Protein 8BZM (pdb70)

Nearest PDB structures (foldseek):
  8bzm-assembly1_I-2  TM=1.009E+00  e=4.321E-17  Homo sapiens
  2c6y-assembly1_A  TM=9.889E-01  e=3.562E-15  Homo sapiens
  2c6y-assembly1_B  TM=9.772E-01  e=4.246E-14  Homo sapiens
  7cby-assembly1_C  TM=9.418E-01  e=4.406E-10  Homo sapiens
  8vfz-assembly1_P  TM=9.355E-01  e=9.609E-09  Homo sapiens

Secondary structure (DSSP, 8-state):
---SS-HHHHHHHHHHHSTTS-EEHHHHHHHHHHH-TTS-TTS-HHHHHHHHHHHH-TTEEEE---SSS--S--EEEE-GGGHHHHHHHTT---/----HHHHHHHHHHSGGGTTTTEEESSGGGTEEEESSHHHHHHHHHHTTS--S--HHHHHHHHHHHHHHTS--B-TTSTTEEE-SS--/---SS-HHHHHHHHHHHSTTS-EEHHHHHHHHHHH-TTS-TTS-HHHHHHHHHHHH-TTEEEE---SSS--SS-EEEE-GGGHHHHHHHTT----/----HHHHHHHHHHSGGGTTTTEEESSGGGTEEEESSHHHHHHHHHHTTS--S--HHHHHHHHHHHHHHTS--B-TTSTTEEE-SS--/---SS-HHHHHHHHHHHSTTS-EEHHHHHHHHHHH-TTS-TTS-HHHHHHHHHHHH-TTEEEE---SSS--SS-EEEE-GGGHHHHHHHTT--/---SS-HHHHHHHHHHHSTTS-EEHHHHHHHHHHH-TTS-TTS-HHHHHHHHHHHH-TTEEEE---SSS--SS-EEEE-GGGHHHHHHHTT---

GO terms:
  GO:1990837 sequence-specific double-stranded DNA binding (F, IDA)
  GO:0000978 RNA polymerase II cis-regulatory region sequence-specific DNA binding (F, IDA)
  GO:0001228 DNA-binding transcription activator activity, RNA polymerase II-specific (F, IDA)
  GO:0045944 positive regulation of transcription by RNA polymerase II (P, IDA)
  GO:0005654 nucleoplasm (C, TAS)
  GO:0005515 protein binding (F, IPI)
  GO:0005654 nucleoplasm (C, IDA)
  GO:0005634 nucleus (C, IDA)
  GO:0003700 DNA-binding transcription factor activity (F, IDA)
  GO:0045893 positive regulation of DNA-templated transcription (P, IDA)
  GO:0005634 nucleus (C, IC)

Radius of gyration: 33.94 Å; Cα contacts (8 Å, |Δi|>4): 685; chains: 6; bounding box: 73×95×76 Å

Structure (mmCIF, N/CA/C/O backbone):
data_8BZM
#
_entry.id   8BZM
#
_cell.length_a   66.181
_cell.length_b   105.868
_cell.length_c   68.194
_cell.angle_alpha   90.00
_cell.angle_beta   112.94
_cell.angle_gamma   90.00
#
_symmetry.space_group_name_H-M   'P 1 21 1'
#
loop_
_entity.id
_entity.type
_entity.pdbx_description
1 polymer DNA
2 polymer 'Forkhead box protein K1'
3 polymer DNA
4 polymer 'ETS-related transcription factor Elf-1'
5 non-polymer GLYCEROL
6 water water
#
loop_
_atom_site.group_PDB
_atom_site.id
_atom_site.type_symbol
_atom_site.label_atom_id
_atom_site.label_alt_id
_atom_site.label_comp_id
_atom_site.label_asym_id
_atom_site.label_entity_id
_atom_site.label_seq_id
_atom_site.pdbx_PDB_ins_code
_atom_site.Cartn_x
_atom_site.Cartn_y
_atom_site.Cartn_z
_atom_site.occupancy
_atom_site.B_iso_or_equiv
_atom_site.auth_seq_id
_atom_site.auth_comp_id
_atom_site.auth_asym_id
_atom_site.auth_atom_id
_atom_site.pdbx_PDB_model_num
ATOM 340 N N . SER B 2 1 ? -24.311 34.081 -3.162 1.00 129.77 304 SER A N 1
ATOM 341 C CA . SER B 2 1 ? -23.366 35.225 -3.374 1.00 133.48 304 SER A CA 1
ATOM 342 C C . SER B 2 1 ? -22.251 35.196 -2.315 1.00 131.19 304 SER A C 1
ATOM 343 O O . SER B 2 1 ? -22.504 34.749 -1.176 1.00 139.06 304 SER A O 1
ATOM 346 N N . LYS B 2 2 ? -21.051 35.641 -2.693 1.00 130.44 305 LYS A N 1
ATOM 347 C CA . LYS B 2 2 ? -19.843 35.633 -1.825 1.00 138.48 305 LYS A CA 1
ATOM 348 C C . LYS B 2 2 ? -20.053 36.588 -0.651 1.00 131.13 305 LYS A C 1
ATOM 349 O O . LYS B 2 2 ? -20.225 37.791 -0.830 1.00 115.79 305 LYS A O 1
ATOM 355 N N . PRO B 2 3 ? -20.056 36.080 0.601 1.00 140.15 306 PRO A N 1
ATOM 356 C CA . PRO B 2 3 ? -20.107 36.945 1.781 1.00 146.76 306 PRO A CA 1
ATOM 357 C C . PRO B 2 3 ? -19.063 38.058 1.743 1.00 143.44 306 PRO A C 1
ATOM 358 O O . PRO B 2 3 ? -17.885 37.801 1.513 1.00 144.88 306 PRO A O 1
ATOM 362 N N . PRO B 2 4 ? -19.465 39.331 1.937 1.00 142.68 307 PRO A N 1
ATOM 363 C CA . PRO B 2 4 ? -18.507 40.434 2.000 1.00 132.97 307 PRO A CA 1
ATOM 364 C C . PRO B 2 4 ? -17.833 40.495 3.379 1.00 120.68 307 PRO A C 1
ATOM 365 O O . PRO B 2 4 ? -18.125 41.393 4.145 1.00 120.43 307 PRO A O 1
ATOM 369 N N . PHE B 2 5 ? -16.965 39.524 3.664 1.00 110.55 308 PHE A N 1
ATOM 370 C CA . PHE B 2 5 ? -16.075 39.507 4.855 1.00 110.53 308 PHE A CA 1
ATOM 371 C C . PHE B 2 5 ? -14.708 38.937 4.463 1.00 101.84 308 PHE A C 1
ATOM 372 O O . PHE B 2 5 ? -14.621 38.163 3.493 1.00 84.09 308 PHE A O 1
ATOM 380 N N . SER B 2 6 ? -13.666 39.319 5.202 1.00 103.32 309 SER A N 1
ATOM 381 C CA . SER B 2 6 ? -12.294 38.787 5.024 1.00 113.01 309 SER A CA 1
ATOM 382 C C . SER B 2 6 ? -12.206 37.419 5.714 1.00 104.95 309 SER A C 1
ATOM 383 O O . SER B 2 6 ? -12.817 37.253 6.786 1.00 95.02 309 SER A O 1
ATOM 386 N N . TYR B 2 7 ? -11.510 36.460 5.105 1.00 98.43 310 TYR A N 1
ATOM 387 C CA . TYR B 2 7 ? -11.302 35.102 5.664 1.00 104.63 310 TYR A CA 1
ATOM 388 C C . TYR B 2 7 ? -10.981 35.209 7.146 1.00 104.11 310 TYR A C 1
ATOM 389 O O . TYR B 2 7 ? -11.543 34.436 7.955 1.00 118.27 310 TYR A O 1
ATOM 398 N N . ALA B 2 8 ? -10.115 36.168 7.471 1.00 87.50 311 ALA A N 1
ATOM 399 C CA . ALA B 2 8 ? -9.703 36.424 8.865 1.00 92.82 311 ALA A CA 1
ATOM 400 C C . ALA B 2 8 ? -10.935 36.753 9.693 1.00 98.66 311 ALA A C 1
ATOM 401 O O . ALA B 2 8 ? -11.092 36.217 10.812 1.00 116.13 311 ALA A O 1
ATOM 403 N N . GLN B 2 9 ? -11.774 37.619 9.138 1.00 99.35 312 GLN A N 1
ATOM 404 C CA . GLN B 2 9 ? -13.003 38.070 9.821 1.00 110.42 312 GLN A CA 1
ATOM 405 C C . GLN B 2 9 ? -13.893 36.871 10.110 1.00 104.61 312 GLN A C 1
ATOM 406 O O . GLN B 2 9 ? -14.418 36.750 11.230 1.00 99.18 312 GLN A O 1
ATOM 412 N N . LEU B 2 10 ? -14.035 36.020 9.108 1.00 98.77 313 LEU A N 1
ATOM 413 C CA . LEU B 2 10 ? -14.864 34.805 9.200 1.00 92.95 313 LEU A CA 1
ATOM 414 C C . LEU B 2 10 ? -14.357 33.923 10.337 1.00 88.31 313 LEU A C 1
ATOM 415 O O . LEU B 2 10 ? -15.163 33.433 11.157 1.00 93.58 313 LEU A O 1
ATOM 420 N N . ILE B 2 11 ? -13.044 33.761 10.355 1.00 86.15 314 ILE A N 1
ATOM 421 C CA . ILE B 2 11 ? -12.354 32.932 11.367 1.00 94.58 314 ILE A CA 1
ATOM 422 C C . ILE B 2 11 ? -12.676 33.467 12.756 1.00 96.20 314 ILE A C 1
ATOM 423 O O . ILE B 2 11 ? -13.016 32.682 13.676 1.00 97.50 314 ILE A O 1
ATOM 428 N N . VAL B 2 12 ? -12.552 34.779 12.873 1.00 98.12 315 VAL A N 1
ATOM 429 C CA . VAL B 2 12 ? -12.790 35.506 14.143 1.00 106.37 315 VAL A CA 1
ATOM 430 C C . VAL B 2 12 ? -14.205 35.232 14.619 1.00 101.31 315 VAL A C 1
ATOM 431 O O . VAL B 2 12 ? -14.409 34.920 15.817 1.00 93.07 315 VAL A O 1
ATOM 435 N N . GLN B 2 13 ? -15.135 35.358 13.679 1.00 89.66 316 GLN A N 1
ATOM 436 C CA . GLN B 2 13 ? -16.581 35.158 13.919 1.00 92.86 316 GLN A CA 1
ATOM 437 C C . GLN B 2 13 ? -16.783 33.773 14.501 1.00 104.96 316 GLN A C 1
ATOM 438 O O . GLN B 2 13 ? -17.522 33.609 15.513 1.00 116.91 316 GLN A O 1
ATOM 444 N N . ALA B 2 14 ? -16.180 32.803 13.814 1.00 112.59 317 ALA A N 1
ATOM 445 C CA . ALA B 2 14 ? -16.293 31.373 14.157 1.00 105.19 317 ALA A CA 1
ATOM 446 C C . ALA B 2 14 ? -15.835 31.175 15.594 1.00 105.09 317 ALA A C 1
ATOM 447 O O . ALA B 2 14 ? -16.529 30.488 16.405 1.00 119.27 317 ALA A O 1
ATOM 449 N N . ILE B 2 15 ? -14.681 31.763 15.874 1.00 100.60 318 ILE A N 1
ATOM 450 C CA . ILE B 2 15 ? -14.033 31.631 17.200 1.00 104.19 318 ILE A CA 1
ATOM 451 C C . ILE B 2 15 ? -14.970 32.186 18.269 1.00 116.76 318 ILE A C 1
ATOM 452 O O . ILE B 2 15 ? -15.159 31.554 19.323 1.00 126.08 318 ILE A O 1
ATOM 457 N N . SER B 2 16 ? -15.536 33.340 17.975 1.00 122.08 319 SER A N 1
ATOM 458 C CA . SER B 2 16 ? -16.445 34.029 18.909 1.00 137.06 319 SER A CA 1
ATOM 459 C C . SER B 2 16 ? -17.655 33.151 19.197 1.00 145.08 319 SER A C 1
ATOM 460 O O . SER B 2 16 ? -18.045 33.000 20.372 1.00 172.65 319 SER A O 1
ATOM 463 N N . SER B 2 17 ? -18.184 32.564 18.135 1.00 138.68 320 SER A N 1
ATOM 464 C CA . SER B 2 17 ? -19.352 31.664 18.227 1.00 138.66 320 SER A CA 1
ATOM 465 C C . SER B 2 17 ? -19.036 30.497 19.172 1.00 132.62 320 SER A C 1
ATOM 466 O O . SER B 2 17 ? -19.917 30.190 20.005 1.00 110.94 320 SER A O 1
ATOM 469 N N . ALA B 2 18 ? -17.841 29.907 19.120 1.00 149.89 321 ALA A N 1
ATOM 470 C CA . ALA B 2 18 ? -17.436 28.779 19.995 1.00 157.99 321 ALA A CA 1
ATOM 471 C C . ALA B 2 18 ? -17.699 29.120 21.467 1.00 157.34 321 ALA A C 1
ATOM 472 O O . ALA B 2 18 ? -17.548 30.292 21.846 1.00 135.84 321 ALA A O 1
ATOM 474 N N . GLN B 2 19 ? -18.074 28.110 22.253 1.00 170.58 322 GLN A N 1
ATOM 475 C CA . GLN B 2 19 ? -18.501 28.237 23.668 1.00 185.08 322 GLN A CA 1
ATOM 476 C C . GLN B 2 19 ? -17.307 28.620 24.550 1.00 176.76 322 GLN A C 1
ATOM 477 O O . GLN B 2 19 ? -17.526 29.341 25.544 1.00 187.95 322 GLN A O 1
ATOM 483 N N . ASP B 2 20 ? -16.102 28.130 24.230 1.00 159.27 323 ASP A N 1
ATOM 484 C CA . ASP B 2 20 ? -14.882 28.336 25.062 1.00 157.70 323 ASP A CA 1
ATOM 485 C C . ASP B 2 20 ? -13.937 29.336 24.370 1.00 153.82 323 ASP A C 1
ATOM 486 O O . ASP B 2 20 ? -12.764 29.445 24.806 1.00 143.02 323 ASP A O 1
ATOM 491 N N . ARG B 2 21 ? -14.382 29.917 23.248 1.00 150.60 324 ARG A N 1
ATOM 492 C CA . ARG B 2 21 ? -13.593 30.852 22.398 1.00 149.45 324 ARG A CA 1
ATOM 493 C C . A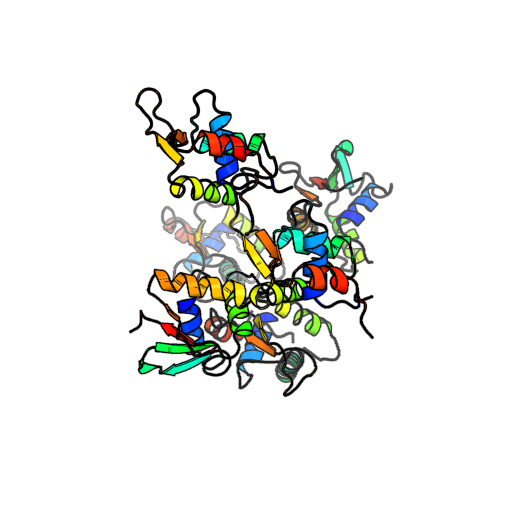RG B 2 21 ? -12.442 30.091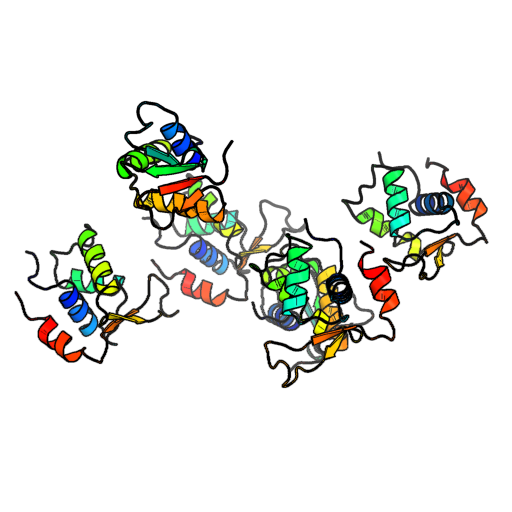 21.724 1.00 135.32 324 ARG A C 1
ATOM 494 O O . ARG B 2 21 ? -11.401 30.717 21.483 1.00 123.71 324 ARG A O 1
ATOM 502 N N . GLN B 2 22 ? -12.668 28.814 21.378 1.00 121.50 325 GLN A N 1
ATOM 503 C CA . GLN B 2 22 ? -11.703 27.932 20.655 1.00 110.56 325 GLN A CA 1
ATOM 504 C C . GLN B 2 22 ? -12.405 27.175 19.523 1.00 104.64 325 GLN A C 1
ATOM 505 O O . GLN B 2 22 ? -13.626 27.010 19.584 1.00 106.62 325 GLN A O 1
ATOM 511 N N . LEU B 2 23 ? -11.653 26.722 18.524 1.00 101.99 326 LEU A N 1
ATOM 512 C CA . LEU B 2 23 ? -12.186 25.853 17.445 1.00 111.07 326 LEU A CA 1
ATOM 513 C C . LEU B 2 23 ? -11.043 25.129 16.732 1.00 119.25 326 LEU A C 1
ATOM 514 O O . LEU B 2 23 ? -9.952 25.717 16.573 1.00 113.49 326 LEU A O 1
ATOM 519 N N . THR B 2 24 ? -11.309 23.893 16.316 1.00 125.79 327 THR A N 1
ATOM 520 C CA . THR B 2 24 ? -10.445 23.115 15.400 1.00 116.48 327 THR A CA 1
ATOM 521 C C . THR B 2 24 ? -10.698 23.632 13.986 1.00 113.36 327 THR A C 1
ATOM 522 O O . THR B 2 24 ? -11.830 24.114 13.734 1.00 102.51 327 THR A O 1
ATOM 526 N N . LEU B 2 25 ? -9.697 23.515 13.112 1.00 101.52 328 LEU A N 1
ATOM 527 C CA . LEU B 2 25 ? -9.808 23.913 11.684 1.00 101.41 328 LEU A CA 1
ATOM 528 C C . LEU B 2 25 ? -11.131 23.403 11.127 1.00 95.91 328 LEU A C 1
ATOM 529 O O . LEU B 2 25 ? -11.869 24.155 10.462 1.00 96.71 328 LEU A O 1
ATOM 534 N N . SER B 2 26 ? -11.394 22.136 11.403 1.00 102.86 329 SER A N 1
ATOM 535 C CA . SER B 2 26 ? -12.624 21.445 10.965 1.00 102.36 329 SER A CA 1
ATOM 536 C C . SER B 2 26 ? -13.840 22.204 11.491 1.00 102.78 329 SER A C 1
ATOM 537 O O . SER B 2 26 ? -14.798 22.457 10.727 1.00 107.29 329 SER A O 1
ATOM 540 N N . GLY B 2 27 ? -13.772 22.540 12.776 1.00 95.57 330 GLY A N 1
ATOM 541 C CA . GLY B 2 27 ? -14.853 23.261 13.458 1.00 111.08 330 GLY A CA 1
ATOM 542 C C . GLY B 2 27 ? -15.124 24.583 12.778 1.00 116.29 330 GLY A C 1
ATOM 543 O O . GLY B 2 27 ? -16.295 24.925 12.525 1.00 115.74 330 GLY A O 1
ATOM 544 N N . ILE B 2 28 ? -14.042 25.280 12.478 1.00 107.15 331 ILE A N 1
ATOM 545 C CA . ILE B 2 28 ? -14.067 26.601 11.814 1.00 99.56 331 ILE A CA 1
ATOM 546 C C . ILE B 2 28 ? -14.795 26.467 10.496 1.00 96.12 331 ILE A C 1
ATOM 547 O O . ILE B 2 28 ? -15.714 27.323 10.192 1.00 120.99 331 ILE A O 1
ATOM 552 N N . TYR B 2 29 ? -14.376 25.447 9.746 1.00 89.87 332 TYR A N 1
ATOM 553 C CA . TYR B 2 29 ? -14.906 25.125 8.392 1.00 98.48 332 TYR A CA 1
ATOM 554 C C . TYR B 2 29 ? -16.414 25.022 8.529 1.00 94.98 332 TYR A C 1
ATOM 555 O O . TYR B 2 29 ? -17.197 25.582 7.704 1.00 94.72 332 TYR A O 1
ATOM 564 N N . ALA B 2 30 ? -16.795 24.174 9.484 1.00 98.63 333 ALA A N 1
ATOM 565 C CA . ALA B 2 30 ? -18.208 23.800 9.739 1.00 111.53 333 ALA A CA 1
ATOM 566 C C . ALA B 2 30 ? -19.017 25.056 9.976 1.00 120.35 333 ALA A C 1
ATOM 567 O O . ALA B 2 30 ? -20.119 25.185 9.381 1.00 132.14 333 ALA A O 1
ATOM 569 N N . HIS B 2 31 ? -18.463 25.897 10.849 1.00 119.80 334 HIS A N 1
ATOM 570 C CA . HIS B 2 31 ? -19.097 27.169 11.277 1.00 111.93 334 HIS A CA 1
ATOM 571 C C . HIS B 2 31 ? -19.391 28.026 10.061 1.00 97.57 334 HIS A C 1
ATOM 572 O O . HIS B 2 31 ? -20.611 28.261 9.829 1.00 95.78 334 HIS A O 1
ATOM 579 N N . ILE B 2 32 ? -18.376 28.106 9.203 1.00 88.58 335 ILE A N 1
ATOM 580 C CA . ILE B 2 32 ? -18.433 28.926 7.969 1.00 88.14 335 ILE A CA 1
ATOM 581 C C . ILE B 2 32 ? -19.545 28.390 7.056 1.00 96.70 335 ILE A C 1
ATOM 582 O O . ILE B 2 32 ? -20.369 29.167 6.564 1.00 98.50 335 ILE A O 1
ATOM 587 N N . THR B 2 33 ? -19.545 27.069 6.883 1.00 114.61 336 THR A N 1
ATOM 588 C CA . THR B 2 33 ? -20.455 26.418 5.943 1.00 123.03 336 THR A CA 1
ATOM 589 C C . THR B 2 33 ? -21.893 26.618 6.407 1.00 126.25 336 THR A C 1
ATOM 590 O O . THR B 2 33 ? -22.778 27.017 5.568 1.00 116.61 336 THR A O 1
ATOM 594 N N . LYS B 2 34 ? -22.101 26.450 7.696 1.00 130.38 337 LYS A N 1
ATOM 595 C CA . LYS B 2 34 ? -23.465 26.570 8.260 1.00 142.04 337 LYS A CA 1
ATOM 596 C C . LYS B 2 34 ? -23.901 28.014 8.104 1.00 148.93 337 LYS A C 1
ATOM 597 O O . LYS B 2 34 ? -25.085 28.234 7.741 1.00 160.35 337 LYS A O 1
ATOM 603 N N . HIS B 2 35 ? -22.992 28.956 8.347 1.00 137.45 338 HIS A N 1
ATOM 604 C CA . HIS B 2 35 ? -23.401 30.371 8.294 1.00 124.25 338 HIS A CA 1
ATOM 605 C C . HIS B 2 35 ? -23.710 30.742 6.832 1.00 120.14 338 HIS A C 1
ATOM 606 O O . HIS B 2 35 ? -24.739 31.408 6.591 1.00 120.29 338 HIS A O 1
ATOM 613 N N . TYR B 2 36 ? -22.809 30.405 5.909 1.00 115.24 339 TYR A N 1
ATOM 614 C CA . TYR B 2 36 ? -22.806 30.914 4.516 1.00 113.58 339 TYR A CA 1
ATOM 615 C C . TYR B 2 36 ? -22.749 29.731 3.556 1.00 118.74 339 TYR A C 1
ATOM 616 O O . TYR B 2 36 ? -21.745 29.029 3.485 1.00 103.27 339 TYR A O 1
ATOM 625 N N . PRO B 2 37 ? -23.825 29.483 2.778 1.00 146.30 340 PRO A N 1
ATOM 626 C CA . PRO B 2 37 ? -23.909 28.289 1.936 1.00 155.80 340 PRO A CA 1
ATOM 627 C C . PRO B 2 37 ? -23.000 28.363 0.700 1.00 147.03 340 PRO A C 1
ATOM 628 O O . PRO B 2 37 ? -22.737 27.331 0.108 1.00 150.40 340 PRO A O 1
ATOM 632 N N . TYR B 2 38 ? -22.562 29.575 0.341 1.00 138.56 341 TYR A N 1
ATOM 633 C CA . TYR B 2 38 ? -21.669 29.858 -0.813 1.00 140.38 341 TYR A CA 1
ATOM 634 C C . TYR B 2 38 ? -20.383 29.037 -0.695 1.00 138.48 341 TYR A C 1
ATOM 635 O O . TYR B 2 38 ? -19.859 28.611 -1.742 1.00 143.42 341 TYR A O 1
ATOM 644 N N . TYR B 2 39 ? -19.897 28.845 0.536 1.00 139.54 342 TYR A N 1
ATOM 645 C CA . TYR B 2 39 ? -18.662 28.086 0.865 1.00 150.02 342 TYR A CA 1
ATOM 646 C C . TYR B 2 39 ? -18.996 26.601 1.077 1.00 146.53 342 TYR A C 1
ATOM 647 O O . TYR B 2 39 ? -19.009 26.135 2.229 1.00 119.81 342 TYR A O 1
ATOM 656 N N . ARG B 2 40 ? -19.243 25.876 -0.018 1.00 156.76 343 ARG A N 1
ATOM 657 C CA . ARG B 2 40 ? -19.496 24.409 -0.026 1.00 157.31 343 ARG A CA 1
ATOM 658 C C . ARG B 2 40 ? -18.171 23.669 0.182 1.00 151.97 343 ARG A C 1
ATOM 659 O O . ARG B 2 40 ? -17.247 23.905 -0.621 1.00 163.53 343 ARG A O 1
ATOM 667 N N . THR B 2 41 ? -18.096 22.786 1.191 1.00 141.68 344 THR A N 1
ATOM 668 C CA . THR B 2 41 ? -16.899 21.953 1.516 1.00 129.58 344 THR A CA 1
ATOM 669 C C . THR B 2 41 ? -16.413 21.236 0.249 1.00 129.43 344 THR A C 1
ATOM 670 O O . THR B 2 41 ? -15.208 20.895 0.206 1.00 139.24 344 THR A O 1
ATOM 674 N N . ALA B 2 42 ? -17.323 21.015 -0.717 1.00 126.53 345 ALA A N 1
ATOM 675 C CA . ALA B 2 42 ? -17.078 20.441 -2.064 1.00 132.80 345 ALA A CA 1
ATOM 676 C C . ALA B 2 42 ? -15.758 20.968 -2.649 1.00 137.66 345 ALA A C 1
ATOM 677 O O . ALA B 2 42 ? -14.854 20.143 -2.893 1.00 130.11 345 ALA A O 1
ATOM 679 N N . ASP B 2 43 ? -15.658 22.285 -2.863 1.00 138.90 346 ASP A N 1
ATOM 680 C CA . ASP B 2 43 ? -14.435 22.979 -3.361 1.00 134.59 346 ASP A CA 1
ATOM 681 C C . ASP B 2 43 ? -13.571 23.371 -2.152 1.00 133.26 346 ASP A C 1
ATOM 682 O O . ASP B 2 43 ? -14.145 23.838 -1.138 1.00 127.95 346 ASP A O 1
ATOM 687 N N . LYS B 2 44 ? -12.248 23.181 -2.255 1.00 130.24 347 LYS A N 1
ATOM 688 C CA . LYS B 2 44 ? -11.292 23.221 -1.115 1.00 135.89 347 LYS A CA 1
ATOM 689 C C . LYS B 2 44 ? -10.459 24.495 -1.094 1.00 135.52 347 LYS A C 1
ATOM 690 O O . LYS B 2 44 ? -9.694 24.653 -0.161 1.00 154.03 347 LYS A O 1
ATOM 696 N N . GLY B 2 45 ? -10.555 25.301 -2.146 1.00 119.43 348 GLY A N 1
ATOM 697 C CA . GLY B 2 45 ? -9.766 26.531 -2.274 1.00 104.30 348 GLY A CA 1
ATOM 698 C C . GLY B 2 45 ? -9.936 27.437 -1.073 1.00 92.49 348 GLY A C 1
ATOM 699 O O . GLY B 2 45 ? -8.931 27.941 -0.536 1.00 83.41 348 GLY A O 1
ATOM 700 N N . TRP B 2 46 ? -11.181 27.678 -0.688 1.00 86.44 349 TRP A N 1
ATOM 701 C CA . TRP B 2 46 ? -11.455 28.582 0.451 1.00 88.09 349 TRP A CA 1
ATOM 702 C C . TRP B 2 46 ? -10.877 27.992 1.726 1.00 89.88 349 TRP A C 1
ATOM 703 O O . TRP B 2 46 ? -10.242 28.737 2.492 1.00 87.94 349 TRP A O 1
ATOM 714 N N . GLN B 2 47 ? -10.973 26.690 1.887 1.00 100.85 350 GLN A N 1
ATOM 715 C CA . GLN B 2 47 ? -10.408 25.994 3.054 1.00 108.52 350 GLN A CA 1
ATOM 716 C C . GLN B 2 47 ? -8.921 26.304 3.128 1.00 104.58 350 GLN A C 1
ATOM 717 O O . GLN B 2 47 ? -8.377 26.598 4.242 1.00 107.55 350 GLN A O 1
ATOM 723 N N . ASN B 2 48 ? -8.259 26.152 1.990 1.00 99.47 351 ASN A N 1
ATOM 724 C CA . ASN B 2 48 ? -6.806 26.426 1.877 1.00 105.57 351 ASN A CA 1
ATOM 725 C C . ASN B 2 48 ? -6.542 27.855 2.303 1.00 103.05 351 ASN A C 1
ATOM 726 O O . ASN B 2 48 ? -5.558 28.080 3.049 1.00 95.92 351 ASN A O 1
ATOM 731 N N . SER B 2 49 ? -7.394 28.769 1.820 1.00 96.84 352 SER A N 1
ATOM 732 C CA . SER B 2 49 ? -7.243 30.203 2.130 1.00 91.88 352 SER A CA 1
ATOM 733 C C . SER B 2 49 ? -7.278 30.414 3.641 1.00 87.24 352 SER A C 1
ATOM 734 O O . SER B 2 49 ? -6.449 31.141 4.207 1.00 82.86 352 SER A O 1
ATOM 737 N N . ILE B 2 50 ? -8.248 29.775 4.258 1.00 79.16 353 ILE A N 1
ATOM 738 C CA . ILE B 2 50 ? -8.503 29.835 5.710 1.00 85.89 353 ILE A CA 1
ATOM 739 C C . ILE B 2 50 ? -7.250 29.377 6.448 1.00 87.77 353 ILE A C 1
ATOM 740 O O . ILE B 2 50 ? -6.807 30.054 7.406 1.00 96.17 353 ILE A O 1
ATOM 745 N N . ARG B 2 51 ? -6.726 28.243 5.993 1.00 90.04 354 ARG A N 1
ATOM 746 C CA . ARG B 2 51 ? -5.528 27.623 6.587 1.00 91.92 354 ARG A CA 1
ATOM 747 C C . ARG B 2 51 ? -4.370 28.613 6.541 1.00 92.90 354 ARG A C 1
ATOM 748 O O . ARG B 2 51 ? -3.657 28.800 7.564 1.00 84.74 354 ARG A O 1
ATOM 756 N N . HIS B 2 52 ? -4.211 29.212 5.366 1.00 106.67 355 HIS A N 1
ATOM 757 C CA . HIS B 2 52 ? -3.139 30.196 5.081 1.00 115.11 355 HIS A CA 1
ATOM 758 C C . HIS B 2 52 ? -3.239 31.344 6.079 1.00 109.97 355 HIS A C 1
ATOM 759 O O . HIS B 2 52 ? -2.222 31.751 6.680 1.00 98.77 355 HIS A O 1
ATOM 766 N N . ASN B 2 53 ? -4.463 31.8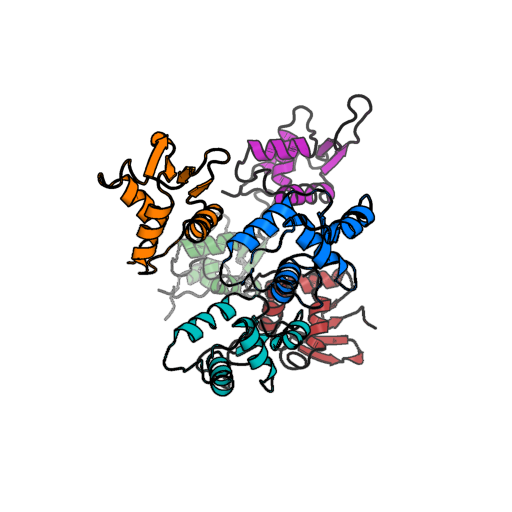29 6.220 1.00 103.09 356 ASN A N 1
ATOM 767 C CA . ASN B 2 53 ? -4.785 32.973 7.097 1.00 104.35 356 ASN A CA 1
ATOM 768 C C . ASN B 2 53 ? -4.370 32.636 8.519 1.00 99.57 356 ASN A C 1
ATOM 769 O O . ASN B 2 53 ? -3.712 33.480 9.197 1.00 101.41 356 ASN A O 1
ATOM 774 N N . LEU B 2 54 ? -4.761 31.440 8.934 1.00 98.79 357 LEU A N 1
ATOM 775 C CA . LEU B 2 54 ? -4.494 30.933 10.298 1.00 102.43 357 LEU A CA 1
ATOM 776 C C . LEU B 2 54 ? -2.994 30.948 10.536 1.00 100.88 357 LEU A C 1
ATOM 777 O O . LEU B 2 54 ? -2.522 31.405 11.608 1.00 97.81 357 LEU A O 1
ATOM 782 N N . SER B 2 55 ? -2.277 30.422 9.552 1.00 111.47 358 SER A N 1
ATOM 783 C CA . SER B 2 55 ? -0.809 30.283 9.616 1.00 124.87 358 SER A CA 1
ATOM 784 C C . SER B 2 55 ? -0.173 31.658 9.779 1.00 120.91 358 SER A C 1
ATOM 785 O O . SER B 2 55 ? 0.710 31.833 10.658 1.00 123.12 358 SER A O 1
ATOM 788 N N . LEU B 2 56 ? -0.681 32.597 8.998 1.00 113.45 359 LEU A N 1
ATOM 789 C CA . LEU B 2 56 ? -0.118 33.964 8.948 1.00 117.61 359 LEU A CA 1
ATOM 790 C C . LEU B 2 56 ? -0.389 34.817 10.203 1.00 125.01 359 LEU A C 1
ATOM 791 O O . LEU B 2 56 ? 0.595 35.213 10.908 1.00 133.04 359 LEU A O 1
ATOM 796 N N . ASN B 2 57 ? -1.660 35.179 10.415 1.00 119.64 360 ASN A N 1
ATOM 797 C CA . ASN B 2 57 ? -2.089 36.237 11.367 1.00 113.34 360 ASN A CA 1
ATOM 798 C C . ASN B 2 57 ? -1.590 35.870 12.767 1.00 114.74 360 ASN A C 1
ATOM 799 O O . ASN B 2 57 ? -2.019 34.825 13.291 1.00 127.78 360 ASN A O 1
ATOM 804 N N . ARG B 2 58 ? -0.731 36.716 13.347 1.00 120.91 361 ARG A N 1
ATOM 805 C CA . ARG B 2 58 ? -0.081 36.501 14.669 1.00 125.98 361 ARG A CA 1
ATOM 806 C C . ARG B 2 58 ? -1.143 36.478 15.780 1.00 123.91 361 ARG A C 1
ATOM 807 O O . ARG B 2 58 ? -0.855 35.896 16.849 1.00 120.02 361 ARG A O 1
ATOM 815 N N . TYR B 2 59 ? -2.307 37.105 15.558 1.00 119.33 362 TYR A N 1
ATOM 816 C CA . TYR B 2 59 ? -3.388 37.227 16.572 1.00 118.79 362 TYR A CA 1
ATOM 817 C C . TYR B 2 59 ? -4.242 35.950 16.625 1.00 121.13 362 TYR A C 1
ATOM 818 O O . TYR B 2 59 ? -5.033 35.828 17.570 1.00 135.17 362 TYR A O 1
ATOM 827 N N . PHE B 2 60 ? -4.087 35.034 15.663 1.00 114.94 363 PHE A N 1
ATOM 828 C CA . PHE B 2 60 ? -4.545 33.621 15.763 1.00 100.14 363 PHE A CA 1
ATOM 829 C C . PHE B 2 60 ? -3.444 32.805 16.445 1.00 101.65 363 PHE A C 1
ATOM 830 O O . PHE B 2 60 ? -2.403 32.594 15.815 1.00 102.92 363 PHE A O 1
ATOM 838 N N . ILE B 2 61 ? -3.733 32.255 17.629 1.00 117.49 364 ILE A N 1
ATOM 839 C CA . ILE B 2 61 ? -2.799 31.428 18.459 1.00 125.70 364 ILE A CA 1
ATOM 840 C C . ILE B 2 61 ? -3.295 29.971 18.493 1.00 122.15 364 ILE A C 1
ATOM 841 O O . ILE B 2 61 ? -4.519 29.754 18.590 1.00 115.25 364 ILE A O 1
ATOM 846 N N . LYS B 2 62 ? -2.365 29.012 18.409 1.00 132.72 365 LYS A N 1
ATOM 847 C CA . LYS B 2 62 ? -2.612 27.546 18.274 1.00 144.80 365 LYS A CA 1
ATOM 848 C C . LYS B 2 62 ? -2.568 26.866 19.652 1.00 150.15 365 LYS A C 1
ATOM 849 O O . LYS B 2 62 ? -1.599 27.097 20.382 1.00 158.06 365 LYS A O 1
ATOM 855 N N . VAL B 2 63 ? -3.551 26.021 19.977 1.00 158.73 366 VAL A N 1
ATOM 856 C CA . VAL B 2 63 ? -3.630 25.251 21.265 1.00 177.49 366 VAL A CA 1
ATOM 857 C C . VAL B 2 63 ? -3.494 23.760 20.965 1.00 190.04 366 VAL A C 1
ATOM 858 O O . VAL B 2 63 ? -4.019 23.304 19.962 1.00 207.13 366 VAL A O 1
ATOM 862 N N . PRO B 2 64 ? -2.848 22.930 21.820 1.00 191.02 367 PRO A N 1
ATOM 863 C CA . PRO B 2 64 ? -2.889 21.472 21.658 1.00 187.74 367 PRO A CA 1
ATOM 864 C C . PRO B 2 64 ? -4.259 20.881 22.027 1.00 177.57 367 PRO A C 1
ATOM 865 O O . PRO B 2 64 ? -4.860 21.356 22.952 1.00 169.51 367 PRO A O 1
ATOM 869 N N . ARG B 2 65 ? -4.724 19.880 21.274 1.00 178.23 368 ARG A N 1
ATOM 870 C CA . ARG B 2 65 ? -6.066 19.249 21.453 1.00 186.00 368 ARG A CA 1
ATOM 871 C C . ARG B 2 65 ? -5.965 18.172 22.538 1.00 202.67 368 ARG A C 1
ATOM 872 O O . ARG B 2 65 ? -4.865 17.997 23.085 1.00 195.97 368 ARG A O 1
ATOM 880 N N . SER B 2 66 ? -7.072 17.469 22.820 1.00 233.68 369 SER A N 1
ATOM 881 C CA . SER B 2 66 ? -7.271 16.577 23.992 1.00 260.34 369 SER A CA 1
ATOM 882 C C . SER B 2 66 ? -7.588 15.141 23.547 1.00 274.01 369 SER A C 1
ATOM 883 O O . SER B 2 66 ? -7.571 14.872 22.333 1.00 271.39 369 SER A O 1
ATOM 886 N N . GLN B 2 67 ? -7.829 14.256 24.523 1.00 279.50 370 GLN A N 1
ATOM 887 C CA . GLN B 2 67 ? -8.256 12.842 24.347 1.00 265.26 370 GLN A CA 1
ATOM 888 C C . GLN B 2 67 ? -9.768 12.737 24.593 1.00 274.67 370 GLN A C 1
ATOM 889 O O . GLN B 2 67 ? -10.240 11.585 24.851 1.00 290.42 370 GLN A O 1
ATOM 895 N N . GLU B 2 68 ? -10.498 13.862 24.599 1.00 266.22 371 GLU A N 1
ATOM 896 C CA . GLU B 2 68 ? -11.986 13.861 24.734 1.00 243.60 371 GLU A CA 1
ATOM 897 C C . GLU B 2 68 ? -12.625 13.436 23.401 1.00 236.86 371 GLU A C 1
ATOM 898 O O . GLU B 2 68 ? -13.711 12.819 23.437 1.00 215.53 371 GLU A O 1
ATOM 904 N N . GLU B 2 69 ? -11.983 13.764 22.276 1.00 231.60 372 GLU A N 1
ATOM 905 C CA . GLU B 2 69 ? -12.423 13.361 20.908 1.00 212.60 372 GLU A CA 1
ATOM 906 C C . GLU B 2 69 ? -11.248 13.458 19.933 1.00 209.14 372 GLU A C 1
ATOM 907 O O . GLU B 2 69 ? -11.194 14.374 19.106 1.00 220.06 372 GLU A O 1
ATOM 913 N N . PRO B 2 70 ? -10.235 12.557 20.019 1.00 197.72 373 PRO A N 1
ATOM 914 C CA . PRO B 2 70 ? -9.066 12.615 19.145 1.00 186.78 373 PRO A CA 1
ATOM 915 C C . PRO B 2 70 ? -9.436 12.229 17.707 1.00 189.52 373 PRO A C 1
ATOM 916 O O . PRO B 2 70 ? -9.642 11.054 17.432 1.00 194.91 373 PRO A O 1
ATOM 920 N N . GLY B 2 71 ? -9.534 13.251 16.847 1.00 197.59 374 GLY A N 1
ATOM 921 C CA . GLY B 2 71 ? -9.864 13.170 15.418 1.00 203.80 374 GLY A CA 1
ATOM 922 C C . GLY B 2 71 ? -8.806 13.893 14.597 1.00 213.54 374 GLY A C 1
ATOM 923 O O . GLY B 2 71 ? -7.769 13.262 14.345 1.00 227.96 374 GLY A O 1
ATOM 924 N N . LYS B 2 72 ? -9.006 15.187 14.331 1.00 205.86 375 LYS A N 1
ATOM 925 C CA . LYS B 2 72 ? -8.191 15.984 13.381 1.00 191.56 375 LYS A CA 1
ATOM 926 C C . LYS B 2 72 ? -7.783 17.321 14.022 1.00 173.44 375 LYS A C 1
ATOM 927 O O . LYS B 2 72 ? -8.671 18.168 14.260 1.00 163.93 375 LYS A O 1
ATOM 933 N N . GLY B 2 73 ? -6.480 17.498 14.255 1.00 157.50 376 GLY A N 1
ATOM 934 C CA . GLY B 2 73 ? -5.823 18.820 14.326 1.00 159.38 376 GLY A CA 1
ATOM 935 C C . GLY B 2 73 ? -5.695 19.336 15.743 1.00 146.45 376 GLY A C 1
ATOM 936 O O . GLY B 2 73 ? -5.948 18.542 16.674 1.00 142.50 376 GLY A O 1
ATOM 937 N N . SER B 2 74 ? -5.320 20.616 15.883 1.00 130.06 377 SER A N 1
ATOM 938 C CA . SER B 2 74 ? -5.226 21.357 17.167 1.00 117.65 377 SER A CA 1
ATOM 939 C C . SER B 2 74 ? -6.353 22.400 17.242 1.00 120.90 377 SER A C 1
ATOM 940 O O . SER B 2 74 ? -7.088 22.551 16.242 1.00 119.98 377 SER A O 1
ATOM 943 N N . PHE B 2 75 ? -6.504 23.037 18.407 1.00 120.88 378 PHE A N 1
ATOM 944 C CA . PHE B 2 75 ? -7.488 24.117 18.682 1.00 129.73 378 PHE A CA 1
ATOM 945 C C . PHE B 2 75 ? -6.868 25.481 18.337 1.00 132.87 378 PHE A C 1
ATOM 946 O O . PHE B 2 75 ? -5.650 25.675 18.567 1.00 124.45 378 PHE A O 1
ATOM 954 N N . TRP B 2 76 ? -7.696 26.394 17.820 1.00 136.56 379 TRP A N 1
ATOM 955 C CA . TRP B 2 76 ? -7.349 27.797 17.468 1.00 135.85 379 TRP A CA 1
ATOM 956 C C . TRP B 2 76 ? -8.162 28.759 18.339 1.00 135.68 379 TRP A C 1
ATOM 957 O O . TRP B 2 76 ? -9.386 28.549 18.440 1.00 136.83 379 TRP A O 1
ATOM 968 N N . ARG B 2 77 ? -7.511 29.765 18.931 1.00 142.22 380 ARG A N 1
ATOM 969 C CA . ARG B 2 77 ? -8.171 30.869 19.679 1.00 154.61 380 ARG A CA 1
ATOM 970 C C . ARG B 2 77 ? -7.602 32.207 19.210 1.00 152.32 380 ARG A C 1
ATOM 971 O O . ARG B 2 77 ? -6.655 32.177 18.413 1.00 179.01 380 ARG A O 1
ATOM 979 N N . ILE B 2 78 ? -8.181 33.322 19.670 1.00 135.15 381 ILE A N 1
ATOM 980 C CA . ILE B 2 78 ? -7.739 34.704 19.318 1.00 126.59 381 ILE A CA 1
ATOM 981 C C . ILE B 2 78 ? -6.894 35.259 20.470 1.00 132.89 381 ILE A C 1
ATOM 982 O O . ILE B 2 78 ? -7.271 35.040 21.641 1.00 129.97 381 ILE A O 1
ATOM 987 N N . ASP B 2 79 ? -5.789 35.936 20.134 1.00 150.68 382 ASP A N 1
ATOM 988 C CA . ASP B 2 79 ? -4.847 36.562 21.100 1.00 156.49 382 ASP A CA 1
ATOM 989 C C . ASP B 2 79 ? -5.607 37.622 21.891 1.00 166.74 382 ASP A C 1
ATOM 990 O O . ASP B 2 79 ? -6.041 38.626 21.325 1.00 180.42 382 ASP A O 1
ATOM 995 N N . PRO B 2 80 ? -5.789 37.429 23.219 1.00 164.17 383 PRO A N 1
ATOM 996 C CA . PRO B 2 80 ? -6.505 38.399 24.047 1.00 167.58 383 PRO A CA 1
ATOM 997 C C . PRO B 2 80 ? -6.072 39.853 23.791 1.00 171.65 383 PRO A C 1
ATOM 998 O O . PRO B 2 80 ? -6.930 40.715 23.781 1.00 174.74 383 PRO A O 1
ATOM 1002 N N . ALA B 2 81 ? -4.770 40.074 23.568 1.00 171.09 384 ALA A N 1
ATOM 1003 C CA . ALA B 2 81 ? -4.136 41.386 23.280 1.00 166.17 384 ALA A CA 1
ATOM 1004 C C . ALA B 2 81 ? -5.070 42.276 22.449 1.00 158.51 384 ALA A C 1
ATOM 1005 O O . ALA B 2 81 ? -5.334 43.413 22.878 1.00 142.08 384 ALA A O 1
ATOM 1007 N N . SER B 2 82 ? -5.545 41.770 21.306 1.00 164.95 385 SER A N 1
ATOM 1008 C CA . SER B 2 82 ? -6.318 42.527 20.287 1.00 171.29 385 SER A CA 1
ATOM 1009 C C . SER B 2 82 ? -7.584 41.759 19.895 1.00 171.08 385 SER A C 1
ATOM 1010 O O . SER B 2 82 ? -7.984 41.853 18.715 1.00 182.24 385 SER A O 1
ATOM 1013 N N . GLU B 2 83 ? -8.204 41.044 20.838 1.00 157.29 386 GLU A N 1
ATOM 1014 C CA . GLU B 2 83 ? -9.293 40.085 20.526 1.00 153.59 386 GLU A CA 1
ATOM 1015 C C . GLU B 2 83 ? -10.579 40.886 20.342 1.00 142.35 386 GLU A C 1
ATOM 1016 O O . GLU B 2 83 ? -11.362 40.597 19.427 1.00 130.12 386 GLU A O 1
ATOM 1022 N N . ALA B 2 84 ? -10.801 41.775 21.306 1.00 134.17 387 ALA A N 1
ATOM 1023 C CA . ALA B 2 84 ? -12.081 42.482 21.491 1.00 134.58 387 ALA A CA 1
ATOM 1024 C C . ALA B 2 84 ? -12.414 43.251 20.214 1.00 140.27 387 ALA A C 1
ATOM 1025 O O . ALA B 2 84 ? -13.551 43.176 19.691 1.00 134.67 387 ALA A O 1
ATOM 1027 N N . LYS B 2 85 ? -11.406 43.989 19.768 1.00 138.93 388 LYS A N 1
ATOM 1028 C CA . LYS B 2 85 ? -11.509 44.864 18.578 1.00 133.85 388 LYS A CA 1
ATOM 1029 C C . LYS B 2 85 ? -11.893 44.011 17.373 1.00 129.66 388 LYS A C 1
ATOM 1030 O O . LYS B 2 85 ? -12.808 44.392 16.602 1.00 106.42 388 LYS A O 1
ATOM 1036 N N . LEU B 2 86 ? -11.194 42.888 17.251 1.00 131.91 389 LEU A N 1
ATOM 1037 C CA . LEU B 2 86 ? -11.395 41.946 16.129 1.00 129.92 389 LEU A CA 1
ATOM 1038 C C . LEU B 2 86 ? -12.839 41.474 16.125 1.00 126.23 389 LEU A C 1
ATOM 1039 O O . LEU B 2 86 ? -13.484 41.441 15.058 1.00 109.61 389 LEU A O 1
ATOM 1044 N N . VAL B 2 87 ? -13.295 41.098 17.310 1.00 130.61 390 VAL A N 1
ATOM 1045 C CA . VAL B 2 87 ? -14.664 40.573 17.527 1.00 135.94 390 VAL A CA 1
ATOM 1046 C C . VAL B 2 87 ? -15.675 41.616 17.067 1.00 127.89 390 VAL A C 1
ATOM 1047 O O . VAL B 2 87 ? -16.634 41.294 16.321 1.00 117.46 390 VAL A O 1
ATOM 1051 N N . GLU B 2 88 ? -15.421 42.846 17.484 1.00 126.38 391 GLU A N 1
ATOM 1052 C CA . GLU B 2 88 ? -16.302 43.993 17.201 1.00 127.42 391 GLU A CA 1
ATOM 1053 C C . GLU B 2 88 ? -16.404 44.106 15.685 1.00 123.05 391 GLU A C 1
ATOM 1054 O O . GLU B 2 88 ? -17.537 43.996 15.151 1.00 100.38 391 GLU A O 1
ATOM 1060 N N . GLN B 2 89 ? -15.232 44.103 15.023 1.00 120.42 392 GLN A N 1
ATOM 1061 C CA . GLN B 2 89 ? -15.167 44.484 13.612 1.00 123.72 392 GLN A CA 1
ATOM 1062 C C . GLN B 2 89 ? -15.558 43.257 12.788 1.00 119.87 392 GLN A C 1
ATOM 1063 O O . GLN B 2 89 ? -15.900 43.445 11.641 1.00 100.83 392 GLN A O 1
ATOM 1069 N N . ALA B 2 90 ? -15.528 42.065 13.406 1.00 117.71 393 ALA A N 1
ATOM 1070 C CA . ALA B 2 90 ? -15.703 40.739 12.767 1.00 111.55 393 ALA A CA 1
ATOM 1071 C C . ALA B 2 90 ? -16.922 40.707 11.833 1.00 113.45 393 ALA A C 1
ATOM 1072 O O . ALA B 2 90 ? -16.905 39.913 10.872 1.00 99.24 393 ALA A O 1
ATOM 1074 N N . PHE B 2 91 ? -17.952 41.515 12.097 1.00 126.09 394 PHE A N 1
ATOM 1075 C CA . PHE B 2 91 ? -19.229 41.502 11.334 1.00 131.60 394 PHE A CA 1
ATOM 1076 C C . PHE B 2 91 ? -19.391 42.777 10.495 1.00 133.15 394 PHE A C 1
ATOM 1077 O O . PHE B 2 91 ? -20.485 42.964 9.927 1.00 133.51 394 PHE A O 1
ATOM 1085 N N . ARG B 2 92 ? -18.327 43.577 10.356 1.00 130.78 395 ARG A N 1
ATOM 1086 C CA . ARG B 2 92 ? -18.342 44.846 9.582 1.00 143.76 395 ARG A CA 1
ATOM 1087 C C . ARG B 2 92 ? -18.172 44.541 8.091 1.00 126.62 395 ARG A C 1
ATOM 1088 O O . ARG B 2 92 ? -17.028 44.340 7.663 1.00 127.89 395 ARG A O 1
ATOM 1096 N N . LYS B 2 93 ? -19.274 44.579 7.339 1.00 115.51 396 LYS A N 1
ATOM 1097 C CA . LYS B 2 93 ? -19.351 44.200 5.902 1.00 124.31 396 LYS A CA 1
ATOM 1098 C C . LYS B 2 93 ? -18.467 45.138 5.066 1.00 125.59 396 LYS A C 1
ATOM 1099 O O . LYS B 2 93 ? -17.984 46.133 5.620 1.00 134.12 396 LYS A O 1
ATOM 1105 N N . ARG B 2 94 ? -18.247 44.805 3.787 1.00 143.03 397 ARG A N 1
ATOM 1106 C CA . ARG B 2 94 ? -17.365 45.535 2.827 1.00 149.91 397 ARG A CA 1
ATOM 1107 C C . ARG B 2 94 ? -18.209 46.367 1.846 1.00 137.97 397 ARG A C 1
ATOM 1108 O O . ARG B 2 94 ? -17.667 46.984 0.919 1.00 111.71 397 ARG A O 1
ATOM 1116 N N . SER C 2 1 ? 24.931 -37.241 8.232 1.00 122.36 304 SER E N 1
ATOM 1117 C CA . SER C 2 1 ? 25.624 -35.939 8.454 1.00 116.50 304 SER E CA 1
ATOM 1118 C C . SER C 2 1 ? 26.063 -35.808 9.920 1.00 116.28 304 SER E C 1
ATOM 1119 O O . SER C 2 1 ? 27.186 -35.342 10.153 1.00 119.76 304 SER E O 1
ATOM 1122 N N . LYS C 2 2 ? 25.220 -36.223 10.867 1.00 126.39 305 LYS E N 1
ATOM 1123 C CA . LYS C 2 2 ? 25.506 -36.180 12.329 1.00 139.92 305 LYS E CA 1
ATOM 1124 C C . LYS C 2 2 ? 26.666 -37.120 12.654 1.00 127.11 305 LYS E C 1
ATOM 1125 O O . LYS C 2 2 ? 26.562 -38.327 12.463 1.00 116.80 305 LYS E O 1
ATOM 1131 N N . PRO C 2 3 ? 27.811 -36.597 13.144 1.00 124.40 306 PRO E N 1
ATOM 1132 C CA . PRO C 2 3 ? 28.921 -37.449 13.570 1.00 122.32 306 PRO E CA 1
ATOM 1133 C C . PRO C 2 3 ? 28.488 -38.545 14.537 1.00 112.37 306 PRO E C 1
ATOM 1134 O O . PRO C 2 3 ? 27.831 -38.267 15.534 1.00 105.74 306 PRO E O 1
ATOM 1138 N N . PRO C 2 4 ? 28.820 -39.824 14.262 1.00 113.97 307 PRO E N 1
ATOM 1139 C CA . PRO C 2 4 ? 28.518 -40.908 15.192 1.00 115.43 307 PRO E CA 1
ATOM 1140 C C . PRO C 2 4 ? 29.544 -40.948 16.336 1.00 114.40 307 PRO E C 1
ATOM 1141 O O . PRO C 2 4 ? 30.371 -41.850 16.369 1.00 123.06 307 PRO E O 1
ATOM 1145 N N . PHE C 2 5 ? 29.478 -39.962 17.234 1.00 105.85 308 PHE E N 1
ATOM 1146 C CA . PHE C 2 5 ? 30.247 -39.925 18.505 1.00 110.34 308 PHE E CA 1
ATOM 1147 C C . PHE C 2 5 ? 29.369 -39.339 19.618 1.00 105.35 308 PHE E C 1
ATOM 1148 O O . PHE C 2 5 ? 28.431 -38.571 19.314 1.00 91.96 308 PHE E O 1
ATOM 1156 N N . SER C 2 6 ? 29.670 -39.681 20.871 1.00 99.70 309 SER E N 1
ATOM 1157 C CA . SER C 2 6 ? 28.997 -39.107 22.061 1.00 107.77 309 SER E CA 1
ATOM 1158 C C . SER C 2 6 ? 29.603 -37.727 22.356 1.00 111.33 309 SER E C 1
ATOM 1159 O O . SER C 2 6 ? 30.822 -37.559 22.183 1.00 107.90 309 SER E O 1
ATOM 1162 N N . TYR C 2 7 ? 28.777 -36.755 22.742 1.00 109.70 310 TYR E N 1
ATOM 1163 C CA . TYR C 2 7 ? 29.211 -35.384 23.108 1.00 109.87 310 TYR E CA 1
ATOM 1164 C C . TYR C 2 7 ? 30.464 -35.462 23.967 1.00 111.11 310 TYR E C 1
ATOM 1165 O O . TYR C 2 7 ? 31.422 -34.694 23.731 1.00 131.40 310 TYR E O 1
ATOM 1174 N N . ALA C 2 8 ? 30.448 -36.395 24.913 1.00 97.36 311 ALA E N 1
ATOM 1175 C CA . ALA C 2 8 ? 31.587 -36.622 25.823 1.00 106.01 311 ALA E CA 1
ATOM 1176 C C . ALA C 2 8 ? 32.818 -36.975 25.002 1.00 110.26 311 ALA E C 1
ATOM 1177 O O . ALA C 2 8 ? 33.912 -36.431 25.258 1.00 112.99 311 ALA E O 1
ATOM 1179 N N . GLN C 2 9 ? 32.618 -37.866 24.040 1.00 114.90 312 GLN E N 1
ATOM 1180 C CA . GLN C 2 9 ? 33.714 -38.335 23.167 1.00 122.18 312 GLN E CA 1
ATOM 1181 C C . GLN C 2 9 ? 34.306 -37.154 22.415 1.00 111.05 312 GLN E C 1
ATOM 1182 O O . GLN C 2 9 ? 35.540 -37.032 22.341 1.00 104.93 312 GLN E O 1
ATOM 1188 N N . LEU C 2 10 ? 33.425 -36.319 21.888 1.00 100.52 313 LEU E N 1
ATOM 1189 C CA . LEU C 2 10 ? 33.814 -35.120 21.124 1.00 94.67 313 LEU E CA 1
ATOM 1190 C C . LEU C 2 10 ? 34.679 -34.216 21.995 1.00 89.39 313 LEU E C 1
ATOM 1191 O O . LEU C 2 10 ? 35.738 -33.733 21.541 1.00 94.38 313 LEU E O 1
ATOM 1196 N N . ILE C 2 11 ? 34.208 -34.024 23.216 1.00 87.05 314 ILE E N 1
ATOM 1197 C CA . ILE C 2 11 ? 34.887 -33.169 24.214 1.00 92.49 314 ILE E CA 1
ATOM 1198 C C . ILE C 2 11 ? 36.298 -33.695 24.444 1.00 96.41 314 ILE E C 1
ATOM 1199 O O . ILE C 2 11 ? 37.276 -32.909 24.452 1.00 106.16 314 ILE E O 1
ATOM 1204 N N . VAL C 2 12 ? 36.366 -35.002 24.635 1.00 106.03 315 VAL E N 1
ATOM 1205 C CA . VAL C 2 12 ? 37.635 -35.718 24.904 1.00 113.06 315 VAL E CA 1
ATOM 1206 C C . VAL C 2 12 ? 38.603 -35.470 23.758 1.00 109.53 315 VAL E C 1
ATOM 1207 O O . VAL C 2 12 ? 39.789 -35.148 24.005 1.00 96.62 315 VAL E O 1
ATOM 1211 N N . GLN C 2 13 ? 38.077 -35.627 22.550 1.00 96.73 316 GLN E N 1
ATOM 1212 C CA . GLN C 2 13 ? 38.834 -35.454 21.292 1.00 97.33 316 GLN E CA 1
ATOM 1213 C C . GLN C 2 13 ? 39.444 -34.064 21.285 1.00 103.88 316 GLN E C 1
ATOM 1214 O O . GLN C 2 13 ? 40.656 -33.901 20.971 1.00 107.58 316 GLN E O 1
ATOM 1220 N N . ALA C 2 14 ? 38.580 -33.091 21.568 1.00 101.61 317 ALA E N 1
ATOM 1221 C CA . ALA C 2 14 ? 38.934 -31.661 21.556 1.00 95.61 317 ALA E CA 1
ATOM 1222 C C . ALA C 2 14 ? 40.096 -31.436 22.512 1.00 94.37 317 ALA E C 1
ATOM 1223 O O . ALA C 2 14 ? 41.103 -30.751 22.151 1.00 109.80 317 ALA E O 1
ATOM 1225 N N . ILE C 2 15 ? 39.931 -31.997 23.701 1.00 87.15 318 ILE E N 1
ATOM 1226 C CA . ILE C 2 15 ? 40.920 -31.835 24.792 1.00 95.95 318 ILE E CA 1
ATOM 1227 C C . ILE C 2 15 ? 42.261 -32.394 24.330 1.00 112.45 318 ILE E C 1
ATOM 1228 O O . ILE C 2 15 ? 43.308 -31.753 24.531 1.00 125.49 318 ILE E O 1
ATOM 1233 N N . SER C 2 16 ? 42.204 -33.563 23.722 1.00 125.58 319 SER E N 1
ATOM 1234 C CA . SER C 2 16 ? 43.412 -34.259 23.240 1.00 138.59 319 SER E CA 1
ATOM 1235 C C . SER C 2 16 ? 44.124 -33.402 22.203 1.00 133.26 319 SER E C 1
ATOM 1236 O O . SER C 2 16 ? 45.358 -33.245 22.273 1.00 152.98 319 SER E O 1
ATOM 1239 N N . SER C 2 17 ? 43.332 -32.838 21.305 1.00 121.61 320 SER E N 1
ATOM 1240 C CA . SER C 2 17 ? 43.847 -31.963 20.233 1.00 128.43 320 SER E CA 1
ATOM 1241 C C . SER C 2 17 ? 44.602 -30.779 20.850 1.00 115.62 320 SER E C 1
ATOM 1242 O O . SER C 2 17 ? 45.704 -30.479 20.335 1.00 101.70 320 SER E O 1
ATOM 1245 N N . ALA C 2 18 ? 44.106 -30.167 21.926 1.00 122.80 321 ALA E N 1
ATOM 1246 C CA . ALA C 2 18 ? 44.758 -29.018 22.599 1.00 132.86 321 ALA E CA 1
ATOM 1247 C C . ALA C 2 18 ? 46.222 -29.347 22.908 1.00 122.18 321 ALA E C 1
ATOM 1248 O O . ALA C 2 18 ? 46.522 -30.511 23.221 1.00 94.08 321 ALA E O 1
ATOM 1250 N N . GLN C 2 19 ? 47.084 -28.333 22.838 1.00 131.24 322 GLN E N 1
ATOM 1251 C CA . GLN C 2 19 ? 48.561 -28.472 22.945 1.00 145.19 322 GLN E CA 1
ATOM 1252 C C . GLN C 2 19 ? 48.936 -28.795 24.399 1.00 140.49 322 GLN E C 1
ATOM 1253 O O . GLN C 2 19 ? 49.946 -29.483 24.602 1.00 150.97 322 GLN E O 1
ATOM 1259 N N . ASP C 2 20 ? 48.173 -28.291 25.376 1.00 130.30 323 ASP E N 1
ATOM 1260 C CA . ASP C 2 20 ? 48.484 -28.430 26.823 1.00 132.40 323 ASP E CA 1
ATOM 1261 C C . ASP C 2 20 ? 47.488 -29.404 27.467 1.00 133.65 323 ASP E C 1
ATOM 1262 O O . ASP C 2 20 ? 47.516 -29.521 28.710 1.00 144.80 323 ASP E O 1
ATOM 1267 N N . ARG C 2 21 ? 46.639 -30.069 26.665 1.00 131.26 324 ARG E N 1
ATOM 1268 C CA . ARG C 2 21 ? 45.578 -31.007 27.129 1.00 139.33 324 ARG E CA 1
ATOM 1269 C C . ARG C 2 21 ? 44.510 -30.225 27.918 1.00 134.24 324 ARG E C 1
ATOM 1270 O O . ARG C 2 21 ? 43.928 -30.821 28.846 1.00 129.97 324 ARG E O 1
ATOM 1278 N N . GLN C 2 22 ? 44.251 -28.966 27.541 1.00 123.63 325 GLN E N 1
ATOM 1279 C CA . GLN C 2 22 ? 43.220 -28.075 28.152 1.00 109.88 325 GLN E CA 1
ATOM 1280 C C . GLN C 2 22 ? 42.411 -27.361 27.060 1.00 112.32 325 GLN E C 1
ATOM 1281 O O . GLN C 2 22 ? 42.913 -27.226 25.946 1.00 118.03 325 GLN E O 1
ATOM 1287 N N . LEU C 2 23 ? 41.214 -26.887 27.390 1.00 111.97 326 LEU E N 1
ATOM 1288 C CA . LEU C 2 23 ? 40.397 -26.043 26.478 1.00 108.34 326 LEU E CA 1
ATOM 1289 C C . LEU C 2 23 ? 39.310 -25.305 27.261 1.00 107.25 326 LEU E C 1
ATOM 1290 O O . LEU C 2 23 ? 38.765 -25.870 28.222 1.00 94.46 326 LEU E O 1
ATOM 1295 N N . THR C 2 24 ? 39.018 -24.078 26.838 1.00 115.58 327 THR E N 1
ATOM 1296 C CA . THR C 2 24 ? 37.845 -23.293 27.280 1.00 113.46 327 THR E CA 1
ATOM 1297 C C . THR C 2 24 ? 36.631 -23.821 26.521 1.00 108.64 327 THR E C 1
ATOM 1298 O O . THR C 2 24 ? 36.822 -24.323 25.388 1.00 99.28 327 THR E O 1
ATOM 1302 N N . LEU C 2 25 ? 35.444 -23.685 27.113 1.00 102.94 328 LEU E N 1
ATOM 1303 C CA . LEU C 2 25 ? 34.158 -24.086 26.481 1.00 98.56 328 LEU E CA 1
ATOM 1304 C C . LEU C 2 25 ? 34.147 -23.612 25.035 1.00 95.10 328 LEU E C 1
ATOM 1305 O O . LEU C 2 25 ? 33.808 -24.386 24.117 1.00 87.19 328 LEU E O 1
ATOM 1310 N N . SER C 2 26 ? 34.505 -22.347 24.869 1.00 111.65 329 SER E N 1
ATOM 1311 C CA . SER C 2 26 ? 34.567 -21.681 23.552 1.00 115.91 329 SER E CA 1
ATOM 1312 C C . SER C 2 26 ? 35.507 -22.463 22.639 1.00 111.95 329 SER E C 1
ATOM 1313 O O . SER C 2 26 ? 35.158 -22.741 21.468 1.00 113.46 329 SER E O 1
ATOM 1316 N N . GLY C 2 27 ? 36.672 -22.790 23.194 1.00 100.98 330 GLY E N 1
ATOM 1317 C CA . GLY C 2 27 ? 37.711 -23.527 22.465 1.00 110.51 330 GLY E CA 1
ATOM 1318 C C . GLY C 2 27 ? 37.179 -24.856 21.980 1.00 108.70 330 GLY E C 1
ATOM 1319 O O . GLY C 2 27 ? 37.386 -25.219 20.804 1.00 105.95 330 GLY E O 1
ATOM 1320 N N . ILE C 2 28 ? 36.495 -25.536 22.885 1.00 98.60 331 ILE E N 1
ATOM 1321 C CA . ILE C 2 28 ? 35.889 -26.862 22.639 1.00 88.77 331 ILE E CA 1
ATOM 1322 C C . ILE C 2 28 ? 34.943 -26.751 21.465 1.00 85.41 331 ILE E C 1
ATOM 1323 O O . ILE C 2 28 ? 35.008 -27.627 20.518 1.00 111.10 331 ILE E O 1
ATOM 1328 N N . TYR C 2 29 ? 34.091 -25.728 21.550 1.00 81.04 332 TYR E N 1
ATOM 1329 C CA . TYR C 2 29 ? 33.033 -25.428 20.546 1.00 91.40 332 TYR E CA 1
ATOM 1330 C C . TYR C 2 29 ? 33.726 -25.355 19.199 1.00 89.25 332 TYR E C 1
ATOM 1331 O O . TYR C 2 29 ? 33.253 -25.942 18.174 1.00 87.34 332 TYR E O 1
ATOM 1340 N N . ALA C 2 30 ? 34.753 -24.504 19.186 1.00 91.01 333 ALA E N 1
ATOM 1341 C CA . ALA C 2 30 ? 35.517 -24.154 17.963 1.00 101.13 333 ALA E CA 1
ATOM 1342 C C . ALA C 2 30 ? 36.041 -25.423 17.328 1.00 109.36 333 ALA E C 1
ATOM 1343 O O . ALA C 2 30 ? 35.900 -25.579 16.085 1.00 111.07 333 ALA E O 1
ATOM 1345 N N . HIS C 2 31 ? 36.644 -26.245 18.186 1.00 111.83 334 HIS E N 1
ATOM 1346 C CA . HIS C 2 31 ? 37.284 -27.525 17.788 1.00 102.92 334 HIS E CA 1
ATOM 1347 C C . HIS C 2 31 ? 36.271 -28.398 17.080 1.00 91.27 334 HIS E C 1
ATOM 1348 O O . HIS C 2 31 ? 36.518 -28.658 15.865 1.00 99.87 334 HIS E O 1
ATOM 1355 N N . ILE C 2 32 ? 35.095 -28.468 17.701 1.00 85.80 335 ILE E N 1
ATOM 1356 C CA . ILE C 2 32 ? 33.975 -29.306 17.207 1.00 88.13 335 ILE E CA 1
ATOM 1357 C C . ILE C 2 32 ? 33.548 -28.805 15.820 1.00 90.91 335 ILE E C 1
ATOM 1358 O O . ILE C 2 32 ? 33.405 -29.603 14.886 1.00 104.12 335 ILE E O 1
ATOM 1363 N N . THR C 2 33 ? 33.382 -27.485 15.727 1.00 96.46 336 THR E N 1
ATOM 1364 C CA . THR C 2 33 ? 32.854 -26.861 14.517 1.00 111.54 336 THR E CA 1
ATOM 1365 C C . THR C 2 33 ? 33.818 -27.084 13.360 1.00 112.36 336 THR E C 1
ATOM 1366 O O . THR C 2 33 ? 33.372 -27.510 12.236 1.00 103.24 336 THR E O 1
ATOM 1370 N N . LYS C 2 34 ? 35.089 -26.903 13.646 1.00 123.53 337 LYS E N 1
ATOM 1371 C CA . LYS C 2 34 ? 36.126 -27.041 12.596 1.00 141.20 337 LYS E CA 1
ATOM 1372 C C . LYS C 2 34 ? 36.149 -28.493 12.164 1.00 138.11 337 LYS E C 1
ATOM 1373 O O . LYS C 2 34 ? 36.253 -28.740 10.931 1.00 152.16 337 LYS E O 1
ATOM 1379 N N . HIS C 2 35 ? 36.040 -29.415 13.118 1.00 128.04 338 HIS E N 1
ATOM 1380 C CA . HIS C 2 35 ? 36.158 -30.838 12.748 1.00 122.80 338 HIS E CA 1
ATOM 1381 C C . HIS C 2 35 ? 34.920 -31.235 11.923 1.00 118.10 338 HIS E C 1
ATOM 1382 O O . HIS C 2 35 ? 35.088 -31.925 10.893 1.00 128.25 338 HIS E O 1
ATOM 1389 N N . TYR C 2 36 ? 33.726 -30.896 12.403 1.00 104.95 339 TYR E N 1
ATOM 1390 C CA . TYR C 2 36 ? 32.440 -31.428 11.891 1.00 108.35 339 TYR E CA 1
ATOM 1391 C C . TYR C 2 36 ? 31.521 -30.257 11.556 1.00 122.86 339 TYR E C 1
ATOM 1392 O O . TYR C 2 36 ? 31.073 -29.542 12.449 1.00 127.56 339 TYR E O 1
ATOM 1401 N N . PRO C 2 37 ? 31.206 -30.033 10.262 1.00 136.93 340 PRO E N 1
ATOM 1402 C CA . PRO C 2 37 ? 30.446 -28.852 9.847 1.00 144.89 340 PRO E CA 1
ATOM 1403 C C . PRO C 2 37 ? 28.960 -28.932 10.228 1.00 139.96 340 PRO E C 1
ATOM 1404 O O . PRO C 2 37 ? 28.302 -27.905 10.233 1.00 142.16 340 PRO E O 1
ATOM 1408 N N . TYR C 2 38 ? 28.475 -30.143 10.519 1.00 142.00 341 TYR E N 1
ATOM 1409 C CA . TYR C 2 38 ? 27.078 -30.437 10.934 1.00 142.78 341 TYR E CA 1
ATOM 1410 C C . TYR C 2 38 ? 26.698 -29.593 12.153 1.00 138.89 341 TYR E C 1
ATOM 1411 O O . TYR C 2 38 ? 25.528 -29.175 12.239 1.00 137.74 341 TYR E O 1
ATOM 1420 N N . TYR C 2 39 ? 27.654 -29.374 13.063 1.00 141.07 342 TYR E N 1
ATOM 1421 C CA . TYR C 2 39 ? 27.486 -28.587 14.314 1.00 143.68 342 TYR E CA 1
ATOM 1422 C C . TYR C 2 39 ? 27.809 -27.110 14.050 1.00 145.07 342 TYR E C 1
ATOM 1423 O O . TYR C 2 39 ? 28.882 -26.629 14.460 1.00 130.79 342 TYR E O 1
ATOM 1432 N N . ARG C 2 40 ? 26.881 -26.406 13.398 1.00 157.09 343 ARG E N 1
ATOM 1433 C CA . ARG C 2 40 ? 26.981 -24.948 13.094 1.00 160.27 343 ARG E CA 1
ATOM 1434 C C . ARG C 2 40 ? 26.675 -24.166 14.379 1.00 148.37 343 ARG E C 1
ATOM 1435 O O . ARG C 2 40 ? 25.589 -24.389 14.938 1.00 141.90 343 ARG E O 1
ATOM 1443 N N . THR C 2 41 ? 27.574 -23.269 14.813 1.00 134.75 344 THR E N 1
ATOM 1444 C CA . THR C 2 41 ? 27.414 -22.419 16.032 1.00 124.23 344 THR E CA 1
ATOM 1445 C C . THR C 2 41 ? 26.057 -21.700 15.984 1.00 122.87 344 THR E C 1
ATOM 1446 O O . THR C 2 41 ? 25.552 -21.336 17.070 1.00 114.44 344 THR E O 1
ATOM 1450 N N . ALA C 2 42 ? 25.514 -21.506 14.770 1.00 128.06 345 ALA E N 1
ATOM 1451 C CA . ALA C 2 42 ? 24.171 -20.943 14.471 1.00 137.04 345 ALA E CA 1
ATOM 1452 C C . ALA C 2 42 ? 23.126 -21.460 15.472 1.00 140.05 345 ALA E C 1
ATOM 1453 O O . ALA C 2 42 ? 22.547 -20.628 16.199 1.00 151.18 345 ALA E O 1
ATOM 1455 N N . ASP C 2 43 ? 22.897 -22.778 15.503 1.00 134.66 346 ASP E N 1
ATOM 1456 C CA . ASP C 2 43 ? 21.974 -23.466 16.450 1.00 132.49 346 ASP E CA 1
ATOM 1457 C C . ASP C 2 43 ? 22.757 -23.828 17.723 1.00 131.47 346 ASP E C 1
ATOM 1458 O O . ASP C 2 43 ? 23.917 -24.274 17.600 1.00 134.66 346 ASP E O 1
ATOM 1463 N N . LYS C 2 44 ? 22.146 -23.629 18.899 1.00 118.89 347 LYS E N 1
ATOM 1464 C CA . LYS C 2 44 ? 22.821 -23.599 20.225 1.00 121.77 347 LYS E CA 1
ATOM 1465 C C . LYS C 2 44 ? 22.568 -24.866 21.038 1.00 113.40 347 LYS E C 1
ATOM 1466 O O . LYS C 2 44 ? 23.143 -24.974 22.124 1.00 112.55 347 LYS E O 1
ATOM 1472 N N . GLY C 2 45 ? 21.665 -25.720 20.560 1.00 99.07 348 GLY E N 1
ATOM 1473 C CA . GLY C 2 45 ? 21.227 -26.896 21.319 1.00 90.01 348 GLY E CA 1
ATOM 1474 C C . GLY C 2 45 ? 22.411 -27.777 21.657 1.00 80.01 348 GLY E C 1
ATOM 1475 O O . GLY C 2 45 ? 22.535 -28.243 22.810 1.00 69.61 348 GLY E O 1
ATOM 1476 N N . TRP C 2 46 ? 23.236 -28.048 20.651 1.00 80.82 349 TRP E N 1
ATOM 1477 C CA . TRP C 2 46 ? 24.402 -28.930 20.847 1.00 90.70 349 TRP E CA 1
ATOM 1478 C C . TRP C 2 46 ? 25.361 -28.307 21.847 1.00 87.53 349 TRP E C 1
ATOM 1479 O O . TRP C 2 46 ? 25.840 -29.022 22.746 1.00 86.72 349 TRP E O 1
ATOM 1490 N N . GLN C 2 47 ? 25.538 -27.005 21.783 1.00 90.56 350 GLN E N 1
ATOM 1491 C CA . GLN C 2 47 ? 26.402 -26.276 22.723 1.00 92.71 350 GLN E CA 1
ATOM 1492 C C . GLN C 2 47 ? 25.920 -26.548 24.138 1.00 92.76 350 GLN E C 1
ATOM 1493 O O . GLN C 2 47 ? 26.760 -26.829 25.064 1.00 92.47 350 GLN E O 1
ATOM 1499 N N . ASN C 2 48 ? 24.617 -26.403 24.324 1.00 90.74 351 ASN E N 1
ATOM 1500 C CA . ASN C 2 48 ? 23.974 -26.642 25.637 1.00 94.86 351 ASN E CA 1
ATOM 1501 C C . ASN C 2 48 ? 24.285 -28.059 26.078 1.00 96.90 351 ASN E C 1
ATOM 1502 O O . ASN C 2 48 ? 24.602 -28.252 27.277 1.00 105.92 351 ASN E O 1
ATOM 1507 N N . SER C 2 49 ? 24.148 -29.000 25.134 1.00 90.65 352 SER E N 1
ATOM 1508 C CA . SER C 2 49 ? 24.380 -30.428 25.425 1.00 84.81 352 SER E CA 1
ATOM 1509 C C . SER C 2 49 ? 25.794 -30.621 25.966 1.00 80.48 352 SER E C 1
ATOM 1510 O O . SER C 2 49 ? 26.004 -31.327 26.963 1.00 80.15 352 SER E O 1
ATOM 1513 N N . ILE C 2 50 ? 26.729 -29.996 25.281 1.00 80.21 353 ILE E N 1
ATOM 1514 C CA . ILE C 2 50 ? 28.170 -30.054 25.591 1.00 90.28 353 ILE E CA 1
ATOM 1515 C C . ILE C 2 50 ? 28.384 -29.557 27.020 1.00 95.39 353 ILE E C 1
ATOM 1516 O O . ILE C 2 50 ? 29.104 -30.215 27.810 1.00 91.77 353 ILE E O 1
ATOM 1521 N N A ARG C 2 51 ? 27.785 -28.403 27.319 0.70 96.77 354 ARG E N 1
ATOM 1522 N N B ARG C 2 51 ? 27.795 -28.400 27.324 0.30 95.21 354 ARG E N 1
ATOM 1523 C CA A ARG C 2 51 ? 27.896 -27.746 28.648 0.70 95.03 354 ARG E CA 1
ATOM 1524 C CA B ARG C 2 51 ? 27.910 -27.752 28.656 0.30 94.57 354 ARG E CA 1
ATOM 1525 C C A ARG C 2 51 ? 27.384 -28.720 29.711 0.70 96.53 354 ARG E C 1
ATOM 1526 C C B ARG C 2 51 ? 27.382 -28.719 29.715 0.30 96.73 354 ARG E C 1
ATOM 1527 O O A ARG C 2 51 ? 28.059 -28.888 30.761 0.70 90.42 354 ARG E O 1
ATOM 1528 O O B ARG C 2 51 ? 28.054 -28.886 30.760 0.30 94.00 354 ARG E O 1
ATOM 1543 N N . HIS C 2 52 ? 26.234 -29.339 29.427 1.00 98.07 355 HIS E N 1
ATOM 1544 C CA . HIS C 2 52 ? 25.562 -30.307 30.338 1.00 108.11 355 HIS E CA 1
ATOM 1545 C C . HIS C 2 52 ? 26.538 -31.440 30.647 1.00 107.90 355 HIS E C 1
ATOM 1546 O O . HIS C 2 52 ? 26.713 -31.820 31.826 1.00 100.26 355 HIS E O 1
ATOM 1553 N N . ASN C 2 53 ? 27.127 -31.953 29.574 1.00 95.15 356 ASN E N 1
ATOM 1554 C CA . ASN C 2 53 ? 28.061 -33.093 29.632 1.00 92.14 356 ASN E CA 1
ATOM 1555 C C . ASN C 2 53 ? 29.221 -32.735 30.544 1.00 95.20 356 ASN E C 1
ATOM 1556 O O . ASN C 2 53 ? 29.603 -33.564 31.425 1.00 100.58 356 ASN E O 1
ATOM 1561 N N . LEU C 2 54 ? 29.752 -31.541 30.312 1.00 101.48 357 LEU E N 1
ATOM 1562 C CA . LEU C 2 54 ? 30.919 -31.024 31.060 1.00 108.60 357 LEU E CA 1
ATOM 1563 C C . LEU C 2 54 ? 30.579 -31.012 32.541 1.00 112.03 357 LEU E C 1
ATOM 1564 O O . LEU C 2 54 ? 31.394 -31.452 33.389 1.00 99.35 357 LEU E O 1
ATOM 1569 N N . SER C 2 55 ? 29.398 -30.479 32.829 1.00 124.31 358 SER E N 1
ATOM 1570 C CA . SER C 2 55 ? 28.905 -30.312 34.209 1.00 130.02 358 SER E CA 1
ATOM 1571 C C . SER C 2 55 ? 28.814 -31.673 34.887 1.00 125.77 358 SER E C 1
ATOM 1572 O O . SER C 2 55 ? 29.300 -31.828 36.038 1.00 120.98 358 SER E O 1
ATOM 1575 N N . LEU C 2 56 ? 28.280 -32.624 34.141 1.00 125.83 359 LEU E N 1
ATOM 1576 C CA . LEU C 2 56 ? 28.019 -33.982 34.671 1.00 128.74 359 LEU E CA 1
ATOM 1577 C C . LEU C 2 56 ? 29.279 -34.833 34.909 1.00 135.26 359 LEU E C 1
ATOM 1578 O O . LEU C 2 56 ? 29.556 -35.210 36.091 1.00 143.43 359 LEU E O 1
ATOM 1583 N N . ASN C 2 57 ? 29.955 -35.216 33.819 1.00 123.23 360 ASN E N 1
ATOM 1584 C CA . ASN C 2 57 ? 31.004 -36.268 33.802 1.00 117.80 360 ASN E CA 1
ATOM 1585 C C . ASN C 2 57 ? 32.111 -35.879 34.787 1.00 126.51 360 ASN E C 1
ATOM 1586 O O . ASN C 2 57 ? 32.761 -34.833 34.568 1.00 148.25 360 ASN E O 1
ATOM 1591 N N . ARG C 2 58 ? 32.325 -36.706 35.814 1.00 133.99 361 ARG E N 1
ATOM 1592 C CA . ARG C 2 58 ? 33.293 -36.460 36.921 1.00 144.61 361 ARG E CA 1
ATOM 1593 C C . ARG C 2 58 ? 34.731 -36.467 36.366 1.00 146.66 361 ARG E C 1
ATOM 1594 O O . ARG C 2 58 ? 35.613 -35.850 37.007 1.00 146.18 361 ARG E O 1
ATOM 1602 N N . TYR C 2 59 ? 34.965 -37.103 35.207 1.00 138.53 362 TYR E N 1
ATOM 1603 C CA . TYR C 2 59 ? 36.307 -37.238 34.587 1.00 126.15 362 TYR E CA 1
ATOM 1604 C C . TYR C 2 59 ? 36.680 -35.980 33.788 1.00 123.80 362 TYR E C 1
ATOM 1605 O O . TYR C 2 59 ? 37.855 -35.865 33.392 1.00 123.12 362 TYR E O 1
ATOM 1614 N N . PHE C 2 60 ? 35.735 -35.064 33.558 1.00 113.35 363 PHE E N 1
ATOM 1615 C CA . PHE C 2 60 ? 36.011 -33.665 33.136 1.00 98.21 363 PHE E CA 1
ATOM 1616 C C . PHE C 2 60 ? 36.238 -32.812 34.385 1.00 96.64 363 PHE E C 1
ATOM 1617 O O . PHE C 2 60 ? 35.273 -32.602 35.132 1.00 98.94 363 PHE E O 1
ATOM 1625 N N . ILE C 2 61 ? 37.449 -32.269 34.541 1.00 118.50 364 ILE E N 1
ATOM 1626 C CA . ILE C 2 61 ? 37.871 -31.410 35.693 1.00 142.83 364 ILE E CA 1
ATOM 1627 C C . ILE C 2 61 ? 38.079 -29.963 35.206 1.00 144.14 364 ILE E C 1
ATOM 1628 O O . ILE C 2 61 ? 38.619 -29.777 34.094 1.00 124.74 364 ILE E O 1
ATOM 1633 N N . LYS C 2 62 ? 37.648 -28.986 36.015 1.00 150.10 365 LYS E N 1
ATOM 1634 C CA . LYS C 2 62 ? 37.619 -27.530 35.700 1.00 152.41 365 LYS E CA 1
ATOM 1635 C C . LYS C 2 62 ? 38.882 -26.845 36.243 1.00 158.14 365 LYS E C 1
ATOM 1636 O O . LYS C 2 62 ? 39.188 -27.042 37.428 1.00 164.20 365 LYS E O 1
ATOM 1642 N N . VAL C 2 63 ? 39.576 -26.049 35.418 1.00 163.47 366 VAL E N 1
ATOM 1643 C CA . VAL C 2 63 ? 40.808 -25.288 35.795 1.00 170.26 366 VAL E CA 1
ATOM 1644 C C . VAL C 2 63 ? 40.473 -23.796 35.810 1.00 181.72 366 VAL E C 1
ATOM 1645 O O . VAL C 2 63 ? 39.737 -23.316 34.948 1.00 184.98 366 VAL E O 1
ATOM 1649 N N . PRO C 2 64 ? 40.987 -23.024 36.799 1.00 188.38 367 PRO E N 1
ATOM 1650 C CA . PRO C 2 64 ? 40.766 -21.580 36.855 1.00 195.96 367 PRO E CA 1
ATOM 1651 C C . PRO C 2 64 ? 41.551 -20.827 35.770 1.00 194.17 367 PRO E C 1
ATOM 1652 O O . PRO C 2 64 ? 42.657 -21.224 35.468 1.00 181.53 367 PRO E O 1
ATOM 1656 N N . ARG C 2 65 ? 40.946 -19.769 35.227 1.00 200.23 368 ARG E N 1
ATOM 1657 C CA . ARG C 2 65 ? 41.493 -18.933 34.128 1.00 214.40 368 ARG E CA 1
ATOM 1658 C C . ARG C 2 65 ? 42.661 -18.086 34.649 1.00 233.37 368 ARG E C 1
ATOM 1659 O O . ARG C 2 65 ? 42.793 -17.942 35.890 1.00 231.01 368 ARG E O 1
ATOM 1667 N N . SER C 2 66 ? 43.460 -17.548 33.724 1.00 254.40 369 SER E N 1
ATOM 1668 C CA . SER C 2 66 ? 44.794 -16.939 33.977 1.00 254.37 369 SER E CA 1
ATOM 1669 C C . SER C 2 66 ? 44.820 -15.474 33.517 1.00 253.99 369 SER E C 1
ATOM 1670 O O . SER C 2 66 ? 43.761 -14.958 33.097 1.00 245.72 369 SER E O 1
ATOM 1673 N N . GLN C 2 67 ? 45.997 -14.837 33.614 1.00 243.34 370 GLN E N 1
ATOM 1674 C CA . GLN C 2 67 ? 46.289 -13.472 33.100 1.00 229.73 370 GLN E CA 1
ATOM 1675 C C . GLN C 2 67 ? 46.974 -13.570 31.727 1.00 232.55 370 GLN E C 1
ATOM 1676 O O . GLN C 2 67 ? 47.429 -12.507 31.242 1.00 232.95 370 GLN E O 1
ATOM 1682 N N . GLU C 2 68 ? 47.060 -14.771 31.137 1.00 228.88 371 GLU E N 1
ATOM 1683 C CA . GLU C 2 68 ? 47.597 -14.994 29.764 1.00 219.89 371 GLU E CA 1
ATOM 1684 C C . GLU C 2 68 ? 46.562 -14.528 28.727 1.00 221.67 371 GLU E C 1
ATOM 1685 O O . GLU C 2 68 ? 46.987 -14.059 27.648 1.00 206.56 371 GLU E O 1
ATOM 1691 N N . GLU C 2 69 ? 45.269 -14.695 29.025 1.00 230.39 372 GLU E N 1
ATOM 1692 C CA . GLU C 2 69 ? 44.133 -14.245 28.173 1.00 235.36 372 GLU E CA 1
ATOM 1693 C C . GLU C 2 69 ? 42.846 -14.234 29.004 1.00 243.09 372 GLU E C 1
ATOM 1694 O O . GLU C 2 69 ? 41.980 -15.088 28.816 1.00 260.93 372 GLU E O 1
ATOM 1700 N N . PRO C 2 70 ? 42.681 -13.301 29.974 1.00 238.06 373 PRO E N 1
ATOM 1701 C CA . PRO C 2 70 ? 41.493 -13.280 30.829 1.00 232.74 373 PRO E CA 1
ATOM 1702 C C . PRO C 2 70 ? 40.265 -12.807 30.039 1.00 227.82 373 PRO E C 1
ATOM 1703 O O . PRO C 2 70 ? 40.138 -11.629 29.793 1.00 225.86 373 PRO E O 1
ATOM 1707 N N . GLY C 2 71 ? 39.403 -13.754 29.662 1.00 228.95 374 GLY E N 1
ATOM 1708 C CA . GLY C 2 71 ? 38.223 -13.542 28.806 1.00 229.69 374 GLY E CA 1
ATOM 1709 C C . GLY C 2 71 ? 37.074 -14.413 29.268 1.00 233.62 374 GLY E C 1
ATOM 1710 O O . GLY C 2 71 ? 36.769 -14.383 30.481 1.00 226.06 374 GLY E O 1
ATOM 1711 N N . LYS C 2 72 ? 36.486 -15.193 28.351 1.00 226.73 375 LYS E N 1
ATOM 1712 C CA . LYS C 2 72 ? 35.244 -15.980 28.583 1.00 207.75 375 LYS E CA 1
ATOM 1713 C C . LYS C 2 72 ? 35.600 -17.375 29.128 1.00 198.30 375 LYS E C 1
ATOM 1714 O O . LYS C 2 72 ? 36.163 -18.191 28.357 1.00 180.88 375 LYS E O 1
ATOM 1720 N N . GLY C 2 73 ? 35.283 -17.620 30.403 1.00 188.75 376 GLY E N 1
ATOM 1721 C CA . GLY C 2 73 ? 35.169 -18.968 30.988 1.00 183.42 376 GLY E CA 1
ATOM 1722 C C . GLY C 2 73 ? 36.444 -19.421 31.674 1.00 167.58 376 GLY E C 1
ATOM 1723 O O . GLY C 2 73 ? 37.405 -18.614 31.752 1.00 145.24 376 GLY E O 1
ATOM 1724 N N . SER C 2 74 ? 36.445 -20.673 32.145 1.00 152.66 377 SER E N 1
ATOM 1725 C CA . SER C 2 74 ? 37.610 -21.392 32.723 1.00 136.43 377 SER E CA 1
ATOM 1726 C C . SER C 2 74 ? 38.057 -22.487 31.746 1.00 135.94 377 SER E C 1
ATOM 1727 O O . SER C 2 74 ? 37.370 -22.686 30.707 1.00 122.84 377 SER E O 1
ATOM 1730 N N . PHE C 2 75 ? 39.180 -23.136 32.062 1.00 135.78 378 PHE E N 1
ATOM 1731 C CA . PHE C 2 75 ? 39.811 -24.218 31.264 1.00 141.25 378 PHE E CA 1
ATOM 1732 C C . PHE C 2 75 ? 39.267 -25.571 31.733 1.00 141.84 378 PHE E C 1
ATOM 1733 O O . PHE C 2 75 ? 39.036 -25.741 32.946 1.00 129.45 378 PHE E O 1
ATOM 1741 N N . TRP C 2 76 ? 39.099 -26.504 30.791 1.00 144.53 379 TRP E N 1
ATOM 1742 C CA . TRP C 2 76 ? 38.644 -27.904 31.008 1.00 135.68 379 TRP E CA 1
ATOM 1743 C C . TRP C 2 76 ? 39.760 -28.871 30.601 1.00 135.66 379 TRP E C 1
ATOM 1744 O O . TRP C 2 76 ? 40.316 -28.681 29.508 1.00 146.68 379 TRP E O 1
ATOM 1755 N N . ARG C 2 77 ? 40.072 -29.853 31.453 1.00 138.64 380 ARG E N 1
ATOM 1756 C CA . ARG C 2 77 ? 41.032 -30.956 31.162 1.00 140.94 380 ARG E CA 1
ATOM 1757 C C . ARG C 2 77 ? 40.392 -32.285 31.563 1.00 133.05 380 ARG E C 1
ATOM 1758 O O . ARG C 2 77 ? 39.273 -32.244 32.118 1.00 161.79 380 ARG E O 1
ATOM 1766 N N . ILE C 2 78 ? 41.034 -33.411 31.234 1.00 125.12 381 ILE 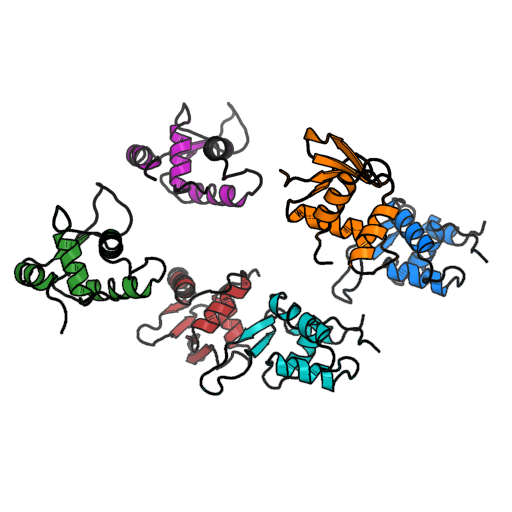E N 1
ATOM 1767 C CA . ILE C 2 78 ? 40.517 -34.781 31.531 1.00 133.84 381 ILE E CA 1
ATOM 1768 C C . ILE C 2 78 ? 41.249 -35.327 32.765 1.00 151.04 381 ILE E C 1
ATOM 1769 O O . ILE C 2 78 ? 42.480 -35.141 32.853 1.00 156.64 381 ILE E O 1
ATOM 1774 N N . ASP C 2 79 ? 40.506 -35.959 33.681 1.00 162.04 382 ASP E N 1
ATOM 1775 C CA . ASP C 2 79 ? 41.027 -36.542 34.950 1.00 165.26 382 ASP E CA 1
ATOM 1776 C C . ASP C 2 79 ? 42.011 -37.647 34.593 1.00 163.30 382 ASP E C 1
ATOM 1777 O O . ASP C 2 79 ? 41.621 -38.659 34.008 1.00 165.18 382 ASP E O 1
ATOM 1782 N N . PRO C 2 80 ? 43.314 -37.481 34.923 1.00 150.68 383 PRO E N 1
ATOM 1783 C CA . PRO C 2 80 ? 44.324 -38.498 34.631 1.00 151.54 383 PRO E CA 1
ATOM 1784 C C . PRO C 2 80 ? 43.866 -39.923 34.976 1.00 158.74 383 PRO E C 1
ATOM 1785 O O . PRO C 2 80 ? 44.171 -40.814 34.210 1.00 173.40 383 PRO E O 1
ATOM 1789 N N . ALA C 2 81 ? 43.141 -40.086 36.092 1.00 161.69 384 ALA E N 1
ATOM 1790 C CA . ALA C 2 81 ? 42.566 -41.360 36.599 1.00 166.60 384 ALA E CA 1
ATOM 1791 C C . ALA C 2 81 ? 42.164 -42.280 35.441 1.00 176.28 384 ALA E C 1
ATOM 1792 O O . ALA C 2 81 ? 42.639 -43.435 35.421 1.00 171.88 384 ALA E O 1
ATOM 1794 N N . SER C 2 82 ? 41.320 -41.785 34.527 1.00 183.25 385 SER E N 1
ATOM 1795 C CA . SER C 2 82 ? 40.704 -42.572 33.424 1.00 176.54 385 SER E CA 1
ATOM 1796 C C . SER C 2 82 ? 40.852 -41.834 32.090 1.00 159.55 385 SER E C 1
ATOM 1797 O O . SER C 2 82 ? 39.939 -41.953 31.255 1.00 148.38 385 SER E O 1
ATOM 1800 N N . GLU C 2 83 ? 41.965 -41.132 31.880 1.00 145.81 386 GLU E N 1
ATOM 1801 C CA . GLU C 2 83 ? 42.128 -40.200 30.737 1.00 148.31 386 GLU E CA 1
ATOM 1802 C C . GLU C 2 83 ? 42.461 -41.034 29.502 1.00 141.15 386 GLU E C 1
ATOM 1803 O O . GLU C 2 83 ? 41.937 -40.761 28.413 1.00 134.22 386 GLU E O 1
ATOM 1809 N N . ALA C 2 84 ? 43.425 -41.930 29.700 1.00 132.12 387 ALA E N 1
ATOM 1810 C CA . ALA C 2 84 ? 44.099 -42.664 28.618 1.00 130.40 387 ALA E CA 1
ATOM 1811 C C . ALA C 2 84 ? 43.052 -43.436 27.814 1.00 138.67 387 ALA E C 1
ATOM 1812 O O . ALA C 2 84 ? 43.023 -43.387 26.561 1.00 113.23 387 ALA E O 1
ATOM 1814 N N . LYS C 2 85 ? 42.238 -44.154 28.576 1.00 152.57 388 LYS E N 1
ATOM 1815 C CA . LYS C 2 85 ? 41.179 -45.030 28.023 1.00 156.44 388 LYS E CA 1
ATOM 1816 C C . LYS C 2 85 ? 40.229 -44.185 27.183 1.00 151.42 388 LYS E C 1
ATOM 1817 O O . LYS C 2 85 ? 39.881 -44.587 26.048 1.00 123.02 388 LYS E O 1
ATOM 1823 N N . LEU C 2 86 ? 39.852 -43.047 27.752 1.00 152.81 389 LEU E N 1
ATOM 1824 C CA . LEU C 2 86 ? 38.911 -42.108 27.105 1.00 144.31 389 LEU E CA 1
ATOM 1825 C C . LEU C 2 86 ? 39.482 -41.669 25.767 1.00 134.46 389 LEU E C 1
ATOM 1826 O O . LEU C 2 86 ? 38.757 -41.652 24.752 1.00 111.19 389 LEU E O 1
ATOM 1831 N N . VAL C 2 87 ? 40.754 -41.304 25.810 1.00 139.10 390 VAL E N 1
ATOM 1832 C CA . VAL C 2 87 ? 41.499 -40.810 24.628 1.00 145.18 390 VAL E CA 1
ATOM 1833 C C . VAL C 2 87 ? 41.466 -41.878 23.539 1.00 138.16 390 VAL E C 1
ATOM 1834 O O . VAL C 2 87 ? 41.163 -41.577 22.356 1.00 132.31 390 VAL E O 1
ATOM 1838 N N . GLU C 2 88 ? 41.739 -43.101 23.964 1.00 132.56 391 GLU E N 1
ATOM 1839 C CA . GLU C 2 88 ? 41.816 -44.269 23.068 1.00 139.66 391 GLU E CA 1
ATOM 1840 C C . GLU C 2 88 ? 40.461 -44.382 22.375 1.00 142.98 391 GLU E C 1
ATOM 1841 O O . GLU C 2 88 ? 40.399 -44.288 21.117 1.00 129.57 391 GLU E O 1
ATOM 1847 N N . GLN C 2 89 ? 39.397 -44.356 23.191 1.00 144.14 392 GLN E N 1
ATOM 1848 C CA . GLN C 2 89 ? 38.071 -44.739 22.705 1.00 146.35 392 GLN E CA 1
ATOM 1849 C C . GLN C 2 89 ? 37.459 -43.516 22.033 1.00 138.90 392 GLN E C 1
ATOM 1850 O O . GLN C 2 89 ? 36.506 -43.708 21.320 1.00 130.51 392 GLN E O 1
ATOM 1856 N N . ALA C 2 90 ? 38.040 -42.326 22.243 1.00 124.25 393 ALA E N 1
ATOM 1857 C CA . ALA C 2 90 ? 37.526 -41.005 21.807 1.00 117.24 393 ALA E CA 1
ATOM 1858 C C . ALA C 2 90 ? 37.077 -41.019 20.336 1.00 117.31 393 ALA E C 1
ATOM 1859 O O . ALA C 2 90 ? 36.155 -40.240 19.986 1.00 106.23 393 ALA E O 1
ATOM 1861 N N . PHE C 2 91 ? 37.692 -41.860 19.495 1.00 120.01 394 PHE E N 1
ATOM 1862 C CA . PHE C 2 91 ? 37.414 -41.895 18.033 1.00 130.67 394 PHE E CA 1
ATOM 1863 C C . PHE C 2 91 ? 36.698 -43.194 17.630 1.00 137.73 394 PHE E C 1
ATOM 1864 O O . PHE C 2 91 ? 36.577 -43.440 16.414 1.00 131.98 394 PHE E O 1
ATOM 1872 N N . ARG C 2 92 ? 36.171 -43.948 18.600 1.00 143.42 395 ARG E N 1
ATOM 1873 C CA . ARG C 2 92 ? 35.466 -45.240 18.368 1.00 151.67 395 ARG E CA 1
ATOM 1874 C C . ARG C 2 92 ? 34.019 -44.976 17.932 1.00 129.59 395 ARG E C 1
ATOM 1875 O O . ARG C 2 92 ? 33.181 -44.717 18.808 1.00 118.81 395 ARG E O 1
ATOM 1883 N N . LYS C 2 93 ? 33.742 -45.083 16.628 1.00 117.43 396 LYS E N 1
ATOM 1884 C CA . LYS C 2 93 ? 32.444 -44.732 15.983 1.00 125.74 396 LYS E CA 1
ATOM 1885 C C . LYS C 2 93 ? 31.320 -45.617 16.552 1.00 130.52 396 LYS E C 1
ATOM 1886 O O . LYS C 2 93 ? 31.641 -46.582 17.266 1.00 135.85 396 LYS E O 1
ATOM 1892 N N . ARG C 2 94 ? 30.058 -45.241 16.336 1.00 144.24 397 ARG E N 1
ATOM 1893 C CA . ARG C 2 94 ? 28.939 -45.975 16.992 1.00 146.48 397 ARG E CA 1
ATOM 1894 C C . ARG C 2 94 ? 28.330 -47.016 16.050 1.00 145.34 397 ARG E C 1
ATOM 1895 O O . ARG C 2 94 ? 28.299 -46.769 14.832 1.00 149.12 397 ARG E O 1
ATOM 1903 N N . ARG C 2 95 ? 27.849 -48.124 16.615 1.00 139.08 398 ARG E N 1
ATOM 1904 C CA . ARG C 2 95 ? 27.245 -49.205 15.797 1.00 146.46 398 ARG E CA 1
ATOM 1905 C C . ARG C 2 95 ? 25.835 -48.788 15.385 1.00 150.76 398 ARG E C 1
ATOM 1906 O O . ARG C 2 95 ? 25.005 -48.572 16.282 1.00 158.02 398 ARG E O 1
ATOM 2983 N N . SER G 2 1 ? 29.735 -1.771 11.415 1.00 130.29 304 SER I N 1
ATOM 2984 C CA . SER G 2 1 ? 31.208 -1.784 11.692 1.00 138.53 304 SER I CA 1
ATOM 2985 C C . SER G 2 1 ? 31.472 -1.401 13.158 1.00 129.60 304 SER I C 1
ATOM 2986 O O . SER G 2 1 ? 32.373 -0.578 13.423 1.00 116.83 304 SER I O 1
ATOM 2989 N N . LYS G 2 2 ? 30.718 -2.000 14.085 1.00 129.94 305 LYS I N 1
ATOM 2990 C CA . LYS G 2 2 ? 30.818 -1.737 15.551 1.00 128.34 305 LYS I CA 1
ATOM 2991 C C . LYS G 2 2 ? 32.177 -2.222 16.053 1.00 113.10 305 LYS I C 1
ATOM 2992 O O . LYS G 2 2 ? 32.483 -3.409 15.989 1.00 98.93 305 LYS I O 1
ATOM 2998 N N . PRO G 2 3 ? 33.035 -1.317 16.566 1.00 119.46 306 PRO I N 1
ATOM 2999 C CA . PRO G 2 3 ? 34.321 -1.717 17.137 1.00 117.07 306 PRO I CA 1
ATOM 3000 C C . PRO G 2 3 ? 34.172 -2.818 18.178 1.00 100.28 306 PRO I C 1
ATOM 3001 O O . PRO G 2 3 ? 33.371 -2.699 19.096 1.00 82.44 306 PRO I O 1
ATOM 3005 N N . PRO G 2 4 ? 34.935 -3.925 18.069 1.00 112.38 307 PRO I N 1
ATOM 3006 C CA . PRO G 2 4 ? 34.962 -4.943 19.116 1.00 122.04 307 PRO I CA 1
ATOM 3007 C C . PRO G 2 4 ? 35.850 -4.495 20.289 1.00 115.39 307 PRO I C 1
ATOM 3008 O O . PRO G 2 4 ? 36.928 -5.043 20.469 1.00 115.63 307 PRO I O 1
ATOM 3012 N N . PHE G 2 5 ? 35.385 -3.496 21.041 1.00 106.66 308 PHE I N 1
ATOM 3013 C CA . PHE G 2 5 ? 35.990 -3.054 22.323 1.00 111.03 308 PHE I CA 1
ATOM 3014 C C . PHE G 2 5 ? 34.874 -2.693 23.308 1.00 109.91 308 PHE I C 1
ATOM 3015 O O . PHE G 2 5 ? 33.763 -2.312 22.876 1.00 102.51 308 PHE I O 1
ATOM 3023 N N . SER G 2 6 ? 35.161 -2.809 24.605 1.00 102.18 309 SER I N 1
ATOM 3024 C CA . SER G 2 6 ? 34.237 -2.388 25.687 1.00 104.27 309 SER I CA 1
ATOM 3025 C C . SER G 2 6 ? 34.357 -0.864 25.854 1.00 111.08 309 SER I C 1
ATOM 3026 O O . SER G 2 6 ? 35.479 -0.332 25.728 1.00 118.24 309 SER I O 1
ATOM 3029 N N . TYR G 2 7 ? 33.236 -0.173 26.082 1.00 104.71 310 TYR I N 1
ATOM 3030 C CA . TYR G 2 7 ? 33.202 1.294 26.315 1.00 90.21 310 TYR I CA 1
ATOM 3031 C C . TYR G 2 7 ? 34.338 1.681 27.244 1.00 96.35 310 TYR I C 1
ATOM 3032 O O . TYR G 2 7 ? 35.018 2.693 26.975 1.00 114.03 310 TYR I O 1
ATOM 3041 N N . ALA G 2 8 ? 34.539 0.878 28.284 1.00 96.94 311 ALA I N 1
ATOM 3042 C CA . ALA G 2 8 ? 35.610 1.105 29.269 1.00 105.68 311 ALA I CA 1
ATOM 3043 C C . ALA G 2 8 ? 36.953 1.106 28.556 1.00 112.56 311 ALA I C 1
ATOM 3044 O O . ALA G 2 8 ? 37.793 1.998 28.807 1.00 135.83 311 ALA I O 1
ATOM 3046 N N . GLN G 2 9 ? 37.126 0.118 27.689 1.00 121.36 312 GLN I N 1
ATOM 3047 C CA . GLN G 2 9 ? 38.382 -0.049 26.926 1.00 132.58 312 GLN I CA 1
ATOM 3048 C C . GLN G 2 9 ? 38.634 1.193 26.088 1.00 119.39 312 GLN I C 1
ATOM 3049 O O . GLN G 2 9 ? 39.771 1.703 26.069 1.00 121.72 312 GLN I O 1
ATOM 3055 N N . LEU G 2 10 ? 37.580 1.645 25.426 1.00 106.43 313 LEU I N 1
ATOM 3056 C CA . LEU G 2 10 ? 37.628 2.833 24.551 1.00 105.23 313 LEU I CA 1
ATOM 3057 C C . LEU G 2 10 ? 38.088 4.041 25.359 1.00 104.49 313 LEU I C 1
ATOM 3058 O O . LEU G 2 10 ? 38.974 4.798 24.908 1.00 110.05 313 LEU I O 1
ATOM 3063 N N . ILE G 2 11 ? 37.478 4.179 26.526 1.00 104.47 314 ILE I N 1
ATOM 3064 C CA . ILE G 2 11 ? 37.759 5.296 27.457 1.00 105.48 314 ILE I CA 1
ATOM 3065 C C . ILE G 2 11 ? 39.238 5.281 27.819 1.00 103.20 314 ILE I C 1
ATOM 3066 O O . ILE G 2 11 ? 39.906 6.341 27.787 1.00 119.79 314 ILE I O 1
ATOM 3071 N N . VAL G 2 12 ? 39.704 4.089 28.158 1.00 100.27 315 VAL I N 1
ATOM 3072 C CA . VAL G 2 12 ? 41.107 3.857 28.574 1.00 101.55 315 VAL I CA 1
ATOM 3073 C C . VAL G 2 12 ? 42.038 4.306 27.460 1.00 103.71 315 VAL I C 1
ATOM 3074 O O . VAL G 2 12 ? 43.035 5.021 27.732 1.00 97.16 315 VAL I O 1
ATOM 3078 N N . GLN G 2 13 ? 41.696 3.875 26.250 1.00 97.23 316 GLN I N 1
ATOM 3079 C CA . GLN G 2 13 ? 42.468 4.172 25.025 1.00 98.31 316 GLN I CA 1
ATOM 3080 C C . GLN G 2 13 ? 42.597 5.678 24.890 1.00 102.45 316 GLN I C 1
ATOM 3081 O O . GLN G 2 13 ? 43.712 6.204 24.625 1.00 107.03 316 GLN I O 1
ATOM 3087 N N . ALA G 2 14 ? 41.446 6.333 25.017 1.00 107.70 317 ALA I N 1
ATOM 3088 C CA . ALA G 2 14 ? 41.319 7.796 24.853 1.00 103.84 317 ALA I CA 1
ATOM 3089 C C . ALA G 2 14 ? 42.257 8.478 25.843 1.00 95.96 317 ALA I C 1
ATOM 3090 O O . ALA G 2 14 ? 43.015 9.417 25.464 1.00 97.05 317 ALA I O 1
ATOM 3092 N N . ILE G 2 15 ? 42.181 8.005 27.077 1.00 94.13 318 ILE I N 1
ATOM 3093 C CA . ILE G 2 15 ? 42.962 8.583 28.193 1.00 98.40 318 ILE I CA 1
ATOM 3094 C C . ILE G 2 15 ? 44.447 8.456 27.870 1.00 103.10 318 ILE I C 1
ATOM 3095 O O . ILE G 2 15 ? 45.212 9.423 28.055 1.00 113.79 318 ILE I O 1
ATOM 3100 N N . SER G 2 16 ? 44.824 7.282 27.400 1.00 115.51 319 SER I N 1
ATOM 3101 C CA . SER G 2 16 ? 46.231 6.988 27.073 1.00 124.68 319 SER I CA 1
ATOM 3102 C C . SER G 2 16 ? 46.714 7.932 25.978 1.00 113.94 319 SER I C 1
ATOM 3103 O O . SER G 2 16 ? 47.820 8.497 26.093 1.00 103.15 319 SER I O 1
ATOM 3106 N N . SER G 2 17 ? 45.864 8.114 24.981 1.00 107.42 320 SER I N 1
ATOM 3107 C CA . SER G 2 17 ? 46.159 9.008 23.842 1.00 112.37 320 SER I CA 1
ATOM 3108 C C . SER G 2 17 ? 46.429 10.428 24.354 1.00 126.74 320 SER I C 1
ATOM 3109 O O . SER G 2 17 ? 47.407 11.027 23.862 1.00 146.48 320 SER I O 1
ATOM 3112 N N . ALA G 2 18 ? 45.667 10.940 25.321 1.00 137.71 321 ALA I N 1
ATOM 3113 C CA . ALA G 2 18 ? 45.850 12.301 25.886 1.00 143.29 321 ALA I CA 1
ATOM 3114 C C . ALA G 2 18 ? 47.311 12.508 26.298 1.00 138.74 321 ALA I C 1
ATOM 3115 O O . ALA G 2 18 ? 47.946 11.541 26.778 1.00 135.51 321 ALA I O 1
ATOM 3117 N N . GLN G 2 19 ? 47.810 13.736 26.136 1.00 144.73 322 GLN I N 1
ATOM 3118 C CA . GLN G 2 19 ? 49.239 14.085 26.355 1.00 163.30 322 GLN I CA 1
ATOM 3119 C C . GLN G 2 19 ? 49.540 14.094 27.860 1.00 155.51 322 GLN I C 1
ATOM 3120 O O . GLN G 2 19 ? 50.689 13.788 28.222 1.00 160.52 322 GLN I O 1
ATOM 3126 N N . ASP G 2 20 ? 48.555 14.410 28.700 1.00 149.75 323 ASP I N 1
ATOM 3127 C CA . ASP G 2 20 ? 48.728 14.554 30.171 1.00 150.32 323 ASP I CA 1
ATOM 3128 C C . ASP G 2 20 ? 48.037 13.387 30.892 1.00 142.39 323 ASP I C 1
ATOM 3129 O O . ASP G 2 20 ? 47.972 13.434 32.141 1.00 142.29 323 ASP I O 1
ATOM 3134 N N . ARG G 2 21 ? 47.564 12.376 30.145 1.00 125.22 324 ARG I N 1
ATOM 3135 C CA . ARG G 2 21 ? 46.905 11.146 30.675 1.00 124.98 324 ARG I CA 1
ATOM 3136 C C . ARG G 2 21 ? 45.561 11.526 31.324 1.00 111.84 324 ARG I C 1
ATOM 3137 O O . ARG G 2 21 ? 45.145 10.849 32.299 1.00 121.83 324 ARG I O 1
ATOM 3145 N N . GLN G 2 22 ? 44.890 12.553 30.785 1.00 101.34 325 GLN I N 1
ATOM 3146 C CA . GLN G 2 22 ? 43.595 13.117 31.263 1.00 92.23 325 GLN I CA 1
ATOM 3147 C C . GLN G 2 22 ? 42.709 13.439 30.058 1.00 80.90 325 GLN I C 1
ATOM 3148 O O . GLN G 2 22 ? 43.237 13.630 28.957 1.00 82.29 325 GLN I O 1
ATOM 3154 N N . LEU G 2 23 ? 41.397 13.521 30.257 1.00 83.13 326 LEU I N 1
ATOM 3155 C CA . LEU G 2 23 ? 40.449 13.971 29.205 1.00 94.00 326 LEU I CA 1
ATOM 3156 C C . LEU G 2 23 ? 39.115 14.387 29.827 1.00 96.15 326 LEU I C 1
ATOM 3157 O O . LEU G 2 23 ? 38.689 13.783 30.825 1.00 99.13 326 LEU I O 1
ATOM 3162 N N . THR G 2 24 ? 38.502 15.411 29.239 1.00 95.26 327 THR I N 1
ATOM 3163 C CA . THR G 2 24 ? 37.103 15.808 29.508 1.00 105.61 327 THR I CA 1
ATOM 3164 C C . THR G 2 24 ? 36.203 14.845 28.740 1.00 93.76 327 THR I C 1
ATOM 3165 O O . THR G 2 24 ? 36.643 14.336 27.688 1.00 77.11 327 THR I O 1
ATOM 3169 N N . LEU G 2 25 ? 34.989 14.643 29.250 1.00 96.51 328 LEU I N 1
ATOM 3170 C CA . LEU G 2 25 ? 33.935 13.809 28.606 1.00 100.09 328 LEU I CA 1
ATOM 3171 C C . LEU G 2 25 ? 33.916 14.115 27.114 1.00 101.83 328 LEU I C 1
ATOM 3172 O O . LEU G 2 25 ? 33.920 13.185 26.279 1.00 120.52 328 LEU I O 1
ATOM 3177 N N . SER G 2 26 ? 33.879 15.407 26.819 1.00 109.34 329 SER I N 1
ATOM 3178 C CA . SER G 2 26 ? 33.843 15.931 25.440 1.00 108.48 329 SER I CA 1
ATOM 3179 C C . SER G 2 26 ? 35.050 15.398 24.675 1.00 98.67 329 SER I C 1
ATOM 3180 O O . SER G 2 26 ? 34.902 14.915 23.526 1.00 89.58 329 SER I O 1
ATOM 3183 N N . GLY G 2 27 ? 36.208 15.519 25.323 1.00 99.06 330 GLY I N 1
ATOM 3184 C CA . GLY G 2 27 ? 37.485 15.089 24.736 1.00 106.49 330 GLY I CA 1
ATOM 3185 C C . GLY G 2 27 ? 37.435 13.623 24.380 1.00 104.72 330 GLY I C 1
ATOM 3186 O O . GLY G 2 27 ? 37.843 13.235 23.264 1.00 85.98 330 GLY I O 1
ATOM 3187 N N . ILE G 2 28 ? 36.926 12.850 25.327 1.00 114.43 331 ILE I N 1
ATOM 3188 C CA . ILE G 2 28 ? 36.793 11.379 25.209 1.00 107.16 331 ILE I CA 1
ATOM 3189 C C . ILE G 2 28 ? 35.959 11.066 23.986 1.00 103.10 331 ILE I C 1
ATOM 3190 O O . ILE G 2 28 ? 36.376 10.174 23.152 1.00 109.68 331 ILE I O 1
ATOM 3195 N N . TYR G 2 29 ? 34.826 11.763 23.910 1.00 95.05 332 TYR I N 1
ATOM 3196 C CA . TYR G 2 29 ? 33.816 11.608 22.827 1.00 104.73 332 TYR I CA 1
ATOM 3197 C C . TYR G 2 29 ? 34.555 11.775 21.516 1.00 101.82 332 TYR I C 1
ATOM 3198 O O . TYR G 2 29 ? 34.374 10.975 20.549 1.00 107.29 332 TYR I O 1
ATOM 3207 N N . ALA G 2 30 ? 35.260 12.906 21.452 1.00 104.93 333 ALA I N 1
ATOM 3208 C CA . ALA G 2 30 ? 35.971 13.364 20.233 1.00 114.41 333 ALA I CA 1
ATOM 3209 C C . ALA G 2 30 ? 36.916 12.274 19.776 1.00 109.65 333 ALA I C 1
ATOM 3210 O O . ALA G 2 30 ? 36.931 11.964 18.552 1.00 107.77 333 ALA I O 1
ATOM 3212 N N . HIS G 2 31 ? 37.678 11.780 20.753 1.00 107.60 334 HIS I N 1
ATOM 3213 C CA . HIS G 2 31 ? 38.718 10.742 20.535 1.00 109.58 334 HIS I CA 1
ATOM 3214 C C . HIS G 2 31 ? 38.093 9.526 19.883 1.00 103.22 334 HIS I C 1
ATOM 3215 O O . HIS G 2 31 ? 38.505 9.245 18.711 1.00 91.37 334 HIS I O 1
ATOM 3222 N N . ILE G 2 32 ? 36.952 9.142 20.457 1.00 105.46 335 ILE I N 1
ATOM 3223 C CA . ILE G 2 32 ? 36.190 7.947 20.014 1.00 111.03 335 ILE I CA 1
ATOM 3224 C C . ILE G 2 32 ? 35.738 8.148 18.560 1.00 113.18 335 ILE I C 1
ATOM 3225 O O . ILE G 2 32 ? 35.931 7.261 17.722 1.00 150.20 335 ILE I O 1
ATOM 3230 N N . THR G 2 33 ? 35.170 9.326 18.306 1.00 107.36 336 THR I N 1
ATOM 3231 C CA . THR G 2 33 ? 34.557 9.617 17.011 1.00 121.13 336 THR I CA 1
ATOM 3232 C C . THR G 2 33 ? 35.635 9.614 15.936 1.00 119.48 336 THR I C 1
ATOM 3233 O O . THR G 2 33 ? 35.436 8.962 14.846 1.00 128.16 336 THR I O 1
ATOM 3237 N N . LYS G 2 34 ? 36.759 10.225 16.250 1.00 118.50 337 LYS I N 1
ATOM 3238 C CA . LYS G 2 34 ? 37.851 10.329 15.256 1.00 127.06 337 LYS I CA 1
ATOM 3239 C C . LYS G 2 34 ? 38.376 8.930 15.002 1.00 120.20 337 LYS I C 1
ATOM 3240 O O . LYS G 2 34 ? 38.647 8.613 13.814 1.00 124.96 337 LYS I O 1
ATOM 3246 N N . HIS G 2 35 ? 38.498 8.125 16.053 1.00 119.56 338 HIS I N 1
ATOM 3247 C CA . HIS G 2 35 ? 39.092 6.787 15.851 1.00 123.27 338 HIS I CA 1
ATOM 3248 C C . HIS G 2 35 ? 38.108 5.930 15.033 1.00 122.09 338 HIS I C 1
ATOM 3249 O O . HIS G 2 35 ? 38.567 5.233 14.106 1.00 133.77 338 HIS I O 1
ATOM 3256 N N . TYR G 2 36 ? 36.834 5.908 15.425 1.00 108.34 339 TYR I N 1
ATOM 3257 C CA . TYR G 2 36 ? 35.826 4.940 14.932 1.00 104.24 339 TYR I CA 1
ATOM 3258 C C . TYR G 2 36 ? 34.615 5.710 14.417 1.00 107.92 339 TYR I C 1
ATOM 3259 O O . TYR G 2 36 ? 33.888 6.322 15.197 1.00 112.16 339 TYR I O 1
ATOM 3268 N N . PRO G 2 37 ? 34.357 5.695 13.090 1.00 123.17 340 PRO I N 1
ATOM 3269 C CA . PRO G 2 37 ? 33.302 6.520 12.499 1.00 129.85 340 PRO I CA 1
ATOM 3270 C C . PRO G 2 37 ? 31.893 5.995 12.813 1.00 141.95 340 PRO I C 1
ATOM 3271 O O . PRO G 2 37 ? 30.946 6.741 12.661 1.00 154.75 340 PRO I O 1
ATOM 3275 N N . TYR G 2 38 ? 31.798 4.727 13.223 1.00 147.58 341 TYR I N 1
ATOM 3276 C CA . TYR G 2 38 ? 30.544 4.029 13.606 1.00 149.85 341 TYR I CA 1
ATOM 3277 C C . TYR G 2 38 ? 29.801 4.819 14.689 1.00 147.09 341 TYR I C 1
ATOM 3278 O O . TYR G 2 38 ? 28.558 4.826 14.663 1.00 141.69 341 TYR I O 1
ATOM 3287 N N . TYR G 2 39 ? 30.546 5.439 15.610 1.00 136.89 342 TYR I N 1
ATOM 3288 C CA . TYR G 2 39 ? 30.024 6.247 16.745 1.00 126.49 342 TYR I CA 1
ATOM 3289 C C . TYR G 2 39 ? 29.857 7.713 16.315 1.00 113.02 342 TYR I C 1
ATOM 3290 O O . TYR G 2 39 ? 30.687 8.569 16.709 1.00 102.24 342 TYR I O 1
ATOM 3299 N N . ARG G 2 40 ? 28.812 7.992 15.527 1.00 109.29 343 ARG I N 1
ATOM 3300 C CA . ARG G 2 40 ? 28.441 9.362 15.085 1.00 130.87 343 ARG I CA 1
ATOM 3301 C C . ARG G 2 40 ? 27.779 10.110 16.249 1.00 142.31 343 ARG I C 1
ATOM 3302 O O . ARG G 2 40 ? 26.783 9.588 16.780 1.00 162.38 343 ARG I O 1
ATOM 3310 N N . THR G 2 41 ? 28.291 11.295 16.604 1.00 152.14 344 THR I N 1
ATOM 3311 C CA . THR G 2 41 ? 27.748 12.174 17.680 1.00 153.73 344 THR I CA 1
ATOM 3312 C C . THR G 2 41 ? 26.241 12.392 17.464 1.00 156.02 344 THR I C 1
ATOM 3313 O O . THR G 2 41 ? 25.555 12.704 18.461 1.00 135.86 344 THR I O 1
ATOM 3317 N N . ALA G 2 42 ? 25.765 12.240 16.220 1.00 163.49 345 ALA I N 1
ATOM 3318 C CA . ALA G 2 42 ? 24.337 12.262 15.802 1.00 154.40 345 ALA I CA 1
ATOM 3319 C C . ALA G 2 42 ? 23.450 11.549 16.836 1.00 142.77 345 ALA I C 1
ATOM 3320 O O . ALA G 2 42 ? 22.569 12.216 17.412 1.00 131.84 345 ALA I O 1
ATOM 3322 N N . ASP G 2 43 ? 23.676 10.247 17.057 1.00 141.56 346 ASP I N 1
ATOM 3323 C CA . ASP G 2 43 ? 22.975 9.422 18.081 1.00 136.34 346 ASP I CA 1
ATOM 3324 C C . ASP G 2 43 ? 23.748 9.521 19.408 1.00 135.96 346 ASP I C 1
ATOM 3325 O O . ASP G 2 43 ? 24.992 9.477 19.381 1.00 134.57 346 ASP I O 1
ATOM 3330 N N . LYS G 2 44 ? 23.024 9.649 20.522 1.00 130.21 347 LYS I N 1
ATOM 3331 C CA . LYS G 2 44 ? 23.553 10.024 21.863 1.00 139.15 347 LYS I CA 1
ATOM 3332 C C . LYS G 2 44 ? 23.647 8.829 22.809 1.00 137.31 347 LYS I C 1
ATOM 3333 O O . LYS G 2 44 ? 24.157 9.006 23.908 1.00 137.88 347 LYS I O 1
ATOM 3339 N N . GLY G 2 45 ? 23.063 7.700 22.408 1.00 129.64 348 GLY I N 1
ATOM 3340 C CA . GLY G 2 45 ? 22.986 6.514 23.267 1.00 117.02 348 GLY I CA 1
ATOM 3341 C C . GLY G 2 45 ? 24.363 6.081 23.716 1.00 105.20 348 GLY I C 1
ATOM 3342 O O . GLY G 2 45 ? 24.544 5.783 24.918 1.00 106.93 348 GLY I O 1
ATOM 3343 N N . TRP G 2 46 ? 25.299 5.998 22.776 1.00 98.38 349 TRP I N 1
ATOM 3344 C CA . TRP G 2 46 ? 26.662 5.547 23.119 1.00 103.78 349 TRP I CA 1
ATOM 3345 C C . TRP G 2 46 ? 27.306 6.520 24.084 1.00 101.61 349 TRP I C 1
ATOM 3346 O O . TRP G 2 46 ? 27.928 6.037 25.057 1.00 89.74 349 TRP I O 1
ATOM 3357 N N . GLN G 2 47 ? 27.079 7.805 23.884 1.00 117.54 350 GLN I N 1
ATOM 3358 C CA . GLN G 2 47 ? 27.603 8.861 24.766 1.00 120.43 350 GLN I CA 1
ATOM 3359 C C . GLN G 2 47 ? 27.110 8.596 26.179 1.00 114.12 350 GLN I C 1
ATOM 3360 O O . GLN G 2 47 ? 27.933 8.681 27.161 1.00 102.84 350 GLN I O 1
ATOM 3366 N N . ASN G 2 48 ? 25.802 8.350 26.293 1.00 107.32 351 ASN I N 1
ATOM 3367 C CA . ASN G 2 48 ? 25.180 8.036 27.595 1.00 110.01 351 ASN I CA 1
ATOM 3368 C C . ASN G 2 48 ? 25.888 6.840 28.210 1.00 104.97 351 ASN I C 1
ATOM 3369 O O . ASN G 2 48 ? 26.159 6.873 29.432 1.00 98.39 351 ASN I O 1
ATOM 3374 N N . SER G 2 49 ? 26.119 5.818 27.378 1.00 95.17 352 SER I N 1
ATOM 3375 C CA . SER G 2 49 ? 26.750 4.575 27.838 1.00 96.31 352 SER I CA 1
ATOM 3376 C C . SER G 2 49 ? 28.115 4.882 28.452 1.00 99.54 352 SER I C 1
ATOM 3377 O O . SER G 2 49 ? 28.460 4.374 29.533 1.00 99.96 352 SER I O 1
ATOM 3380 N N . ILE G 2 50 ? 28.862 5.702 27.739 1.00 95.28 353 ILE I N 1
ATOM 3381 C CA . ILE G 2 50 ? 30.224 6.128 28.108 1.00 93.34 353 ILE I CA 1
ATOM 3382 C C . ILE G 2 50 ? 30.169 6.799 29.480 1.00 88.34 353 ILE I C 1
ATOM 3383 O O . ILE G 2 50 ? 30.992 6.482 30.374 1.00 78.22 353 ILE I O 1
ATOM 3388 N N A ARG G 2 51 ? 29.225 7.730 29.615 0.70 84.34 354 ARG I N 1
ATOM 3389 N N C ARG G 2 51 ? 29.240 7.738 29.619 0.30 89.65 354 ARG I N 1
ATOM 3390 C CA A ARG G 2 51 ? 29.031 8.511 30.867 0.35 87.63 354 ARG I CA 1
ATOM 3391 C CA B ARG G 2 51 ? 29.076 8.622 30.879 0.35 86.03 354 ARG I CA 1
ATOM 3392 C CA C ARG G 2 51 ? 29.057 8.516 30.863 0.30 93.88 354 ARG I CA 1
ATOM 3393 C C A ARG G 2 51 ? 28.756 7.537 32.017 0.70 89.12 354 ARG I C 1
ATOM 3394 C C C ARG G 2 51 ? 28.755 7.545 32.012 0.30 92.44 354 ARG I C 1
ATOM 3395 O O A ARG G 2 51 ? 29.364 7.696 33.105 0.70 79.95 354 ARG I O 1
ATOM 3396 O O C ARG G 2 51 ? 29.359 7.702 33.099 0.30 87.67 354 ARG I O 1
ATOM 3418 N N . HIS G 2 52 ? 27.880 6.566 31.757 1.00 89.88 355 HIS I N 1
ATOM 3419 C CA . HIS G 2 52 ? 27.472 5.527 32.744 1.00 93.98 355 HIS I CA 1
ATOM 3420 C C . HIS G 2 52 ? 28.717 4.793 33.225 1.00 94.58 355 HIS I C 1
ATOM 3421 O O . HIS G 2 52 ? 28.906 4.608 34.449 1.00 89.05 355 HIS I O 1
ATOM 3428 N N . ASN G 2 53 ? 29.516 4.388 32.244 1.00 100.29 356 ASN I N 1
ATOM 3429 C CA . ASN G 2 53 ? 30.754 3.615 32.471 1.00 107.50 356 ASN I CA 1
ATOM 3430 C C . ASN G 2 53 ? 31.665 4.412 33.393 1.00 103.90 356 ASN I C 1
ATOM 3431 O O . ASN G 2 53 ? 32.215 3.833 34.383 1.00 91.57 356 ASN I O 1
ATOM 3436 N N . LEU G 2 54 ? 31.817 5.687 33.046 1.00 95.94 357 LEU I N 1
ATOM 3437 C CA . LEU G 2 54 ? 32.706 6.610 33.775 1.00 102.24 357 LEU I CA 1
ATOM 3438 C C . LEU G 2 54 ? 32.265 6.660 35.233 1.00 102.77 357 LEU I C 1
ATOM 3439 O O . LEU G 2 54 ? 33.113 6.579 36.164 1.00 84.46 357 LEU I O 1
ATOM 3444 N N . SER G 2 55 ? 30.959 6.818 35.404 1.00 105.17 358 SER I N 1
ATOM 3445 C CA . SER G 2 55 ? 30.334 6.959 36.732 1.00 116.86 358 SER I CA 1
ATOM 3446 C C . SER G 2 55 ? 30.618 5.712 37.561 1.00 122.82 358 SER I C 1
ATOM 3447 O O . SER G 2 55 ? 31.034 5.824 38.742 1.00 110.80 358 SER I O 1
ATOM 3450 N N . LEU G 2 56 ? 30.461 4.575 36.909 1.00 132.70 359 LEU I N 1
ATOM 3451 C CA . LEU G 2 56 ? 30.580 3.264 37.591 1.00 127.88 359 LEU I CA 1
ATOM 3452 C C . LEU G 2 56 ? 32.016 2.861 37.969 1.00 117.26 359 LEU I C 1
ATOM 3453 O O . LEU G 2 56 ? 32.302 2.707 39.197 1.00 120.39 359 LEU I O 1
ATOM 3458 N N . ASN G 2 57 ? 32.857 2.610 36.961 1.00 104.93 360 ASN I N 1
ATOM 3459 C CA . ASN G 2 57 ? 34.183 1.950 37.110 1.00 111.30 360 ASN I CA 1
ATOM 3460 C C . ASN G 2 57 ? 35.038 2.747 38.097 1.00 101.55 360 ASN I C 1
ATOM 3461 O O . ASN G 2 57 ? 35.348 3.896 37.779 1.00 114.17 360 ASN I O 1
ATOM 3466 N N . ARG G 2 58 ? 35.409 2.140 39.230 1.00 105.05 361 ARG I N 1
ATOM 3467 C CA . ARG G 2 58 ? 36.161 2.797 40.333 1.00 115.32 361 ARG I CA 1
ATOM 3468 C C . ARG G 2 58 ? 37.573 3.189 39.869 1.00 124.25 361 ARG I C 1
ATOM 3469 O O . ARG G 2 58 ? 38.139 4.125 40.481 1.00 133.05 361 ARG I O 1
ATOM 3477 N N . TYR G 2 59 ? 38.099 2.559 38.813 1.00 125.90 362 TYR I N 1
ATOM 3478 C CA . TYR G 2 59 ? 39.470 2.825 38.292 1.00 127.76 362 TYR I CA 1
ATOM 3479 C C . TYR G 2 59 ? 39.482 4.062 37.373 1.00 119.55 362 TYR I C 1
ATOM 3480 O O . TYR G 2 59 ? 40.586 4.529 37.035 1.00 118.80 362 TYR I O 1
ATOM 3489 N N . PHE G 2 60 ? 38.313 4.572 36.973 1.00 115.18 363 PHE I N 1
ATOM 3490 C CA . PHE G 2 60 ? 38.151 5.937 36.408 1.00 121.97 363 PHE I CA 1
ATOM 3491 C C . PHE G 2 60 ? 37.943 6.926 37.558 1.00 124.60 363 PHE I C 1
ATOM 3492 O O . PHE G 2 60 ? 36.877 6.869 38.216 1.00 126.01 363 PHE I O 1
ATOM 3500 N N . ILE G 2 61 ? 38.887 7.857 37.729 1.00 117.62 364 ILE I N 1
ATOM 3501 C CA . ILE G 2 61 ? 38.883 8.897 38.803 1.00 120.34 364 ILE I CA 1
ATOM 3502 C C . ILE G 2 61 ? 38.649 10.276 38.166 1.00 109.10 364 ILE I C 1
ATOM 3503 O O . ILE G 2 61 ? 39.208 10.541 37.080 1.00 109.15 364 ILE I O 1
ATOM 3508 N N . LYS G 2 62 ? 37.832 11.106 38.827 1.00 115.45 365 LYS I N 1
ATOM 3509 C CA . LYS G 2 62 ? 37.356 12.439 38.357 1.00 114.51 365 LYS I CA 1
ATOM 3510 C C . LYS G 2 62 ? 38.267 13.545 38.901 1.00 117.69 365 LYS I C 1
ATOM 3511 O O . LYS G 2 62 ? 38.523 13.544 40.124 1.00 118.63 365 LYS I O 1
ATOM 3517 N N . VAL G 2 63 ? 38.716 14.461 38.040 1.00 121.52 366 VAL I N 1
ATOM 3518 C CA . VAL G 2 63 ? 39.498 15.658 38.462 1.00 131.96 366 VAL I CA 1
ATOM 3519 C C . VAL G 2 63 ? 38.587 16.872 38.340 1.00 135.90 366 VAL I C 1
ATOM 3520 O O . VAL G 2 63 ? 37.936 17.063 37.311 1.00 125.51 366 VAL I O 1
ATOM 3524 N N . PRO G 2 64 ? 38.488 17.684 39.418 1.00 137.15 367 PRO I N 1
ATOM 3525 C CA . PRO G 2 64 ? 37.684 18.904 39.385 1.00 138.11 367 PRO I CA 1
ATOM 3526 C C . PRO G 2 64 ? 38.364 19.985 38.532 1.00 150.83 367 PRO I C 1
ATOM 3527 O O . PRO G 2 64 ? 39.590 20.082 38.569 1.00 153.07 367 PRO I O 1
ATOM 3531 N N . ARG G 2 65 ? 37.573 20.770 37.796 1.00 164.09 368 ARG I N 1
ATOM 3532 C CA . ARG G 2 65 ? 38.089 21.918 37.005 1.00 173.13 368 ARG I CA 1
ATOM 3533 C C . ARG G 2 65 ? 38.451 23.064 37.953 1.00 172.55 368 ARG I C 1
ATOM 3534 O O . ARG G 2 65 ? 38.035 23.024 39.127 1.00 161.88 368 ARG I O 1
ATOM 3542 N N . SER G 2 66 ? 39.227 24.021 37.439 1.00 180.17 369 SER I N 1
ATOM 3543 C CA . SER G 2 66 ? 39.945 25.072 38.206 1.00 187.81 369 SER I CA 1
ATOM 3544 C C . SER G 2 66 ? 39.523 26.461 37.713 1.00 198.09 369 SER I C 1
ATOM 3545 O O . SER G 2 66 ? 38.626 26.535 36.846 1.00 203.02 369 SER I O 1
ATOM 3548 N N . GLN G 2 67 ? 40.131 27.520 38.264 1.00 211.06 370 GLN I N 1
ATOM 3549 C CA . GLN G 2 67 ? 40.015 28.931 37.789 1.00 220.79 370 GLN I CA 1
ATOM 3550 C C . GLN G 2 67 ? 41.160 29.267 36.817 1.00 225.24 370 GLN I C 1
ATOM 3551 O O . GLN G 2 67 ? 41.193 30.395 36.329 1.00 220.29 370 GLN I O 1
ATOM 3557 N N . GLU G 2 68 ? 42.044 28.307 36.522 1.00 224.54 371 GLU I N 1
ATOM 3558 C CA . GLU G 2 68 ? 43.005 28.363 35.381 1.00 212.47 371 GLU I CA 1
ATOM 3559 C C . GLU G 2 68 ? 42.247 28.107 34.073 1.00 216.17 371 GLU I C 1
ATOM 3560 O O . GLU G 2 68 ? 42.669 28.683 33.047 1.00 210.96 371 GLU I O 1
ATOM 3566 N N . GLU G 2 69 ? 41.170 27.299 34.101 1.00 217.80 372 GLU I N 1
ATOM 3567 C CA . GLU G 2 69 ? 40.326 27.023 32.903 1.00 212.08 372 GLU I CA 1
ATOM 3568 C C . GLU G 2 69 ? 38.917 26.575 33.305 1.00 206.99 372 GLU I C 1
ATOM 3569 O O . GLU G 2 69 ? 38.559 25.416 33.131 1.00 208.11 372 GLU I O 1
ATOM 3575 N N . PRO G 2 70 ? 38.065 27.475 33.856 1.00 194.09 373 PRO I N 1
ATOM 3576 C CA . PRO G 2 70 ? 36.700 27.110 34.242 1.00 183.88 373 PRO I CA 1
ATOM 3577 C C . PRO G 2 70 ? 35.820 26.895 33.002 1.00 177.18 373 PRO I C 1
ATOM 3578 O O . PRO G 2 70 ? 35.419 27.871 32.391 1.00 179.96 373 PRO I O 1
ATOM 3582 N N . GLY G 2 71 ? 35.553 25.632 32.669 1.00 169.24 374 GLY I N 1
ATOM 3583 C CA . GLY G 2 71 ? 34.864 25.234 31.425 1.00 161.15 374 GLY I CA 1
ATOM 3584 C C . GLY G 2 71 ? 33.833 24.136 31.629 1.00 154.40 374 GLY I C 1
ATOM 3585 O O . GLY G 2 71 ? 33.393 23.891 32.785 1.00 142.02 374 GLY I O 1
ATOM 3586 N N . LYS G 2 72 ? 33.478 23.470 30.524 1.00 150.11 375 LYS I N 1
ATOM 3587 C CA . LYS G 2 72 ? 32.354 22.497 30.432 1.00 150.87 375 LYS I CA 1
ATOM 3588 C C . LYS G 2 72 ? 32.851 21.092 30.795 1.00 150.89 375 LYS I C 1
ATOM 3589 O O . LYS G 2 72 ? 33.661 20.517 30.043 1.00 155.95 375 LYS I O 1
ATOM 3595 N N . GLY G 2 73 ? 32.372 20.579 31.933 1.00 151.03 376 GLY I N 1
ATOM 3596 C CA . GLY G 2 73 ? 32.716 19.249 32.474 1.00 143.89 376 GLY I CA 1
ATOM 3597 C C . GLY G 2 73 ? 33.920 19.302 33.397 1.00 136.94 376 GLY I C 1
ATOM 3598 O O . GLY G 2 73 ? 34.409 20.409 33.649 1.00 121.21 376 GLY I O 1
ATOM 3599 N N . SER G 2 74 ? 34.313 18.147 33.946 1.00 138.60 377 SER I N 1
ATOM 3600 C CA . SER G 2 74 ? 35.567 17.927 34.715 1.00 126.00 377 SER I CA 1
ATOM 3601 C C . SER G 2 74 ? 36.499 17.028 33.895 1.00 123.51 377 SER I C 1
ATOM 3602 O O . SER G 2 74 ? 36.079 16.554 32.812 1.00 118.35 377 SER I O 1
ATOM 3605 N N . PHE G 2 75 ? 37.728 16.821 34.383 1.00 126.64 378 PHE I N 1
ATOM 3606 C CA . PHE G 2 75 ? 38.769 15.968 33.749 1.00 128.36 378 PHE I CA 1
ATOM 3607 C C . PHE G 2 75 ? 38.684 14.550 34.321 1.00 137.86 378 PHE I C 1
ATOM 3608 O O . PHE G 2 75 ? 38.388 14.410 35.529 1.00 145.42 378 PHE I O 1
ATOM 3616 N N . TRP G 2 76 ? 38.945 13.544 33.476 1.00 131.46 379 TRP I N 1
ATOM 3617 C CA . TRP G 2 76 ? 38.949 12.094 33.825 1.00 116.05 379 TRP I CA 1
ATOM 3618 C C . TRP G 2 76 ? 40.350 11.519 33.607 1.00 112.62 379 TRP I C 1
ATOM 3619 O O . TRP G 2 76 ? 40.916 11.784 32.541 1.00 117.76 379 TRP I O 1
ATOM 3630 N N . ARG G 2 77 ? 40.873 10.759 34.572 1.00 111.71 380 ARG I N 1
ATOM 3631 C CA . ARG G 2 77 ? 42.163 10.016 34.462 1.00 122.04 380 ARG I CA 1
ATOM 3632 C C . ARG G 2 77 ? 41.931 8.578 34.944 1.00 124.96 380 ARG I C 1
ATOM 3633 O O . ARG G 2 77 ? 40.824 8.295 35.437 1.00 133.69 380 ARG I O 1
ATOM 3641 N N . ILE G 2 78 ? 42.934 7.709 34.781 1.00 122.42 381 ILE I N 1
ATOM 3642 C CA . ILE G 2 78 ? 42.884 6.278 35.204 1.00 110.47 381 ILE I CA 1
ATOM 3643 C C . ILE G 2 78 ? 43.644 6.138 36.531 1.00 104.76 381 ILE I C 1
ATOM 3644 O O . ILE G 2 78 ? 44.710 6.770 36.676 1.00 93.17 381 ILE I O 1
ATOM 3649 N N . ASP G 2 79 ? 43.095 5.355 37.469 1.00 107.58 382 ASP I N 1
ATOM 3650 C CA . ASP G 2 79 ? 43.687 5.087 38.809 1.00 107.96 382 ASP I CA 1
ATOM 3651 C C . ASP G 2 79 ? 45.033 4.396 38.606 1.00 107.34 382 ASP I C 1
ATOM 3652 O O . ASP G 2 79 ? 45.084 3.273 38.108 1.00 97.62 382 ASP I O 1
ATOM 3657 N N . PRO G 2 80 ? 46.160 5.046 38.980 1.00 104.86 383 PRO I N 1
ATOM 3658 C CA . PRO G 2 80 ? 47.487 4.451 38.825 1.00 108.88 383 PRO I CA 1
ATOM 3659 C C . PRO G 2 80 ? 47.552 2.984 39.284 1.00 111.36 383 PRO I C 1
ATOM 3660 O O . PRO G 2 80 ? 48.203 2.204 38.621 1.00 130.33 383 PRO I O 1
ATOM 3664 N N . ALA G 2 81 ? 46.863 2.657 40.383 1.00 115.85 384 ALA I N 1
ATOM 3665 C CA . ALA G 2 81 ? 46.774 1.308 40.997 1.00 124.34 384 ALA I CA 1
ATOM 3666 C C . ALA G 2 81 ? 46.775 0.215 39.920 1.00 121.45 384 ALA I C 1
ATOM 3667 O O . ALA G 2 81 ? 47.628 -0.691 40.009 1.00 113.18 384 ALA I O 1
ATOM 3669 N N . SER G 2 82 ? 45.861 0.306 38.947 1.00 120.65 385 SER I N 1
ATOM 3670 C CA . SER G 2 82 ? 45.606 -0.731 37.912 1.00 131.65 385 SER I CA 1
ATOM 3671 C C . SER G 2 82 ? 45.583 -0.103 36.514 1.00 134.47 385 SER I C 1
ATOM 3672 O O . SER G 2 82 ? 44.799 -0.577 35.668 1.00 126.82 385 SER I O 1
ATOM 3675 N N . GLU G 2 83 ? 46.407 0.918 36.273 1.00 135.73 386 GLU I N 1
ATOM 3676 C CA . GLU G 2 83 ? 46.329 1.738 35.037 1.00 136.14 386 GLU I CA 1
ATOM 3677 C C . GLU G 2 83 ? 47.022 0.963 33.924 1.00 130.48 386 GLU I C 1
ATOM 3678 O O . GLU G 2 83 ? 46.522 0.929 32.789 1.00 128.81 386 GLU I O 1
ATOM 3684 N N . ALA G 2 84 ? 48.214 0.482 34.263 1.00 128.77 387 ALA I N 1
ATOM 3685 C CA . ALA G 2 84 ? 49.171 -0.094 33.299 1.00 126.58 387 ALA I CA 1
ATOM 3686 C C . ALA G 2 84 ? 48.507 -1.261 32.575 1.00 131.50 387 ALA I C 1
ATOM 3687 O O . ALA G 2 84 ? 48.560 -1.361 31.330 1.00 119.01 387 ALA I O 1
ATOM 3689 N N . LYS G 2 85 ? 47.915 -2.124 33.392 1.00 135.82 388 LYS I N 1
ATOM 3690 C CA . LYS G 2 85 ? 47.244 -3.359 32.927 1.00 135.09 388 LYS I CA 1
ATOM 3691 C C . LYS G 2 85 ? 46.146 -2.980 31.937 1.00 130.57 388 LYS I C 1
ATOM 3692 O O . LYS G 2 85 ? 46.040 -3.593 30.850 1.00 123.09 388 LYS I O 1
ATOM 3698 N N . LEU G 2 86 ? 45.369 -1.983 32.340 1.00 128.41 389 LEU I N 1
ATOM 3699 C CA . LEU G 2 86 ? 44.225 -1.491 31.543 1.00 124.50 389 LEU I CA 1
ATOM 3700 C C . LEU G 2 86 ? 44.726 -1.029 30.184 1.00 119.32 389 LEU I C 1
ATOM 3701 O O . LEU G 2 86 ? 44.119 -1.363 29.147 1.00 96.70 389 LEU I O 1
ATOM 3706 N N . VAL G 2 87 ? 45.799 -0.254 30.231 1.00 125.19 390 VAL I N 1
ATOM 3707 C CA . VAL G 2 87 ? 46.434 0.333 29.028 1.00 133.87 390 VAL I CA 1
ATOM 3708 C C . VAL G 2 87 ? 46.843 -0.793 28.082 1.00 136.40 390 VAL I C 1
ATOM 3709 O O . VAL G 2 87 ? 46.555 -0.740 26.859 1.00 123.69 390 VAL I O 1
ATOM 3713 N N . GLU G 2 88 ? 47.466 -1.803 28.668 1.00 135.38 391 GLU I N 1
ATOM 3714 C CA . GLU G 2 88 ? 47.995 -2.965 27.933 1.00 125.15 391 GLU I CA 1
ATOM 3715 C C . GLU G 2 88 ? 46.815 -3.600 27.207 1.00 118.50 391 GLU I C 1
ATOM 3716 O O . GLU G 2 88 ? 46.830 -3.665 25.950 1.00 114.10 391 GLU I O 1
ATOM 3722 N N . GLN G 2 89 ? 45.736 -3.845 27.968 1.00 123.08 392 GLN I N 1
ATOM 3723 C CA . GLN G 2 89 ? 44.655 -4.699 27.477 1.00 129.41 392 GLN I CA 1
ATOM 3724 C C . GLN G 2 89 ? 43.741 -3.829 26.619 1.00 124.25 392 GLN I C 1
ATOM 3725 O O . GLN G 2 89 ? 42.972 -4.415 25.891 1.00 110.44 392 GLN I O 1
ATOM 3731 N N . ALA G 2 90 ? 43.877 -2.498 26.709 1.00 117.51 393 ALA I N 1
ATOM 3732 C CA . ALA G 2 90 ? 42.996 -1.474 26.098 1.00 112.62 393 ALA I CA 1
ATOM 3733 C C . ALA G 2 90 ? 42.698 -1.780 24.623 1.00 117.26 393 ALA I C 1
ATOM 3734 O O . ALA G 2 90 ? 41.604 -1.375 24.147 1.00 94.56 393 ALA I O 1
ATOM 3736 N N . PHE G 2 91 ? 43.623 -2.442 23.917 1.00 133.76 394 PHE I N 1
ATOM 3737 C CA . PHE G 2 91 ? 43.495 -2.708 22.458 1.00 135.40 394 PHE I CA 1
ATOM 3738 C C . PHE G 2 91 ? 43.310 -4.207 22.185 1.00 145.96 394 PHE I C 1
ATOM 3739 O O . PHE G 2 91 ? 43.439 -4.608 21.000 1.00 163.10 394 PHE I O 1
ATOM 3747 N N . ARG G 2 92 ? 42.979 -5.009 23.209 1.00 130.93 395 ARG I N 1
ATOM 3748 C CA . ARG G 2 92 ? 42.874 -6.492 23.087 1.00 113.16 395 ARG I CA 1
ATOM 3749 C C . ARG G 2 92 ? 41.483 -6.850 22.529 1.00 94.60 395 ARG I C 1
ATOM 3750 O O . ARG G 2 92 ? 40.681 -7.438 23.262 1.00 98.89 395 ARG I O 1
ATOM 3758 N N . LYS G 2 93 ? 41.231 -6.522 21.259 1.00 85.86 396 LYS I N 1
ATOM 3759 C CA . LYS G 2 93 ? 39.960 -6.783 20.525 1.00 93.82 396 LYS I CA 1
ATOM 3760 C C . LYS G 2 93 ? 39.046 -7.681 21.370 1.00 98.64 396 LYS I C 1
ATOM 3761 O O . LYS G 2 93 ? 37.963 -8.101 20.942 1.00 112.78 396 LYS I O 1
ATOM 3767 N N . SER H 2 1 ? -22.108 3.288 2.590 1.00 123.67 304 SER J N 1
ATOM 3768 C CA . SER H 2 1 ? -22.197 1.820 2.870 1.00 127.83 304 SER J CA 1
ATOM 3769 C C . SER H 2 1 ? -20.976 1.340 3.675 1.00 123.39 304 SER J C 1
ATOM 3770 O O . SER H 2 1 ? -21.166 0.502 4.582 1.00 115.63 304 SER J O 1
ATOM 3773 N N . LYS H 2 2 ? -19.780 1.866 3.384 1.00 113.81 305 LYS J N 1
ATOM 3774 C CA . LYS H 2 2 ? -18.525 1.540 4.116 1.00 107.65 305 LYS J CA 1
ATOM 3775 C C . LYS H 2 2 ? -18.632 2.017 5.562 1.00 105.75 305 LYS J C 1
ATOM 3776 O O . LYS H 2 2 ? -18.762 3.209 5.818 1.00 109.08 305 LYS J O 1
ATOM 3782 N N . PRO H 2 3 ? -18.596 1.103 6.558 1.00 115.33 306 PRO J N 1
ATOM 3783 C CA . PRO H 2 3 ? -18.573 1.496 7.967 1.00 111.87 306 PRO J CA 1
ATOM 3784 C C . PRO H 2 3 ? -17.511 2.549 8.270 1.00 102.60 306 PRO J C 1
ATOM 3785 O O . PRO H 2 3 ? -16.348 2.380 7.918 1.00 97.03 306 PRO J O 1
ATOM 3789 N N . PRO H 2 4 ? -17.884 3.678 8.907 1.00 108.87 307 PRO J N 1
ATOM 3790 C CA . PRO H 2 4 ? -16.910 4.689 9.305 1.00 119.13 307 PRO J CA 1
ATOM 3791 C C . PRO H 2 4 ? -16.181 4.269 10.590 1.00 113.83 307 PRO J C 1
ATOM 3792 O O . PRO H 2 4 ? -16.421 4.842 11.628 1.00 118.05 307 PRO J O 1
ATOM 3796 N N . PHE H 2 5 ? -15.315 3.260 10.485 1.00 103.91 308 PHE J N 1
ATOM 3797 C CA . PHE H 2 5 ? -14.377 2.837 11.559 1.00 104.36 308 PHE J CA 1
ATOM 3798 C C . PHE H 2 5 ? -13.026 2.469 10.936 1.00 98.35 308 PHE J C 1
ATOM 3799 O O . PHE H 2 5 ? -12.963 2.121 9.738 1.00 83.31 308 PHE J O 1
ATOM 3807 N N . SER H 2 6 ? -11.960 2.550 11.730 1.00 94.39 309 SER J N 1
ATOM 3808 C CA . SER H 2 6 ? -10.603 2.109 11.323 1.00 99.34 309 SER J CA 1
ATOM 3809 C C . SER H 2 6 ? -10.527 0.582 11.477 1.00 106.12 309 SER J C 1
ATOM 3810 O O . SER H 2 6 ? -11.112 0.044 12.443 1.00 111.89 309 SER J O 1
ATOM 3813 N N . TYR H 2 7 ? -9.877 -0.108 10.538 1.00 104.54 310 TYR J N 1
ATOM 3814 C CA . TYR H 2 7 ? -9.687 -1.581 10.584 1.00 98.03 310 TYR J CA 1
ATOM 3815 C C . TYR H 2 7 ? -9.293 -1.992 11.989 1.00 103.77 310 TYR J C 1
ATOM 3816 O O . TYR H 2 7 ? -9.829 -3.001 12.495 1.00 132.00 310 TYR J O 1
ATOM 3825 N N . ALA H 2 8 ? -8.407 -1.211 12.597 1.00 99.99 311 ALA J N 1
ATOM 3826 C CA . ALA H 2 8 ? -7.942 -1.461 13.975 1.00 109.48 311 ALA J CA 1
ATOM 3827 C C . ALA H 2 8 ? -9.136 -1.445 14.918 1.00 116.67 311 ALA J C 1
ATOM 3828 O O . ALA H 2 8 ? -9.259 -2.337 15.779 1.00 132.72 311 ALA J O 1
ATOM 3830 N N . GLN H 2 9 ? -9.986 -0.446 14.737 1.00 121.66 312 GLN J N 1
ATOM 3831 C CA . GLN H 2 9 ? -11.185 -0.271 15.579 1.00 134.05 312 GLN J CA 1
ATOM 3832 C C . GLN H 2 9 ? -12.077 -1.499 15.460 1.00 129.93 312 GLN J C 1
ATOM 3833 O O . GLN H 2 9 ? -12.561 -2.012 16.487 1.00 142.46 312 GLN J O 1
ATOM 3839 N N . LEU H 2 10 ? -12.263 -1.941 14.226 1.00 118.77 313 LEU J N 1
ATOM 3840 C CA . LEU H 2 10 ? -13.096 -3.115 13.913 1.00 119.43 313 LEU J CA 1
ATOM 3841 C C . LEU H 2 10 ? -12.555 -4.338 14.649 1.00 114.11 313 LEU J C 1
ATOM 3842 O O . LEU H 2 10 ? -13.334 -5.093 15.274 1.00 114.84 313 LEU J O 1
ATOM 3847 N N . ILE H 2 11 ? -11.244 -4.488 14.557 1.00 114.10 314 ILE J N 1
ATOM 3848 C CA . ILE H 2 11 ? -10.517 -5.617 15.182 1.00 122.62 314 ILE J CA 1
ATOM 3849 C C . ILE H 2 11 ? -10.778 -5.608 16.681 1.00 119.19 314 ILE J C 1
ATOM 3850 O O . ILE H 2 11 ? -11.084 -6.667 17.274 1.00 144.77 314 ILE J O 1
ATOM 3855 N N . VAL H 2 12 ? -10.647 -4.423 17.253 1.00 111.39 315 VAL J N 1
ATOM 3856 C CA . VAL H 2 12 ? -10.831 -4.195 18.705 1.00 112.74 315 VAL J CA 1
ATOM 3857 C C . VAL H 2 12 ? -12.226 -4.632 19.107 1.00 110.53 315 VAL J C 1
ATOM 3858 O O . VAL H 2 12 ? -12.379 -5.354 20.125 1.00 115.71 315 VAL J O 1
ATOM 3862 N N . GLN H 2 13 ? -13.194 -4.188 18.310 1.00 101.73 316 GLN J N 1
ATOM 3863 C CA . GLN H 2 13 ? -14.631 -4.472 18.518 1.00 109.89 316 GLN J CA 1
ATOM 3864 C C . GLN H 2 13 ? -14.804 -5.980 18.591 1.00 120.83 316 GLN J C 1
ATOM 3865 O O . GLN H 2 13 ? -15.508 -6.508 19.504 1.00 124.93 316 GLN J O 1
ATOM 3871 N N . ALA H 2 14 ? -14.240 -6.635 17.575 1.00 122.72 317 ALA J N 1
ATOM 3872 C CA . ALA H 2 14 ? -14.349 -8.095 17.387 1.00 109.56 317 ALA J CA 1
ATOM 3873 C C . ALA H 2 14 ? -13.826 -8.791 18.640 1.00 97.30 317 ALA J C 1
ATOM 3874 O O . ALA H 2 14 ? -14.484 -9.727 19.179 1.00 90.84 317 ALA J O 1
ATOM 3876 N N . ILE H 2 15 ? -12.660 -8.329 19.064 1.00 91.36 318 ILE J N 1
ATOM 3877 C CA . ILE H 2 15 ? -11.953 -8.925 20.219 1.00 101.88 318 ILE J CA 1
ATOM 3878 C C . ILE H 2 15 ? -12.839 -8.795 21.454 1.00 124.04 31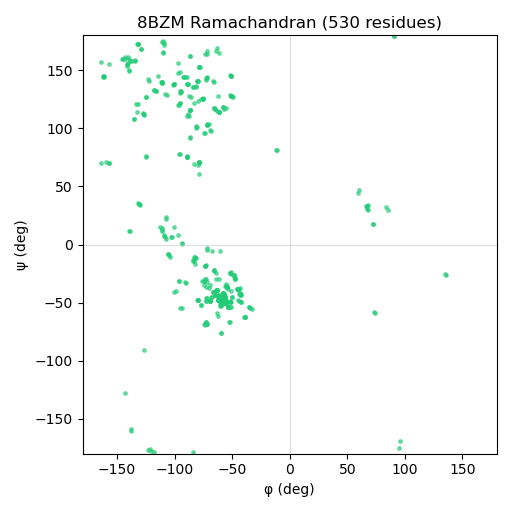8 ILE J C 1
ATOM 3879 O O . ILE H 2 15 ? -12.977 -9.769 22.224 1.00 126.67 318 ILE J O 1
ATOM 3884 N N . SER H 2 16 ? -13.411 -7.613 21.624 1.00 138.98 319 SER J N 1
ATOM 3885 C CA . SER H 2 16 ? -14.268 -7.324 22.786 1.00 132.84 319 SER J CA 1
ATOM 3886 C C . SER H 2 16 ? -15.469 -8.257 22.787 1.00 129.89 319 SER J C 1
ATOM 3887 O O . SER H 2 16 ? -15.804 -8.831 23.849 1.00 129.29 319 SER J O 1
ATOM 3890 N N . SER H 2 17 ? -16.047 -8.428 21.610 1.00 126.35 320 SER J N 1
ATOM 3891 C CA . SER H 2 17 ? -17.215 -9.316 21.427 1.00 121.83 320 SER J CA 1
ATOM 3892 C C . SER H 2 17 ? -16.862 -10.743 21.871 1.00 124.10 320 SER J C 1
ATOM 3893 O O . SER H 2 17 ? -17.700 -11.340 22.565 1.00 118.21 320 SER J O 1
ATOM 3896 N N . ALA H 2 18 ? -15.675 -11.261 21.557 1.00 147.81 321 ALA J N 1
ATOM 3897 C CA . ALA H 2 18 ? -15.236 -12.627 21.942 1.00 157.45 321 ALA J CA 1
ATOM 3898 C C . ALA H 2 18 ? -15.437 -12.842 23.446 1.00 158.07 321 ALA J C 1
ATOM 3899 O O . ALA H 2 18 ? -15.239 -11.880 24.219 1.00 152.81 321 ALA J O 1
ATOM 3901 N N . GLN H 2 19 ? -15.794 -14.070 23.836 1.00 171.97 322 GLN J N 1
ATOM 3902 C CA . GLN H 2 19 ? -16.159 -14.415 25.239 1.00 188.33 322 GLN J CA 1
ATOM 3903 C C . GLN H 2 19 ? -14.899 -14.443 26.112 1.00 173.01 322 GLN J C 1
ATOM 3904 O O . GLN H 2 19 ? -15.021 -14.139 27.311 1.00 168.63 322 GLN J O 1
ATOM 3910 N N . ASP H 2 20 ? -13.742 -14.766 25.542 1.00 158.63 323 ASP J N 1
ATOM 3911 C CA . ASP H 2 20 ? -12.460 -14.922 26.281 1.00 157.38 323 ASP J CA 1
ATOM 3912 C C . ASP H 2 20 ? -11.522 -13.749 25.952 1.00 154.26 323 ASP J C 1
ATOM 3913 O O . ASP H 2 20 ? -10.354 -13.798 26.392 1.00 145.37 323 ASP J O 1
ATOM 3918 N N . ARG H 2 21 ? -12.011 -12.745 25.212 1.00 150.19 324 ARG J N 1
ATOM 3919 C CA . ARG H 2 21 ? -11.250 -11.525 24.808 1.00 151.74 324 ARG J CA 1
ATOM 3920 C C . ARG H 2 21 ? -10.132 -11.921 23.827 1.00 138.57 324 ARG J C 1
ATOM 3921 O O . ARG H 2 21 ? -9.076 -11.251 23.827 1.00 142.50 324 ARG J O 1
ATOM 3929 N N . GLN H 2 22 ? -10.368 -12.960 23.011 1.00 124.77 325 GLN J N 1
ATOM 3930 C CA . GLN H 2 22 ? -9.425 -13.526 22.006 1.00 117.60 325 GLN J CA 1
ATOM 3931 C C . GLN H 2 22 ? -10.182 -13.822 20.706 1.00 112.08 325 GLN J C 1
ATOM 3932 O O . GLN H 2 22 ? -11.405 -14.002 20.755 1.00 102.31 325 GLN J O 1
ATOM 3938 N N . LEU H 2 23 ? -9.465 -13.895 19.584 1.00 111.87 326 LEU J N 1
ATOM 3939 C CA . LEU H 2 23 ? -10.052 -14.297 18.280 1.00 113.51 326 LEU J CA 1
ATOM 3940 C C . LEU H 2 23 ? -8.947 -14.722 17.310 1.00 116.33 326 LEU J C 1
ATOM 3941 O O . LEU H 2 23 ? -7.851 -14.131 17.327 1.00 106.19 326 LEU J O 1
ATOM 3946 N N . THR H 2 24 ? -9.250 -15.728 16.497 1.00 119.69 327 THR J N 1
ATOM 3947 C CA . THR H 2 24 ? -8.437 -16.115 15.321 1.00 126.51 327 THR J CA 1
ATOM 3948 C C . THR H 2 24 ? -8.774 -15.140 14.197 1.00 114.39 327 THR J C 1
ATOM 3949 O O . THR H 2 24 ? -9.916 -14.619 14.189 1.00 88.42 327 THR J O 1
ATOM 3953 N N . LEU H 2 25 ? -7.821 -14.932 13.288 1.00 104.52 328 LEU J N 1
ATOM 3954 C CA . LEU H 2 25 ? -7.986 -14.087 12.074 1.00 109.75 328 LEU J CA 1
ATOM 3955 C C . LEU H 2 25 ? -9.350 -14.378 11.458 1.00 108.40 328 LEU J C 1
ATOM 3956 O O . LEU H 2 25 ? -10.116 -13.446 11.135 1.00 111.85 328 LEU J O 1
ATOM 3961 N N . SER H 2 26 ? -9.609 -15.667 11.293 1.00 114.08 329 SER J N 1
ATOM 3962 C CA . SER H 2 26 ? -10.863 -16.179 10.705 1.00 116.74 329 SER J CA 1
ATOM 3963 C C . SER H 2 26 ? -12.044 -15.660 11.517 1.00 113.57 329 SER J C 1
ATOM 3964 O O . SER H 2 26 ? -13.038 -15.168 10.931 1.00 117.91 329 SER J O 1
ATOM 3967 N N . GLY H 2 27 ? -11.909 -15.787 12.836 1.00 109.21 330 GLY J N 1
ATOM 3968 C CA . GLY H 2 27 ? -12.954 -15.361 13.776 1.00 110.54 330 GLY J CA 1
ATOM 3969 C C . GLY H 2 27 ? -13.255 -13.892 13.607 1.00 101.00 330 GLY J C 1
ATOM 3970 O O . GLY H 2 27 ? -14.439 -13.501 13.541 1.00 80.97 330 GLY J O 1
ATOM 3971 N N . ILE H 2 28 ? -12.183 -13.121 13.517 1.00 102.17 331 ILE J N 1
ATOM 3972 C CA . ILE H 2 28 ? -12.234 -11.649 13.354 1.00 93.57 331 ILE J CA 1
ATOM 3973 C C . ILE H 2 28 ? -13.027 -11.327 12.109 1.00 92.78 331 ILE J C 1
ATOM 3974 O O . ILE H 2 28 ? -13.958 -10.433 12.168 1.00 102.57 331 ILE J O 1
ATOM 3979 N N . TYR H 2 29 ? -12.649 -12.020 11.033 1.00 91.35 332 TYR J N 1
ATOM 3980 C CA . TYR H 2 29 ? -13.245 -11.855 9.678 1.00 102.05 332 TYR J CA 1
ATOM 3981 C C . TYR H 2 29 ? -14.746 -12.020 9.838 1.00 99.21 332 TYR J C 1
ATOM 3982 O O . TYR H 2 29 ? -15.563 -11.216 9.298 1.00 96.88 332 TYR J O 1
ATOM 3991 N N . ALA H 2 30 ? -15.084 -13.153 10.455 1.00 110.71 333 ALA J N 1
ATOM 3992 C CA . ALA H 2 30 ? -16.485 -13.609 10.625 1.00 126.26 333 ALA J CA 1
ATOM 3993 C C . ALA H 2 30 ? -17.277 -12.522 11.321 1.00 132.30 333 ALA J C 1
ATOM 3994 O O . ALA H 2 30 ? -18.407 -12.205 10.856 1.00 143.21 333 ALA J O 1
ATOM 3996 N N . HIS H 2 31 ? -16.679 -12.035 12.409 1.00 128.81 334 HIS J N 1
ATOM 3997 C CA . HIS H 2 31 ? -17.288 -11.002 13.283 1.00 132.42 334 HIS J CA 1
ATOM 3998 C C . HIS H 2 31 ? -17.635 -9.776 12.463 1.00 127.25 334 HIS J C 1
ATOM 3999 O O . HIS H 2 31 ? -18.869 -9.486 12.381 1.00 120.19 334 HIS J O 1
ATOM 4006 N N . ILE H 2 32 ? -16.656 -9.392 11.642 1.00 125.16 335 ILE J N 1
ATOM 4007 C CA . ILE H 2 32 ? -16.764 -8.192 10.773 1.00 124.33 335 ILE J CA 1
ATOM 4008 C C . ILE H 2 32 ? -17.919 -8.383 9.780 1.00 120.48 335 ILE J C 1
ATOM 4009 O O . ILE H 2 32 ? -18.760 -7.493 9.631 1.00 134.54 335 ILE J O 1
ATOM 4014 N N . THR H 2 33 ? -17.936 -9.560 9.155 1.00 122.67 336 THR J N 1
ATOM 4015 C CA . THR H 2 33 ? -18.891 -9.847 8.088 1.00 130.73 336 THR J CA 1
ATOM 4016 C C . THR H 2 33 ? -20.303 -9.839 8.655 1.00 128.58 336 THR J C 1
ATOM 4017 O O . THR H 2 33 ? -21.222 -9.176 8.044 1.00 131.70 336 THR J O 1
ATOM 4021 N N . LYS H 2 34 ? -20.456 -10.451 9.810 1.00 136.12 337 LYS J N 1
ATOM 4022 C CA . LYS H 2 34 ? -21.793 -10.551 10.438 1.00 146.60 337 LYS J CA 1
ATOM 4023 C C . LYS H 2 34 ? -22.229 -9.146 10.814 1.00 137.63 337 LYS J C 1
ATOM 4024 O O . LYS H 2 34 ? -23.427 -8.822 10.596 1.00 129.63 337 LYS J O 1
ATOM 4030 N N . HIS H 2 35 ? -21.305 -8.342 11.335 1.00 140.25 338 HIS J N 1
ATOM 4031 C CA . HIS H 2 35 ? -21.714 -7.004 11.802 1.00 141.03 338 HIS J CA 1
ATOM 4032 C C . HIS H 2 35 ? -22.081 -6.144 10.580 1.00 129.63 338 HIS J C 1
ATOM 4033 O O . HIS H 2 35 ? -23.113 -5.444 10.640 1.00 135.46 338 HIS J O 1
ATOM 4040 N N . TYR H 2 36 ? -21.221 -6.124 9.562 1.00 116.60 339 TYR J N 1
ATOM 4041 C CA . TYR H 2 36 ? -21.277 -5.153 8.443 1.00 112.49 339 TYR J CA 1
ATOM 4042 C C . TYR H 2 36 ? -21.284 -5.922 7.127 1.00 117.60 339 TYR J C 1
ATOM 4043 O O . TYR H 2 36 ? -20.293 -6.547 6.767 1.00 121.29 339 TYR J O 1
ATOM 4052 N N . PRO H 2 37 ? -22.401 -5.890 6.366 1.00 130.59 340 PRO J N 1
ATOM 4053 C CA . PRO H 2 37 ? -22.533 -6.699 5.156 1.00 135.56 340 PRO J CA 1
ATOM 4054 C C . PRO H 2 37 ? -21.681 -6.168 3.992 1.00 142.92 340 PRO J C 1
ATOM 4055 O O . PRO H 2 37 ? -21.450 -6.912 3.058 1.00 150.92 340 PRO J O 1
ATOM 4059 N N . TYR H 2 38 ? -21.253 -4.904 4.080 1.00 149.46 341 TYR J N 1
ATOM 4060 C CA . TYR H 2 38 ? -20.397 -4.211 3.083 1.00 150.26 341 TYR J CA 1
ATOM 4061 C C . TYR H 2 38 ? -19.116 -5.014 2.832 1.00 146.77 341 TYR J C 1
ATOM 4062 O O . TYR H 2 38 ? -18.643 -5.025 1.680 1.00 128.39 341 TYR J O 1
ATOM 4071 N N . TYR H 2 39 ? -18.576 -5.639 3.885 1.00 148.73 342 TYR J N 1
ATOM 4072 C CA . TYR H 2 39 ? -17.334 -6.457 3.862 1.00 144.83 342 TYR J CA 1
ATOM 4073 C C . TYR H 2 39 ? -17.672 -7.920 3.536 1.00 128.53 342 TYR J C 1
ATOM 4074 O O . TYR H 2 39 ? -17.629 -8.774 4.439 1.00 113.21 342 TYR J O 1
ATOM 4083 N N . ARG H 2 40 ? -17.980 -8.196 2.266 1.00 129.91 343 ARG J N 1
ATOM 4084 C CA . ARG H 2 40 ? -18.249 -9.557 1.731 1.00 143.04 343 ARG J CA 1
ATOM 4085 C C . ARG H 2 40 ? -16.922 -10.309 1.586 1.00 154.51 343 ARG J C 1
ATOM 4086 O O . ARG H 2 40 ? -16.036 -9.788 0.887 1.00 171.32 343 ARG J O 1
ATOM 4094 N N . THR H 2 41 ? -16.805 -11.500 2.186 1.00 164.23 344 THR J N 1
ATOM 4095 C CA . THR H 2 41 ? -15.603 -12.384 2.111 1.00 163.24 344 THR J CA 1
ATOM 4096 C C . THR H 2 41 ? -15.204 -12.589 0.639 1.00 162.38 344 THR J C 1
ATOM 4097 O O . THR H 2 41 ? -14.016 -12.894 0.401 1.00 141.81 344 THR J O 1
ATOM 4101 N N . ALA H 2 42 ? -16.158 -12.431 -0.291 1.00 164.03 345 ALA J N 1
ATOM 4102 C CA . ALA H 2 42 ? -15.980 -12.450 -1.766 1.00 156.19 345 ALA J CA 1
ATOM 4103 C C . ALA H 2 42 ? -14.680 -11.735 -2.172 1.00 148.97 345 ALA J C 1
ATOM 4104 O O . ALA H 2 42 ? -13.799 -12.397 -2.754 1.00 146.72 345 ALA J O 1
ATOM 4106 N N . ASP H 2 43 ? -14.571 -10.436 -1.875 1.00 146.62 346 ASP J N 1
ATOM 4107 C CA . ASP H 2 43 ? -13.361 -9.598 -2.120 1.00 141.97 346 ASP J CA 1
ATOM 4108 C C . ASP H 2 43 ? -12.444 -9.690 -0.889 1.00 141.17 346 ASP J C 1
ATOM 4109 O O . ASP H 2 43 ? -12.965 -9.651 0.247 1.00 152.05 346 ASP J O 1
ATOM 4114 N N . LYS H 2 44 ? -11.131 -9.815 -1.110 1.00 129.97 347 LYS J N 1
ATOM 4115 C CA . LYS H 2 44 ? -10.123 -10.193 -0.079 1.00 124.21 347 LYS J CA 1
ATOM 4116 C C . LYS H 2 44 ? -9.275 -9.010 0.378 1.00 112.31 347 LYS J C 1
ATOM 4117 O O . LYS H 2 44 ? -8.455 -9.197 1.269 1.00 94.29 347 LYS J O 1
ATOM 4123 N N . GLY H 2 45 ? -9.422 -7.872 -0.295 1.00 114.46 348 GLY J N 1
ATOM 4124 C CA . GLY H 2 45 ? -8.597 -6.688 -0.030 1.00 107.72 348 GLY J CA 1
ATOM 4125 C C . GLY H 2 45 ? -8.699 -6.273 1.420 1.00 105.00 348 GLY J C 1
ATOM 4126 O O . GLY H 2 45 ? -7.660 -5.990 2.058 1.00 101.82 348 GLY J O 1
ATOM 4127 N N . TRP H 2 46 ? -9.928 -6.191 1.920 1.00 105.37 349 TRP J N 1
ATOM 4128 C CA . TRP H 2 46 ? -10.145 -5.760 3.317 1.00 117.37 349 TRP J CA 1
ATOM 4129 C C . TRP H 2 46 ? -9.512 -6.753 4.274 1.00 115.81 349 TRP J C 1
ATOM 4130 O O . TRP H 2 46 ? -8.841 -6.311 5.223 1.00 104.47 349 TRP J O 1
ATOM 4141 N N . GLN H 2 47 ? -9.610 -8.030 3.966 1.00 122.32 350 GLN J N 1
ATOM 4142 C CA . GLN H 2 47 ? -9.006 -9.096 4.780 1.00 118.94 350 GLN J CA 1
ATOM 4143 C C . GLN H 2 47 ? -7.512 -8.831 4.888 1.00 107.73 350 GLN J C 1
ATOM 4144 O O . GLN H 2 47 ? -6.926 -8.936 6.023 1.00 87.52 350 GLN J O 1
ATOM 4150 N N . ASN H 2 48 ? -6.900 -8.561 3.743 1.00 104.59 351 ASN J N 1
ATOM 4151 C CA . ASN H 2 48 ? -5.452 -8.260 3.675 1.00 105.47 351 ASN J CA 1
ATOM 4152 C C . ASN H 2 48 ? -5.157 -7.078 4.579 1.00 109.11 351 ASN J C 1
ATOM 4153 O O . ASN H 2 48 ? -4.133 -7.129 5.309 1.00 97.31 351 ASN J O 1
ATOM 4158 N N . SER H 2 49 ? -6.015 -6.049 4.478 1.00 106.02 352 SER J N 1
ATOM 4159 C CA . SER H 2 49 ? -5.827 -4.816 5.259 1.00 100.51 352 SER J CA 1
ATOM 4160 C C . SER H 2 49 ? -5.791 -5.151 6.749 1.00 105.11 352 SER J C 1
ATOM 4161 O O . SER H 2 49 ? -4.924 -4.659 7.496 1.00 95.62 352 SER J O 1
ATOM 4164 N N . ILE H 2 50 ? -6.749 -5.970 7.145 1.00 101.11 353 ILE J N 1
ATOM 4165 C CA . ILE H 2 50 ? -6.947 -6.416 8.536 1.00 95.33 353 ILE J CA 1
ATOM 4166 C C . ILE H 2 50 ? -5.669 -7.099 9.016 1.00 89.35 353 ILE J C 1
ATOM 4167 O O . ILE H 2 50 ? -5.174 -6.798 10.129 1.00 82.02 353 ILE J O 1
ATOM 4172 N N A ARG H 2 51 ? -5.175 -8.028 8.193 0.70 84.33 354 ARG J N 1
ATOM 4173 N N B ARG H 2 51 ? -5.176 -8.032 8.213 0.30 91.50 354 ARG J N 1
ATOM 4174 C CA A ARG H 2 51 ? -3.959 -8.831 8.498 0.70 87.28 354 ARG J CA 1
ATOM 4175 C CA B ARG H 2 51 ? -3.979 -8.833 8.545 0.30 95.72 354 ARG J CA 1
ATOM 4176 C C A ARG H 2 51 ? -2.791 -7.860 8.715 0.70 87.20 354 ARG J C 1
ATOM 4177 C C B ARG H 2 51 ? -2.751 -7.917 8.656 0.30 92.81 354 ARG J C 1
ATOM 4178 O O A ARG H 2 51 ? -2.034 -8.037 9.712 0.70 77.69 354 ARG J O 1
ATOM 4179 O O B ARG H 2 51 ? -1.888 -8.199 9.516 0.30 86.93 354 ARG J O 1
ATOM 4194 N N . HIS H 2 52 ? -2.675 -6.875 7.817 1.00 89.16 355 HIS J N 1
ATOM 4195 C CA . HIS H 2 52 ? -1.596 -5.853 7.849 1.00 100.18 355 HIS J CA 1
ATOM 4196 C C . HIS H 2 52 ? -1.638 -5.136 9.195 1.00 98.28 355 HIS J C 1
ATOM 4197 O O . HIS H 2 52 ? -0.582 -4.974 9.862 1.00 98.15 355 HIS J O 1
ATOM 4204 N N . ASN H 2 53 ? -2.853 -4.719 9.538 1.00 91.55 356 ASN J N 1
ATOM 4205 C CA . ASN H 2 53 ? -3.128 -3.952 10.771 1.00 95.61 356 ASN J CA 1
ATOM 4206 C C . ASN H 2 53 ? -2.656 -4.764 11.965 1.00 100.49 356 ASN J C 1
ATOM 4207 O O . ASN H 2 53 ? -1.967 -4.200 12.868 1.00 108.38 356 ASN J O 1
ATOM 4212 N N . LEU H 2 54 ? -3.049 -6.034 11.957 1.00 91.88 357 LEU J N 1
ATOM 4213 C CA . LEU H 2 54 ? -2.749 -6.969 13.059 1.00 93.10 357 LEU J CA 1
ATOM 4214 C C . LEU H 2 54 ? -1.243 -7.035 13.240 1.00 93.30 357 LEU J C 1
ATOM 4215 O O . LEU H 2 54 ? -0.735 -6.969 14.397 1.00 78.84 357 LEU J O 1
ATOM 4220 N N . SER H 2 55 ? -0.563 -7.198 12.109 1.00 105.63 358 SER J N 1
ATOM 4221 C CA . SER H 2 55 ? 0.903 -7.362 12.073 1.00 116.47 358 SER J CA 1
ATOM 4222 C C . SER H 2 55 ? 1.559 -6.128 12.678 1.00 119.37 358 SER J C 1
ATOM 4223 O O . SER H 2 55 ? 2.474 -6.263 13.540 1.00 111.05 358 SER J O 1
ATOM 4226 N N . LEU H 2 56 ? 1.042 -4.979 12.279 1.00 126.01 359 LEU J N 1
ATOM 4227 C CA . LEU H 2 56 ? 1.635 -3.681 12.678 1.00 123.53 359 LEU J CA 1
ATOM 4228 C C . LEU H 2 56 ? 1.405 -3.290 14.152 1.00 126.36 359 LEU J C 1
ATOM 4229 O O . LEU H 2 56 ? 2.410 -3.158 14.913 1.00 127.21 359 LEU J O 1
ATOM 4234 N N . ASN H 2 57 ? 0.147 -3.022 14.518 1.00 117.57 360 ASN J N 1
ATOM 4235 C CA . ASN H 2 57 ? -0.261 -2.367 15.795 1.00 113.01 360 ASN J CA 1
ATOM 4236 C C . ASN H 2 57 ? 0.304 -3.159 16.978 1.00 110.40 360 ASN J C 1
ATOM 4237 O O . ASN H 2 57 ? -0.090 -4.319 17.137 1.00 118.61 360 ASN J O 1
ATOM 4242 N N . ARG H 2 58 ? 1.172 -2.539 17.776 1.00 118.06 361 ARG J N 1
ATOM 4243 C CA . ARG H 2 58 ? 1.896 -3.165 18.917 1.00 132.78 361 ARG J CA 1
ATOM 4244 C C . ARG H 2 58 ? 0.907 -3.578 20.017 1.00 141.45 361 ARG J C 1
ATOM 4245 O O . ARG H 2 58 ? 1.245 -4.513 20.781 1.00 152.43 361 ARG J O 1
ATOM 4253 N N . TYR H 2 59 ? -0.278 -2.962 20.082 1.00 150.90 362 TYR J N 1
ATOM 4254 C CA . TYR H 2 59 ? -1.297 -3.231 21.141 1.00 158.51 362 TYR J CA 1
ATOM 4255 C C . TYR H 2 59 ? -2.144 -4.464 20.772 1.00 147.82 362 TYR J C 1
ATOM 4256 O O . TYR H 2 59 ? -2.906 -4.931 21.645 1.00 132.78 362 TYR J O 1
ATOM 4265 N N . PHE H 2 60 ? -2.039 -4.967 19.534 1.00 144.45 363 PHE J N 1
ATOM 4266 C CA . PHE H 2 60 ? -2.489 -6.333 19.149 1.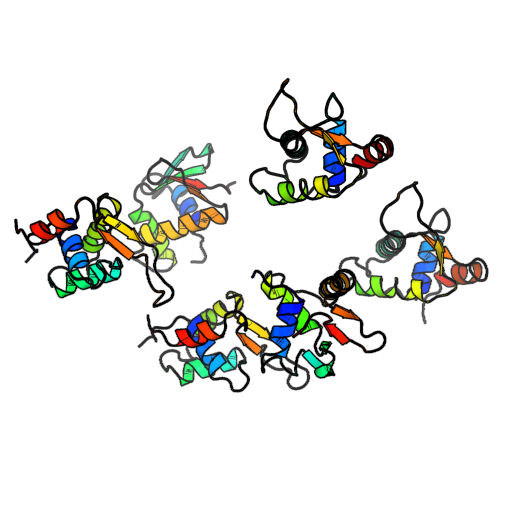00 138.96 363 PHE J CA 1
ATOM 4267 C C . PHE H 2 60 ? -1.357 -7.326 19.428 1.00 146.49 363 PHE J C 1
ATOM 4268 O O . PHE H 2 60 ? -0.322 -7.269 18.733 1.00 130.33 363 PHE J O 1
ATOM 4276 N N . ILE H 2 61 ? -1.597 -8.260 20.354 1.00 162.13 364 ILE J N 1
ATOM 4277 C CA . ILE H 2 61 ? -0.623 -9.303 20.798 1.00 162.27 364 ILE J CA 1
ATOM 4278 C C . ILE H 2 61 ? -1.116 -10.676 20.313 1.00 159.13 364 ILE J C 1
ATOM 4279 O O . ILE H 2 61 ? -2.339 -10.937 20.372 1.00 151.41 364 ILE J O 1
ATOM 4284 N N . LYS H 2 62 ? -0.181 -11.507 19.837 1.00 153.51 365 LYS J N 1
ATOM 4285 C CA . LYS H 2 62 ? -0.420 -12.832 19.196 1.00 147.99 365 LYS J CA 1
ATOM 4286 C C . LYS H 2 62 ? -0.309 -13.951 20.237 1.00 150.87 365 LYS J C 1
ATOM 4287 O O . LYS H 2 62 ? 0.697 -13.964 20.983 1.00 159.72 365 LYS J O 1
ATOM 4293 N N . VAL H 2 63 ? -1.282 -14.865 20.273 1.00 152.66 366 VAL J N 1
ATOM 4294 C CA . VAL H 2 63 ? -1.238 -16.071 21.150 1.00 160.80 366 VAL J CA 1
ATOM 4295 C C . VAL H 2 63 ? -0.996 -17.279 20.257 1.00 158.23 366 VAL J C 1
ATOM 4296 O O . VAL H 2 63 ? -1.655 -17.444 19.230 1.00 154.95 366 VAL J O 1
ATOM 4300 N N . PRO H 2 64 ? 0.003 -18.121 20.608 1.00 163.25 367 PRO J N 1
ATOM 4301 C CA . PRO H 2 64 ? 0.276 -19.343 19.856 1.00 173.30 367 PRO J CA 1
ATOM 4302 C C . PRO H 2 64 ? -0.816 -20.393 20.105 1.00 192.87 367 PRO J C 1
ATOM 4303 O O . PRO H 2 64 ? -1.303 -20.489 21.229 1.00 205.29 367 PRO J O 1
ATOM 4307 N N . ARG H 2 65 ? -1.162 -21.164 19.070 1.00 200.23 368 ARG J N 1
ATOM 4308 C CA . ARG H 2 65 ? -2.127 -22.290 19.162 1.00 198.51 368 ARG J CA 1
ATOM 4309 C C . ARG H 2 65 ? -1.475 -23.451 19.921 1.00 205.55 368 ARG J C 1
ATOM 4310 O O . ARG H 2 65 ? -0.231 -23.441 20.089 1.00 196.67 368 ARG J O 1
ATOM 4318 N N . SER H 2 66 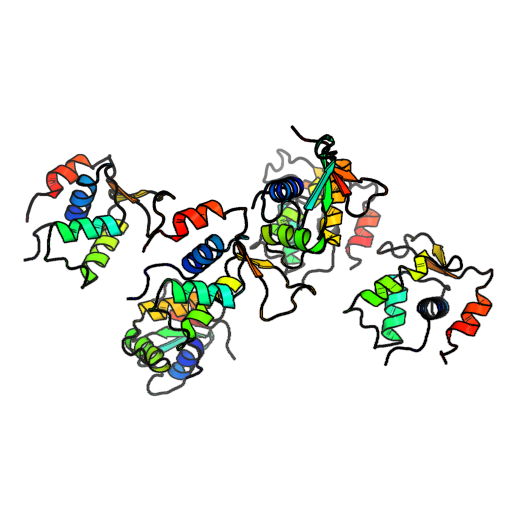? -2.294 -24.425 20.325 1.00 210.00 369 SER J N 1
ATOM 4319 C CA . SER H 2 66 ? -1.946 -25.519 21.268 1.00 207.98 369 SER J CA 1
ATOM 4320 C C . SER H 2 66 ? -2.059 -26.892 20.585 1.00 220.98 369 SER J C 1
ATOM 4321 O O . SER H 2 66 ? -2.337 -26.921 19.361 1.00 234.57 369 SER J O 1
ATOM 4324 N N . GLN H 2 67 ? -1.806 -27.970 21.337 1.00 225.87 370 GLN J N 1
ATOM 4325 C CA . GLN H 2 67 ? -2.037 -29.380 20.905 1.00 232.14 370 GLN J CA 1
ATOM 4326 C C . GLN H 2 67 ? -3.422 -29.860 21.370 1.00 237.49 370 GLN J C 1
ATOM 4327 O O . GLN H 2 67 ? -3.768 -31.003 21.063 1.00 230.87 370 GLN J O 1
ATOM 4333 N N . GLU H 2 68 ? -4.195 -28.999 22.049 1.00 246.65 371 GLU J N 1
ATOM 4334 C CA . GLU H 2 68 ? -5.653 -29.191 22.295 1.00 250.33 371 GLU J CA 1
ATOM 4335 C C . GLU H 2 68 ? -6.426 -28.918 20.998 1.00 262.09 371 GLU J C 1
ATOM 4336 O O . GLU H 2 68 ? -7.472 -29.568 20.795 1.00 268.80 371 GLU J O 1
ATOM 4342 N N . GLU H 2 69 ? -5.928 -28.006 20.145 1.00 257.66 372 GLU J N 1
ATOM 4343 C CA . GLU H 2 69 ? -6.576 -27.629 18.859 1.00 240.76 372 GLU J CA 1
ATOM 4344 C C . GLU H 2 69 ? -5.554 -27.047 17.882 1.00 234.50 372 GLU J C 1
ATOM 4345 O O . GLU H 2 69 ? -5.597 -25.857 17.594 1.00 265.66 372 GLU J O 1
ATOM 4351 N N . PRO H 2 70 ? -4.609 -27.843 17.326 1.00 205.40 373 PRO J N 1
ATOM 4352 C CA . PRO H 2 70 ? -3.676 -27.325 16.319 1.00 195.63 373 PRO J CA 1
ATOM 4353 C C . PRO H 2 70 ? -4.404 -27.088 14.985 1.00 186.59 373 PRO J C 1
ATOM 4354 O O . PRO H 2 70 ? -4.669 -28.047 14.288 1.00 187.19 373 PRO J O 1
ATOM 4358 N N . GLY H 2 71 ? -4.707 -25.825 14.675 1.00 175.85 374 GLY J N 1
ATOM 4359 C CA . GLY H 2 71 ? -5.602 -25.422 13.568 1.00 167.37 374 GLY J CA 1
ATOM 4360 C C . GLY H 2 71 ? -5.088 -24.231 12.776 1.00 162.40 374 GLY J C 1
ATOM 4361 O O . GLY H 2 71 ? -3.869 -23.942 12.823 1.00 165.16 374 GLY J O 1
ATOM 4362 N N . LYS H 2 72 ? -6.005 -23.552 12.077 1.00 150.48 375 LYS J N 1
ATOM 4363 C CA . LYS H 2 72 ? -5.717 -22.500 11.059 1.00 141.48 375 LYS J CA 1
ATOM 4364 C C . LYS H 2 72 ? -5.591 -21.129 11.733 1.00 151.62 375 LYS J C 1
ATOM 4365 O O . LYS H 2 72 ? -6.595 -20.599 12.239 1.00 142.34 375 LYS J O 1
ATOM 4371 N N . GLY H 2 73 ? -4.363 -20.595 11.759 1.00 168.88 376 GLY J N 1
ATOM 4372 C CA . GLY H 2 73 ? -4.004 -19.311 12.387 1.00 173.50 376 GLY J CA 1
ATOM 4373 C C . GLY H 2 73 ? -3.591 -19.475 13.841 1.00 165.44 376 GLY J C 1
ATOM 4374 O O . GLY H 2 73 ? -3.554 -20.610 14.328 1.00 156.11 376 GLY J O 1
ATOM 4375 N N . SER H 2 74 ? -3.230 -18.359 14.488 1.00 154.50 377 SER J N 1
ATOM 4376 C CA . SER H 2 74 ? -3.047 -18.213 15.959 1.00 138.32 377 SER J CA 1
ATOM 4377 C C . SER H 2 74 ? -4.178 -17.337 16.510 1.00 139.07 377 SER J C 1
ATOM 4378 O O . SER H 2 74 ? -5.001 -16.847 15.700 1.00 126.20 377 SER J O 1
ATOM 4381 N N . PHE H 2 75 ? -4.235 -17.169 17.837 1.00 153.09 378 PHE J N 1
ATOM 4382 C CA . PHE H 2 75 ? -5.229 -16.323 18.553 1.00 150.58 378 PHE J CA 1
ATOM 4383 C C . PHE H 2 75 ? -4.664 -14.910 18.729 1.00 149.24 378 PHE J C 1
ATOM 4384 O O . PHE H 2 75 ? -3.439 -14.774 18.950 1.00 141.23 378 PHE J O 1
ATOM 4392 N N . TRP H 2 76 ? -5.538 -13.900 18.635 1.00 142.39 379 TRP J N 1
ATOM 4393 C CA . TRP H 2 76 ? -5.215 -12.454 18.784 1.00 140.32 379 TRP J CA 1
ATOM 4394 C C . TRP H 2 76 ? -5.981 -11.883 19.978 1.00 142.08 379 TRP J C 1
ATOM 4395 O O . TRP H 2 76 ? -7.189 -12.148 20.065 1.00 153.54 379 TRP J O 1
ATOM 4406 N N . ARG H 2 77 ? -5.305 -11.131 20.853 1.00 130.48 380 ARG J N 1
ATOM 4407 C CA . ARG H 2 77 ? -5.928 -10.389 21.987 1.00 128.37 380 ARG J CA 1
ATOM 4408 C C . ARG H 2 77 ? -5.394 -8.955 21.980 1.00 133.87 380 ARG J C 1
ATOM 4409 O O . ARG H 2 77 ? -4.486 -8.678 21.181 1.00 134.21 380 ARG J O 1
ATOM 4417 N N . ILE H 2 78 ? -5.955 -8.083 22.825 1.00 133.87 381 ILE J N 1
ATOM 4418 C CA . ILE H 2 78 ? -5.536 -6.656 22.968 1.00 111.85 381 ILE J CA 1
ATOM 4419 C C . ILE H 2 78 ? -4.651 -6.527 24.213 1.00 114.62 381 ILE J C 1
ATOM 4420 O O . ILE H 2 78 ? -4.976 -7.164 25.242 1.00 122.70 381 ILE J O 1
ATOM 4425 N N . ASP H 2 79 ? -3.568 -5.747 24.108 1.00 119.12 382 ASP J N 1
ATOM 4426 C CA . ASP H 2 79 ? -2.599 -5.489 25.207 1.00 128.49 382 ASP J CA 1
ATOM 4427 C C . ASP H 2 79 ? -3.343 -4.811 26.359 1.00 143.24 382 ASP J C 1
ATOM 4428 O O . ASP H 2 79 ? -3.816 -3.684 26.214 1.00 150.49 382 ASP J O 1
ATOM 4433 N N . PRO H 2 80 ? -3.470 -5.476 27.531 1.00 149.51 383 PRO J N 1
ATOM 4434 C CA . PRO H 2 80 ? -4.163 -4.893 28.683 1.00 147.72 383 PRO J CA 1
ATOM 4435 C C . PRO H 2 80 ? -3.760 -3.433 28.958 1.00 152.27 383 PRO J C 1
ATOM 4436 O O . PRO H 2 80 ? -4.630 -2.650 29.289 1.00 133.49 383 PRO J O 1
ATOM 4440 N N . ALA H 2 81 ? -2.470 -3.112 28.790 1.00 157.99 384 ALA J N 1
ATOM 4441 C CA . ALA H 2 81 ? -1.866 -1.769 28.980 1.00 147.53 384 ALA J CA 1
ATOM 4442 C C . ALA H 2 81 ? -2.841 -0.665 28.552 1.00 147.84 384 ALA J C 1
ATOM 4443 O O . ALA H 2 81 ? -3.111 0.232 29.372 1.00 142.82 384 ALA J O 1
ATOM 4445 N N . SER H 2 82 ? -3.352 -0.737 27.320 1.00 151.72 385 SER J N 1
ATOM 4446 C CA . SER H 2 82 ? -4.174 0.316 26.665 1.00 158.61 385 SER J CA 1
ATOM 4447 C C . SER H 2 82 ? -5.449 -0.289 26.069 1.00 145.98 385 SER J C 1
ATOM 4448 O O . SER H 2 82 ? -5.888 0.196 25.012 1.00 137.59 385 SER J O 1
ATOM 4451 N N . GLU H 2 83 ? -6.017 -1.311 26.711 1.00 143.93 386 GLU J N 1
ATOM 4452 C CA . GLU H 2 83 ? -7.112 -2.118 26.113 1.00 153.69 386 GLU J CA 1
ATOM 4453 C C . GLU H 2 83 ? -8.411 -1.343 26.298 1.00 147.90 386 GLU J C 1
ATOM 4454 O O . GLU H 2 83 ? -9.234 -1.294 25.374 1.00 130.08 386 GLU J O 1
ATOM 4460 N N . ALA H 2 84 ? -8.596 -0.872 27.524 1.00 153.37 387 ALA J N 1
ATOM 4461 C CA . ALA H 2 84 ? -9.868 -0.296 27.999 1.00 148.88 387 ALA J CA 1
ATOM 4462 C C . ALA H 2 84 ? -10.246 0.883 27.107 1.00 156.86 387 ALA J C 1
ATOM 4463 O O . ALA H 2 84 ? -11.400 0.996 26.633 1.00 139.46 387 ALA J O 1
ATOM 4465 N N . LYS H 2 85 ? -9.252 1.744 26.923 1.00 164.11 388 LYS J N 1
ATOM 4466 C CA . LYS H 2 85 ? -9.388 2.989 26.133 1.00 164.23 388 LYS J CA 1
ATOM 4467 C C . LYS H 2 85 ? -9.825 2.626 24.717 1.00 158.39 388 LYS J C 1
ATOM 4468 O O . LYS H 2 85 ? -10.765 3.251 24.170 1.00 139.31 388 LYS J O 1
ATOM 4474 N N . LEU H 2 86 ? -9.135 1.632 24.171 1.00 152.81 389 LEU J N 1
ATOM 4475 C CA . LEU H 2 86 ? -9.379 1.153 22.793 1.00 144.38 389 LEU J CA 1
ATOM 4476 C C . LEU H 2 86 ? -10.824 0.700 22.670 1.00 140.00 389 LEU J C 1
ATOM 4477 O O . LEU H 2 86 ? -11.505 1.045 21.690 1.00 120.37 389 LEU J O 1
ATOM 4482 N N . VAL H 2 87 ? -11.241 -0.080 23.654 1.00 142.91 390 VAL J N 1
ATOM 4483 C CA . VAL H 2 87 ? -12.602 -0.661 23.718 1.00 150.52 390 VAL J CA 1
ATOM 4484 C C . VAL H 2 87 ? -13.626 0.470 23.701 1.00 148.27 390 VAL J C 1
ATOM 4485 O O . VAL H 2 87 ? -14.613 0.429 22.918 1.00 146.55 390 VAL J O 1
ATOM 4489 N N . GLU H 2 88 ? -13.351 1.468 24.524 1.00 144.49 391 GLU J N 1
ATOM 4490 C CA . GLU H 2 88 ? -14.236 2.634 24.701 1.00 141.00 391 GLU J CA 1
ATOM 4491 C C . GLU H 2 88 ? -14.392 3.282 23.326 1.00 140.17 391 GLU J C 1
ATOM 4492 O O . GLU H 2 88 ? -15.536 3.359 22.804 1.00 116.02 391 GLU J O 1
ATOM 4498 N N . GLN H 2 89 ? -13.244 3.529 22.678 1.00 141.78 392 GLN J N 1
ATOM 4499 C CA . GLN H 2 89 ? -13.223 4.390 21.494 1.00 138.18 392 GLN J CA 1
ATOM 4500 C C . GLN H 2 89 ? -13.591 3.529 20.294 1.00 134.49 392 GLN J C 1
ATOM 4501 O O . GLN H 2 89 ? -13.903 4.110 19.286 1.00 133.86 392 GLN J O 1
ATOM 4507 N N . ALA H 2 90 ? -13.583 2.199 20.444 1.00 125.37 393 ALA J N 1
ATOM 4508 C CA . ALA H 2 90 ? -13.774 1.188 19.374 1.00 111.73 393 ALA J CA 1
ATOM 4509 C C . ALA H 2 90 ? -15.002 1.505 18.509 1.00 112.92 393 ALA J C 1
ATOM 4510 O O . ALA H 2 90 ? -15.019 1.091 17.338 1.00 88.56 393 ALA J O 1
ATOM 4512 N N . PHE H 2 91 ? -16.007 2.186 19.064 1.00 132.28 394 PHE J N 1
ATOM 4513 C CA . PHE H 2 91 ? -17.291 2.481 18.378 1.00 143.08 394 PHE J CA 1
ATOM 4514 C C . PHE H 2 91 ? -17.426 3.981 18.069 1.00 146.01 394 PHE J C 1
ATOM 4515 O O . PHE H 2 91 ? -18.523 4.392 17.652 1.00 147.10 394 PHE J O 1
ATOM 4523 N N . ARG H 2 92 ? -16.345 4.757 18.199 1.00 135.61 395 ARG J N 1
ATOM 4524 C CA . ARG H 2 92 ? -16.331 6.228 17.953 1.00 123.69 395 ARG J CA 1
ATOM 4525 C C . ARG H 2 92 ? -16.196 6.489 16.447 1.00 112.62 395 ARG J C 1
ATOM 4526 O O . ARG H 2 92 ? -15.059 6.439 15.943 1.00 123.58 395 ARG J O 1
ATOM 4534 N N . LYS H 2 93 ? -17.306 6.793 15.769 1.00 106.93 396 LYS J N 1
ATOM 4535 C CA . LYS H 2 93 ? -17.395 6.897 14.281 1.00 115.75 396 LYS J CA 1
ATOM 4536 C C . LYS H 2 93 ? -16.504 8.049 13.796 1.00 130.77 396 LYS J C 1
ATOM 4537 O O . LYS H 2 93 ? -16.048 8.826 14.659 1.00 147.45 396 LYS J O 1
ATOM 4543 N N . ARG H 2 94 ? -16.239 8.127 12.481 1.00 142.67 397 ARG J N 1
ATOM 4544 C CA . ARG H 2 94 ? -15.237 9.056 11.870 1.00 141.93 397 ARG J CA 1
ATOM 4545 C C . ARG H 2 94 ? -15.968 10.175 11.115 1.00 137.56 397 ARG J C 1
ATOM 4546 O O . ARG H 2 94 ? -16.359 10.077 9.941 1.00 134.27 397 ARG J O 1
ATOM 4554 N N . ASN I 4 1 ? 3.033 -0.660 -14.511 1.00 144.59 206 ASN B N 1
ATOM 4555 C CA . ASN I 4 1 ? 2.825 -1.951 -13.784 1.00 143.83 206 ASN B CA 1
ATOM 4556 C C . ASN I 4 1 ? 4.157 -2.396 -13.173 1.00 145.79 206 ASN B C 1
ATOM 4557 O O . ASN I 4 1 ? 5.133 -2.523 -13.944 1.00 151.98 206 ASN B O 1
ATOM 4562 N N . THR I 4 2 ? 4.182 -2.646 -11.858 1.00 144.89 207 THR B N 1
ATOM 4563 C CA . THR I 4 2 ? 5.341 -3.201 -11.103 1.00 150.20 207 THR B CA 1
ATOM 4564 C C . THR I 4 2 ? 6.546 -2.259 -11.247 1.00 154.50 207 THR B C 1
ATOM 4565 O O . THR I 4 2 ? 7.653 -2.758 -11.548 1.00 156.88 207 THR B O 1
ATOM 4569 N N . ILE I 4 3 ? 6.331 -0.949 -11.063 1.00 153.45 208 ILE B N 1
ATOM 4570 C CA . ILE I 4 3 ? 7.382 0.117 -11.153 1.00 138.16 208 ILE B CA 1
ATOM 4571 C C . ILE I 4 3 ? 7.420 0.883 -9.828 1.00 127.30 208 ILE B C 1
ATOM 4572 O O . ILE I 4 3 ? 6.339 1.107 -9.252 1.00 136.46 208 ILE B O 1
ATOM 4577 N N . TYR I 4 4 ? 8.611 1.278 -9.375 1.00 113.63 209 TYR B N 1
ATOM 4578 C CA . TYR I 4 4 ? 8.805 2.232 -8.251 1.00 120.02 209 TYR B CA 1
ATOM 4579 C C . TYR I 4 4 ? 8.767 3.658 -8.824 1.00 124.40 209 TYR B C 1
ATOM 4580 O O . TYR I 4 4 ? 8.933 3.797 -10.042 1.00 143.42 209 TYR B O 1
ATOM 4589 N N . LEU I 4 5 ? 8.560 4.678 -7.983 1.00 115.47 210 LEU B N 1
ATOM 4590 C CA . LEU I 4 5 ? 8.380 6.096 -8.392 1.00 108.34 210 LEU B CA 1
ATOM 4591 C C . LEU I 4 5 ? 9.718 6.660 -8.856 1.00 103.30 210 LEU B C 1
ATOM 4592 O O . LEU I 4 5 ? 9.777 7.320 -9.919 1.00 104.10 210 LEU B O 1
ATOM 4597 N N . TRP I 4 6 ? 10.749 6.397 -8.063 1.00 98.33 211 TRP B N 1
ATOM 4598 C CA . TRP I 4 6 ? 12.123 6.827 -8.379 1.00 103.43 211 TRP B CA 1
ATOM 4599 C C . TRP I 4 6 ? 12.511 6.267 -9.745 1.00 102.12 211 TRP B C 1
ATOM 4600 O O . TRP I 4 6 ? 13.091 7.000 -10.579 1.00 111.09 211 TRP B O 1
ATOM 4611 N N . GLU I 4 7 ? 12.177 5.004 -9.952 1.00 97.72 212 GLU B N 1
ATOM 4612 C CA . GLU I 4 7 ? 12.548 4.307 -11.201 1.00 101.84 212 GLU B CA 1
ATOM 4613 C C . GLU I 4 7 ? 11.877 4.997 -12.378 1.00 95.99 212 GLU B C 1
ATOM 4614 O O . GLU I 4 7 ? 12.524 5.231 -13.413 1.00 109.08 212 GLU B O 1
ATOM 4620 N N . PHE I 4 8 ? 10.610 5.307 -12.199 1.00 88.09 213 PHE B N 1
ATOM 4621 C CA . PHE I 4 8 ? 9.795 5.988 -13.226 1.00 100.03 213 PHE B CA 1
ATOM 4622 C C . PHE I 4 8 ? 10.438 7.317 -13.578 1.00 116.90 213 PHE B C 1
ATOM 4623 O O . PHE I 4 8 ? 10.564 7.655 -14.771 1.00 131.86 213 PHE B O 1
ATOM 4631 N N . LEU I 4 9 ? 10.821 8.043 -12.536 1.00 120.34 214 LEU B N 1
ATOM 4632 C CA . LEU I 4 9 ? 11.455 9.371 -12.673 1.00 109.06 214 LEU B CA 1
ATOM 4633 C C . LEU I 4 9 ? 12.725 9.238 -13.524 1.00 106.86 214 LEU B C 1
ATOM 4634 O O . LEU I 4 9 ? 12.962 10.032 -14.453 1.00 98.38 214 LEU B O 1
ATOM 4639 N N . LEU I 4 10 ? 13.514 8.235 -13.174 1.00 100.14 215 LEU B N 1
ATOM 4640 C CA . LEU I 4 10 ? 14.786 7.967 -13.859 1.00 89.99 215 LEU B CA 1
ATOM 4641 C C . LEU I 4 10 ? 14.542 7.685 -15.333 1.00 85.68 215 LEU B C 1
ATOM 4642 O O . LEU I 4 10 ? 15.255 8.225 -16.192 1.00 89.13 215 LEU B O 1
ATOM 4647 N N . ALA I 4 11 ? 13.531 6.874 -15.590 1.00 94.23 216 ALA B N 1
ATOM 4648 C CA . ALA I 4 11 ? 13.122 6.497 -16.956 1.00 102.45 216 ALA B CA 1
ATOM 4649 C C . ALA I 4 11 ? 12.780 7.746 -17.751 1.00 103.70 216 ALA B C 1
ATOM 4650 O O . ALA I 4 11 ? 13.224 7.898 -18.900 1.00 114.56 216 ALA B O 1
ATOM 4652 N N . LEU I 4 12 ? 11.997 8.606 -17.116 1.00 107.91 217 LEU B N 1
ATOM 4653 C CA . LEU I 4 12 ? 11.539 9.878 -17.708 1.00 111.30 217 LEU B CA 1
ATOM 4654 C C . LEU I 4 12 ? 12.746 10.716 -18.104 1.00 105.11 217 LEU B C 1
ATOM 4655 O O . LEU I 4 12 ? 12.803 11.247 -19.248 1.00 95.58 217 LEU B O 1
ATOM 4660 N N . LEU I 4 13 ? 13.678 10.801 -17.166 1.00 99.42 218 LEU B N 1
ATOM 4661 C CA . LEU I 4 13 ? 14.924 11.579 -17.330 1.00 108.69 218 LEU B CA 1
ATOM 4662 C C . LEU I 4 13 ? 15.670 11.067 -18.555 1.00 117.31 218 LEU B C 1
ATOM 4663 O O . LEU I 4 13 ? 16.135 11.873 -19.398 1.00 127.50 218 LEU B O 1
ATOM 4668 N N . GLN I 4 14 ? 15.790 9.748 -18.615 1.00 128.99 219 GLN B N 1
ATOM 4669 C CA . GLN I 4 14 ? 16.498 9.054 -19.706 1.00 119.04 219 GLN B CA 1
ATOM 4670 C C . GLN I 4 14 ? 15.848 9.356 -21.078 1.00 112.65 219 GLN B C 1
ATOM 4671 O O . GLN I 4 14 ? 16.582 9.740 -22.006 1.00 121.79 219 GLN B O 1
ATOM 4677 N N . ASP I 4 15 ? 14.532 9.154 -21.217 1.00 116.47 220 ASP B N 1
ATOM 4678 C CA . ASP I 4 15 ? 13.787 9.260 -22.506 1.00 128.79 220 ASP B CA 1
ATOM 4679 C C . ASP I 4 15 ? 13.802 10.707 -23.003 1.00 133.61 220 ASP B C 1
ATOM 4680 O O . ASP I 4 15 ? 13.612 11.614 -22.180 1.00 130.61 220 ASP B O 1
ATOM 4685 N N . LYS I 4 16 ? 13.962 10.886 -24.316 1.00 150.11 221 LYS B N 1
ATOM 4686 C CA . LYS I 4 16 ? 14.180 12.204 -24.971 1.00 159.94 221 LYS B CA 1
ATOM 4687 C C . LYS I 4 16 ? 12.875 13.016 -24.955 1.00 150.97 221 LYS B C 1
ATOM 4688 O O . LYS I 4 16 ? 12.950 14.240 -24.745 1.00 150.70 221 LYS B O 1
ATOM 4694 N N . ALA I 4 17 ? 11.722 12.364 -25.127 1.00 141.49 222 ALA B N 1
ATOM 4695 C CA . ALA I 4 17 ? 10.395 13.021 -25.214 1.00 143.65 222 ALA B CA 1
ATOM 4696 C C . ALA I 4 17 ? 9.957 13.560 -23.845 1.00 144.95 222 ALA B C 1
ATOM 4697 O O . ALA I 4 17 ? 8.865 14.154 -23.786 1.00 129.33 222 ALA B O 1
ATOM 4699 N N . THR I 4 18 ? 10.743 13.323 -22.788 1.00 151.91 223 THR B N 1
ATOM 4700 C CA . THR I 4 18 ? 10.501 13.839 -21.412 1.00 140.98 223 THR B CA 1
ATOM 4701 C C . THR I 4 18 ? 11.827 14.277 -20.764 1.00 140.18 223 THR B C 1
ATOM 4702 O O . THR I 4 18 ? 11.809 14.563 -19.549 1.00 144.86 223 THR B O 1
ATOM 4706 N N . CYS I 4 19 ? 12.918 14.371 -21.540 1.00 135.74 224 CYS B N 1
ATOM 4707 C CA . CYS I 4 19 ? 14.322 14.465 -21.037 1.00 142.49 224 CYS B CA 1
ATOM 4708 C C . CYS I 4 19 ? 14.588 15.844 -20.439 1.00 129.38 224 CYS B C 1
ATOM 4709 O O . CYS I 4 19 ? 15.189 15.920 -19.366 1.00 109.15 224 CYS B O 1
ATOM 4712 N N . PRO I 4 20 ? 14.237 16.953 -21.143 1.00 136.18 225 PRO B N 1
ATOM 4713 C CA . PRO I 4 20 ? 14.210 18.291 -20.545 1.00 126.51 225 PRO B CA 1
ATOM 4714 C C . PRO I 4 20 ? 12.819 18.807 -20.129 1.00 115.61 225 PRO B C 1
ATOM 4715 O O . PRO I 4 20 ? 12.714 19.381 -19.060 1.00 115.59 225 PRO B O 1
ATOM 4719 N N . LYS I 4 21 ? 11.801 18.549 -20.960 1.00 106.09 226 LYS B N 1
ATOM 4720 C CA . LYS I 4 21 ? 10.446 19.168 -20.951 1.00 109.86 226 LYS B CA 1
ATOM 4721 C C . LYS I 4 21 ? 9.801 19.082 -19.555 1.00 121.18 226 LYS B C 1
ATOM 4722 O O . LYS I 4 21 ? 9.579 20.155 -18.965 1.00 132.91 226 LYS B O 1
ATOM 4728 N N . TYR I 4 22 ? 9.476 17.877 -19.062 1.00 112.78 227 TYR B N 1
ATOM 4729 C CA . TYR I 4 22 ? 8.744 17.644 -17.786 1.00 99.29 227 TYR B CA 1
ATOM 4730 C C . TYR I 4 22 ? 9.731 17.495 -16.616 1.00 101.72 227 TYR B C 1
ATOM 4731 O O . TYR I 4 22 ? 9.367 17.882 -15.491 1.00 102.52 227 TYR B O 1
ATOM 4740 N N . ILE I 4 23 ? 10.923 16.938 -16.861 1.00 108.13 228 ILE B N 1
ATOM 4741 C CA . ILE I 4 23 ? 12.026 16.814 -15.858 1.00 126.18 228 ILE B CA 1
ATOM 4742 C C . ILE I 4 23 ? 13.362 17.117 -16.544 1.00 131.71 228 ILE B C 1
ATOM 4743 O O . ILE I 4 23 ? 13.491 16.823 -17.735 1.00 137.31 228 ILE B O 1
ATOM 4748 N N . LYS I 4 24 ? 14.316 17.668 -15.788 1.00 139.38 229 LYS B N 1
ATOM 4749 C CA . LYS I 4 24 ? 15.699 17.988 -16.232 1.00 135.84 229 LYS B CA 1
ATOM 4750 C C . LYS I 4 24 ? 16.666 17.617 -15.104 1.00 124.43 229 LYS B C 1
ATOM 4751 O O . LYS I 4 24 ? 16.207 17.487 -13.946 1.00 115.13 229 LYS B O 1
ATOM 4757 N N . TRP I 4 25 ? 17.946 17.435 -15.435 1.00 115.21 230 TRP B N 1
ATOM 4758 C CA . TRP I 4 25 ? 19.063 17.378 -14.459 1.00 110.25 230 TRP B CA 1
ATOM 4759 C C . TRP I 4 25 ? 19.517 18.811 -14.194 1.00 105.36 230 TRP B C 1
ATOM 4760 O O . TRP I 4 25 ? 19.770 19.543 -15.174 1.00 105.46 230 TRP B O 1
ATOM 4771 N N . THR I 4 26 ? 19.569 19.202 -12.922 1.00 103.06 231 THR B N 1
ATOM 4772 C CA . THR I 4 26 ? 20.272 20.422 -12.456 1.00 100.94 231 THR B CA 1
ATOM 4773 C C . THR I 4 26 ? 21.760 20.097 -12.514 1.00 102.43 231 THR B C 1
ATOM 4774 O O . THR I 4 26 ? 22.444 20.616 -13.408 1.00 108.13 231 THR B O 1
ATOM 4778 N N . GLN I 4 27 ? 22.195 19.192 -11.638 1.00 108.96 232 GLN B N 1
ATOM 4779 C CA . GLN I 4 27 ? 23.602 18.745 -11.497 1.00 118.47 232 GLN B CA 1
ATOM 4780 C C . GLN I 4 27 ? 23.640 17.218 -11.631 1.00 125.64 232 GLN B C 1
ATOM 4781 O O . GLN I 4 27 ? 23.803 16.531 -10.594 1.00 113.35 232 GLN B O 1
ATOM 4787 N N . ARG I 4 28 ? 23.504 16.719 -12.866 1.00 125.76 233 ARG B N 1
ATOM 4788 C CA . ARG I 4 28 ? 23.519 15.268 -13.192 1.00 121.40 233 ARG B CA 1
ATOM 4789 C C . ARG I 4 28 ? 24.648 14.578 -12.415 1.00 118.85 233 ARG B C 1
ATOM 4790 O O . ARG I 4 28 ? 24.398 13.512 -11.857 1.00 117.54 233 ARG B O 1
ATOM 4798 N N . GLU I 4 29 ? 25.826 15.197 -12.333 1.00 130.99 234 GLU B N 1
ATOM 4799 C CA . GLU I 4 29 ? 27.017 14.671 -11.605 1.00 135.43 234 GLU B CA 1
ATOM 4800 C C . GLU I 4 29 ? 26.641 14.260 -10.172 1.00 130.71 234 GLU B C 1
ATOM 4801 O O . GLU I 4 29 ? 27.174 13.237 -9.708 1.00 142.74 234 GLU B O 1
ATOM 4807 N N . LYS I 4 30 ? 25.795 15.040 -9.489 1.00 118.69 235 LYS B N 1
ATOM 4808 C CA . LYS I 4 30 ? 25.420 14.822 -8.063 1.00 119.93 235 LYS B CA 1
ATOM 4809 C C . LYS I 4 30 ? 24.018 14.195 -7.980 1.00 116.71 235 LYS B C 1
ATOM 4810 O O . LYS I 4 30 ? 23.484 14.058 -6.844 1.00 99.00 235 LYS B O 1
ATOM 4816 N N . GLY I 4 31 ? 23.439 13.834 -9.130 1.00 108.84 236 GLY B N 1
ATOM 4817 C CA . GLY I 4 31 ? 22.141 13.136 -9.220 1.00 107.95 236 GLY B CA 1
ATOM 4818 C C . GLY I 4 31 ? 20.969 14.041 -8.880 1.00 107.16 236 GLY B C 1
ATOM 4819 O O . GLY I 4 31 ? 19.869 13.508 -8.611 1.00 107.43 236 GLY B O 1
ATOM 4820 N N . ILE I 4 32 ? 21.183 15.361 -8.908 1.00 115.51 237 ILE B N 1
ATOM 4821 C CA . ILE I 4 32 ? 20.161 16.406 -8.593 1.00 108.22 237 ILE B CA 1
ATOM 4822 C C . ILE I 4 32 ? 19.294 16.610 -9.840 1.00 110.87 237 ILE B C 1
ATOM 4823 O O . ILE I 4 32 ? 19.862 16.704 -10.952 1.00 121.48 237 ILE B O 1
ATOM 4828 N N . PHE I 4 33 ? 17.975 16.697 -9.663 1.00 104.32 238 PHE B N 1
ATOM 4829 C CA . PHE I 4 33 ? 16.993 16.854 -10.767 1.00 104.69 238 PHE B CA 1
ATOM 4830 C C . PHE I 4 33 ? 15.832 17.729 -10.292 1.00 107.15 238 PHE B C 1
ATOM 4831 O O . PHE I 4 33 ? 15.622 17.863 -9.070 1.00 106.85 238 PHE B O 1
ATOM 4839 N N . LYS I 4 34 ? 15.108 18.300 -11.256 1.00 101.51 239 LYS B N 1
ATOM 4840 C CA . LYS I 4 34 ? 14.065 19.329 -11.031 1.00 101.20 239 LYS B CA 1
ATOM 4841 C C . LYS I 4 34 ? 12.825 18.951 -11.837 1.00 93.42 239 LYS B C 1
ATOM 4842 O O . LYS I 4 34 ? 12.920 18.827 -13.071 1.00 86.59 239 LYS B O 1
ATOM 4848 N N . LEU I 4 35 ? 11.704 18.766 -11.151 1.00 96.80 240 LEU B N 1
ATOM 4849 C CA . LEU I 4 35 ? 10.393 18.544 -11.803 1.00 106.74 240 LEU B CA 1
ATOM 4850 C C . LEU I 4 35 ? 9.995 19.858 -12.462 1.00 96.00 240 LEU B C 1
ATOM 4851 O O . LEU I 4 35 ? 9.528 20.745 -11.751 1.00 103.94 240 LEU B O 1
ATOM 4856 N N . VAL I 4 36 ? 10.227 19.995 -13.758 1.00 91.58 241 VAL B N 1
ATOM 4857 C CA . VAL I 4 36 ? 9.770 21.196 -14.509 1.00 92.08 241 VAL B CA 1
ATOM 4858 C C . VAL I 4 36 ? 8.240 21.264 -14.388 1.00 91.20 241 VAL B C 1
ATOM 4859 O O . VAL I 4 36 ? 7.745 22.053 -13.564 1.00 99.65 241 VAL B O 1
ATOM 4863 N N . ASP I 4 37 ? 7.524 20.429 -15.137 1.00 89.74 242 ASP B N 1
ATOM 4864 C CA . ASP I 4 37 ? 6.039 20.419 -15.201 1.00 94.77 242 ASP B CA 1
ATOM 4865 C C . ASP I 4 37 ? 5.535 19.356 -14.222 1.00 101.55 242 ASP B C 1
ATOM 4866 O O . ASP I 4 37 ? 5.150 18.263 -14.679 1.00 105.38 242 ASP B O 1
ATOM 4871 N N . SER I 4 38 ? 5.528 19.684 -12.927 1.00 104.81 243 SER B N 1
ATOM 4872 C CA . SER I 4 38 ? 5.307 18.744 -11.796 1.00 106.22 243 SER B CA 1
ATOM 4873 C C . SER I 4 38 ? 4.048 17.920 -12.075 1.00 110.42 243 SER B C 1
ATOM 4874 O O . SER I 4 38 ? 4.067 16.672 -11.953 1.00 118.88 243 SER B O 1
ATOM 4877 N N . LYS I 4 39 ? 3.029 18.660 -12.509 1.00 111.33 244 LYS B N 1
ATOM 4878 C CA . LYS I 4 39 ? 1.643 18.157 -12.633 1.00 116.80 244 LYS B CA 1
ATOM 4879 C C . LYS I 4 39 ? 1.649 16.990 -13.615 1.00 106.67 244 LYS B C 1
ATOM 4880 O O . LYS I 4 39 ? 1.062 15.917 -13.335 1.00 112.12 244 LYS B O 1
ATOM 4886 N N . ALA I 4 40 ? 2.245 17.255 -14.770 1.00 99.61 245 ALA B N 1
ATOM 4887 C CA . ALA I 4 40 ? 2.285 16.302 -15.889 1.00 103.87 245 ALA B CA 1
ATOM 4888 C C . ALA I 4 40 ? 2.946 15.008 -15.435 1.00 100.25 245 ALA B C 1
ATOM 4889 O O . ALA I 4 40 ? 2.425 13.904 -15.707 1.00 109.21 245 ALA B O 1
ATOM 4891 N N . VAL I 4 41 ? 4.071 15.182 -14.757 1.00 85.66 246 VAL B N 1
ATOM 4892 C CA . VAL I 4 41 ? 4.890 14.063 -14.232 1.00 79.69 246 VAL B CA 1
ATOM 4893 C C . VAL I 4 41 ? 4.025 13.208 -13.322 1.00 86.94 246 VAL B C 1
ATOM 4894 O O . VAL I 4 41 ? 4.025 11.959 -13.433 1.00 108.22 246 VAL B O 1
ATOM 4898 N N . SER I 4 42 ? 3.335 13.898 -12.423 1.00 97.21 247 SER B N 1
ATOM 4899 C CA . SER I 4 42 ? 2.461 13.260 -11.415 1.00 97.60 247 SER B CA 1
ATOM 4900 C C . SER I 4 42 ? 1.404 12.419 -12.118 1.00 103.65 247 SER B C 1
ATOM 4901 O O . SER I 4 42 ? 1.172 11.258 -11.729 1.00 123.34 247 SER B O 1
ATOM 4904 N N . ARG I 4 43 ? 0.803 13.028 -13.127 1.00 99.81 248 ARG B N 1
ATOM 4905 C CA . ARG I 4 43 ? -0.271 12.406 -13.931 1.00 105.86 248 ARG B CA 1
ATOM 4906 C C . ARG I 4 43 ? 0.258 11.108 -14.538 1.00 105.28 248 ARG B C 1
ATOM 4907 O O . ARG I 4 43 ? -0.417 10.055 -14.484 1.00 111.31 248 ARG B O 1
ATOM 4915 N N . LEU I 4 44 ? 1.441 11.230 -15.123 1.00 102.39 249 LEU B N 1
ATOM 4916 C CA . LEU I 4 44 ? 2.110 10.108 -15.810 1.00 100.82 249 LEU B CA 1
ATOM 4917 C C . LEU I 4 44 ? 2.312 8.964 -14.820 1.00 95.67 249 LEU B C 1
ATOM 4918 O O . LEU I 4 44 ? 2.023 7.792 -15.142 1.00 103.55 249 LEU B O 1
ATOM 4923 N N . TRP I 4 45 ? 2.803 9.329 -13.647 1.00 82.92 250 TRP B N 1
ATOM 4924 C CA . TRP I 4 45 ? 3.088 8.370 -12.565 1.00 83.07 250 TRP B CA 1
ATOM 4925 C C . TRP I 4 45 ? 1.813 7.621 -12.197 1.00 88.47 250 TRP B C 1
ATOM 4926 O O . TRP I 4 45 ? 1.839 6.362 -12.080 1.00 105.79 250 TRP B O 1
ATOM 4937 N N . GLY I 4 46 ? 0.753 8.399 -12.038 1.00 100.23 251 GLY B N 1
ATOM 4938 C CA . GLY I 4 46 ? -0.578 7.883 -11.672 1.00 107.01 251 GLY B CA 1
ATOM 4939 C C . GLY I 4 46 ? -1.039 6.875 -12.681 1.00 106.94 251 GLY B C 1
ATOM 4940 O O . GLY I 4 46 ? -1.570 5.823 -12.252 1.00 107.99 251 GLY B O 1
ATOM 4941 N N . LYS I 4 47 ? -0.860 7.217 -13.962 1.00 111.36 252 LYS B N 1
ATOM 4942 C CA . LYS I 4 47 ? -1.208 6.309 -15.074 1.00 112.87 252 LYS B CA 1
ATOM 4943 C C . LYS I 4 47 ? -0.759 4.867 -14.773 1.00 113.57 252 LYS B C 1
ATOM 4944 O O . LYS I 4 47 ? -1.551 3.980 -15.100 1.00 111.30 252 LYS B O 1
ATOM 4950 N N . HIS I 4 48 ? 0.395 4.646 -14.137 1.00 117.85 253 HIS B N 1
ATOM 4951 C CA . HIS I 4 48 ? 0.948 3.296 -13.818 1.00 118.24 253 HIS B CA 1
ATOM 4952 C C . HIS I 4 48 ? 0.014 2.506 -12.888 1.00 111.81 253 HIS B C 1
ATOM 4953 O O . HIS I 4 48 ? 0.042 1.271 -12.982 1.00 124.96 253 HIS B O 1
ATOM 4960 N N . LYS I 4 49 ? -0.764 3.169 -12.020 1.00 104.74 254 LYS B N 1
ATOM 4961 C CA . LYS I 4 49 ? -1.834 2.521 -11.204 1.00 95.34 254 LYS B CA 1
ATOM 4962 C C . LYS I 4 49 ? -3.211 2.926 -11.744 1.00 92.29 254 LYS B C 1
ATOM 4963 O O . LYS I 4 49 ? -4.167 2.842 -10.969 1.00 77.04 254 LYS B O 1
ATOM 4969 N N . ASN I 4 50 ? -3.296 3.353 -13.011 1.00 105.49 255 ASN B N 1
ATOM 4970 C CA . ASN I 4 50 ? -4.527 3.869 -13.682 1.00 118.59 255 ASN B CA 1
ATOM 4971 C C . ASN I 4 50 ? -4.877 5.271 -13.167 1.00 131.08 255 ASN B C 1
ATOM 4972 O O . ASN I 4 50 ? -5.002 6.180 -14.013 1.00 153.24 255 ASN B O 1
ATOM 4977 N N . LYS I 4 51 ? -5.082 5.415 -11.849 1.00 123.25 256 LYS B N 1
ATOM 4978 C CA . LYS I 4 51 ? -5.319 6.698 -11.122 1.00 115.41 256 LYS B CA 1
ATOM 4979 C C . LYS I 4 51 ? -5.025 7.895 -12.025 1.00 120.63 256 LYS B C 1
ATOM 4980 O O . LYS I 4 51 ? -3.959 8.501 -11.924 1.00 121.01 256 LYS B O 1
ATOM 4986 N N . PRO I 4 52 ? -5.954 8.326 -12.916 1.00 123.04 257 PRO B N 1
ATOM 4987 C CA . PRO I 4 52 ? -5.623 9.373 -13.890 1.00 123.60 257 PRO B CA 1
ATOM 4988 C C . PRO I 4 52 ? -5.273 10.734 -13.275 1.00 129.96 257 PRO B C 1
ATOM 4989 O O . PRO I 4 52 ? -4.184 11.205 -13.515 1.00 141.63 257 PRO B O 1
ATOM 4993 N N . ASP I 4 53 ? -6.183 11.326 -12.506 1.00 123.02 258 ASP B N 1
ATOM 4994 C CA . ASP I 4 53 ? -5.941 12.691 -11.974 1.00 124.73 258 ASP B CA 1
ATOM 4995 C C . ASP I 4 53 ? -5.007 12.622 -10.766 1.00 115.92 258 ASP B C 1
ATOM 4996 O O . ASP I 4 53 ? -5.422 13.051 -9.677 1.00 115.95 258 ASP B O 1
ATOM 5001 N N . MET I 4 54 ? -3.789 12.122 -10.961 1.00 104.79 259 MET B N 1
ATOM 5002 C CA . MET I 4 54 ? -2.811 12.098 -9.846 1.00 108.06 259 MET B CA 1
ATOM 5003 C C . MET I 4 54 ? -2.195 13.492 -9.711 1.00 113.96 259 MET B C 1
ATOM 5004 O O . MET I 4 54 ? -1.633 13.984 -10.703 1.00 110.82 259 MET B O 1
ATOM 5009 N N . ASN I 4 55 ? -2.297 14.092 -8.523 1.00 108.72 260 ASN B N 1
ATOM 5010 C CA . ASN I 4 55 ? -1.786 15.468 -8.312 1.00 106.49 260 ASN B CA 1
ATOM 5011 C C . ASN I 4 55 ? -0.390 15.413 -7.701 1.00 101.06 260 ASN B C 1
ATOM 5012 O O . ASN I 4 55 ? -0.059 14.409 -7.054 1.00 94.52 260 ASN B O 1
ATOM 5017 N N . TYR I 4 56 ? 0.381 16.479 -7.896 1.00 99.83 261 TYR B N 1
ATOM 5018 C CA . TYR I 4 56 ? 1.743 16.536 -7.303 1.00 101.59 261 TYR B CA 1
ATOM 5019 C C . TYR I 4 56 ? 1.660 16.618 -5.773 1.00 94.34 261 TYR B C 1
ATOM 5020 O O . TYR I 4 56 ? 2.723 16.565 -5.122 1.00 93.91 261 TYR B O 1
ATOM 5029 N N . GLU I 4 57 ? 0.467 16.738 -5.188 1.00 97.79 262 GLU B N 1
ATOM 5030 C CA . GLU I 4 57 ? 0.379 16.753 -3.695 1.00 111.38 262 GLU B CA 1
ATOM 5031 C C . GLU I 4 57 ? 0.545 15.316 -3.184 1.00 119.41 262 GLU B C 1
ATOM 5032 O O . GLU I 4 57 ? 1.475 15.008 -2.358 1.00 121.00 262 GLU B O 1
ATOM 5038 N N . THR I 4 58 ? -0.264 14.440 -3.750 1.00 115.59 263 THR B N 1
ATOM 5039 C CA . THR I 4 58 ? -0.242 13.010 -3.417 1.00 107.49 263 THR B CA 1
ATOM 5040 C C . THR I 4 58 ? 1.149 12.461 -3.771 1.00 112.81 263 THR B C 1
ATOM 5041 O O . THR I 4 58 ? 1.743 11.693 -2.985 1.00 123.35 263 THR B O 1
ATOM 5045 N N . MET I 4 59 ? 1.585 12.793 -4.970 1.00 105.21 264 MET B N 1
ATOM 5046 C CA . MET I 4 59 ? 2.876 12.277 -5.469 1.00 94.25 264 MET B CA 1
ATOM 5047 C C . MET I 4 59 ? 3.998 12.807 -4.586 1.00 89.30 264 MET B C 1
ATOM 5048 O O . MET I 4 59 ? 4.968 12.112 -4.404 1.00 80.35 264 MET B O 1
ATOM 5053 N N . GLY I 4 60 ? 3.889 14.054 -4.176 1.00 88.14 265 GLY B N 1
ATOM 5054 C CA . GLY I 4 60 ? 4.884 14.663 -3.279 1.00 87.30 265 GLY B CA 1
ATOM 5055 C C . GLY I 4 60 ? 5.005 13.852 -2.030 1.00 80.18 265 GLY B C 1
ATOM 5056 O O . GLY I 4 60 ? 6.140 13.723 -1.568 1.00 72.98 265 GLY B O 1
ATOM 5057 N N . ARG I 4 61 ? 3.911 13.395 -1.452 1.00 85.28 266 ARG B N 1
ATOM 5058 C CA . ARG I 4 61 ? 3.905 12.533 -0.269 1.00 87.68 266 ARG B CA 1
ATOM 5059 C C . ARG I 4 61 ? 4.825 11.331 -0.471 1.00 94.06 266 ARG B C 1
ATOM 5060 O O . ARG I 4 61 ? 5.644 10.988 0.393 1.00 105.35 266 ARG B O 1
ATOM 5068 N N . ALA I 4 62 ? 4.641 10.673 -1.603 1.00 88.40 267 ALA B N 1
ATOM 5069 C CA . ALA I 4 62 ? 5.472 9.535 -2.008 1.00 82.32 267 ALA B CA 1
ATOM 5070 C C . ALA I 4 62 ? 6.967 9.884 -1.923 1.00 80.22 267 ALA B C 1
ATOM 5071 O O . ALA I 4 62 ? 7.769 9.189 -1.210 1.00 80.65 267 ALA B O 1
ATOM 5073 N N . LEU I 4 63 ? 7.305 10.971 -2.586 1.00 83.43 268 LEU B N 1
ATOM 5074 C CA . LEU I 4 63 ? 8.693 11.450 -2.646 1.00 85.18 268 LEU B CA 1
ATOM 5075 C C . LEU I 4 63 ? 9.235 11.686 -1.238 1.00 87.85 268 LEU B C 1
ATOM 5076 O O . LEU I 4 63 ? 10.357 11.370 -0.938 1.00 92.66 268 LEU B O 1
ATOM 5081 N N . ARG I 4 64 ? 8.411 12.318 -0.433 1.00 97.57 269 ARG B N 1
ATOM 5082 C CA . ARG I 4 64 ? 8.752 12.616 0.972 1.00 103.06 269 ARG B CA 1
ATOM 5083 C C . ARG I 4 64 ? 9.092 11.335 1.697 1.00 100.05 269 ARG B C 1
ATOM 5084 O O . ARG I 4 64 ? 10.040 11.337 2.473 1.00 100.72 269 ARG B O 1
ATOM 5092 N N . TYR I 4 65 ? 8.276 10.305 1.452 1.00 98.18 270 TYR B N 1
ATOM 5093 C CA . TYR I 4 65 ? 8.442 8.959 2.030 1.00 109.20 270 TYR B CA 1
ATOM 5094 C C . TYR I 4 65 ? 9.861 8.453 1.781 1.00 97.84 270 TYR B C 1
ATOM 5095 O O . TYR I 4 65 ? 10.532 7.980 2.748 1.00 87.46 270 TYR B O 1
ATOM 5104 N N . TYR I 4 66 ? 10.287 8.569 0.524 1.00 85.75 271 TYR B N 1
ATOM 5105 C CA . TYR I 4 66 ? 11.632 8.203 0.076 1.00 84.94 271 TYR B CA 1
ATOM 5106 C C . TYR I 4 66 ? 12.728 8.782 0.972 1.00 91.03 271 TYR B C 1
ATOM 5107 O O . TYR I 4 66 ? 13.730 8.155 1.029 1.00 108.68 271 TYR B O 1
ATOM 5116 N N . TYR I 4 67 ? 12.496 9.903 1.670 1.00 104.16 272 TYR B N 1
ATOM 5117 C CA . TYR I 4 67 ? 13.497 10.577 2.549 1.00 114.48 272 TYR B CA 1
ATOM 5118 C C . TYR I 4 67 ? 14.042 9.604 3.598 1.00 108.98 272 TYR B C 1
ATOM 5119 O O . TYR I 4 67 ? 15.271 9.548 3.759 1.00 105.22 272 TYR B O 1
ATOM 5128 N N . GLN I 4 68 ? 13.155 8.892 4.298 1.00 117.22 273 GLN B N 1
ATOM 5129 C CA . GLN I 4 68 ? 13.516 8.005 5.439 1.00 129.28 273 GLN B CA 1
ATOM 5130 C C . GLN I 4 68 ? 14.327 6.817 4.907 1.00 124.32 273 GLN B C 1
ATOM 5131 O O . GLN I 4 68 ? 15.366 6.493 5.514 1.00 114.48 273 GLN B O 1
ATOM 5137 N N . ARG I 4 69 ? 13.871 6.220 3.802 1.00 124.11 274 ARG B N 1
ATOM 5138 C CA . ARG I 4 69 ? 14.532 5.073 3.113 1.00 133.38 274 ARG B CA 1
ATOM 5139 C C . ARG I 4 69 ? 15.988 5.423 2.774 1.00 117.42 274 ARG B C 1
ATOM 5140 O O . ARG I 4 69 ? 16.833 4.506 2.811 1.00 115.61 274 ARG B O 1
ATOM 5148 N N . GLY I 4 70 ? 16.254 6.689 2.429 1.00 104.37 275 GLY B N 1
ATOM 5149 C CA . GLY I 4 70 ? 17.559 7.182 1.955 1.00 92.56 275 GLY B CA 1
ATOM 5150 C C . GLY I 4 70 ? 17.742 6.946 0.465 1.00 89.32 275 GLY B C 1
ATOM 5151 O O . GLY I 4 70 ? 18.896 6.762 0.056 1.00 100.45 275 GLY B O 1
ATOM 5152 N N . ILE I 4 71 ? 16.655 6.984 -0.317 1.00 84.65 276 ILE B N 1
ATOM 5153 C CA . ILE I 4 71 ? 16.645 6.807 -1.804 1.00 93.06 276 ILE B CA 1
ATOM 5154 C C . ILE I 4 71 ? 16.713 8.183 -2.477 1.00 103.32 276 ILE B C 1
ATOM 5155 O O . ILE I 4 71 ? 17.592 8.383 -3.344 1.00 107.47 276 ILE B O 1
ATOM 5160 N N . LEU I 4 72 ? 15.779 9.070 -2.118 1.00 117.90 277 LEU B N 1
ATOM 5161 C CA . LEU I 4 72 ? 15.758 10.508 -2.504 1.00 106.27 277 LEU B CA 1
ATOM 5162 C C . LEU I 4 72 ? 16.052 11.353 -1.270 1.00 109.88 277 LEU B C 1
ATOM 5163 O O . LEU I 4 72 ? 15.981 10.832 -0.129 1.00 108.26 277 LEU B O 1
ATOM 5168 N N . ALA I 4 73 ? 16.356 12.621 -1.518 1.00 108.33 278 ALA B N 1
ATOM 5169 C CA . ALA I 4 73 ? 16.405 13.689 -0.504 1.00 105.93 278 ALA B CA 1
ATOM 5170 C C . ALA I 4 73 ? 15.866 14.967 -1.145 1.00 112.17 278 ALA B C 1
ATOM 5171 O O . ALA I 4 73 ? 15.781 15.046 -2.404 1.00 89.67 278 ALA B O 1
ATOM 5173 N N . LYS I 4 74 ? 15.481 15.909 -0.289 1.00 126.79 279 LYS B N 1
ATOM 5174 C CA . LYS I 4 74 ? 14.997 17.254 -0.685 1.00 136.43 279 LYS B CA 1
ATOM 5175 C C . LYS I 4 74 ? 16.226 18.136 -0.898 1.00 123.95 279 LYS B C 1
ATOM 5176 O O . LYS I 4 74 ? 17.175 18.039 -0.081 1.00 109.82 279 LYS B O 1
ATOM 5182 N N . VAL I 4 75 ? 16.221 18.909 -1.987 1.00 113.37 280 VAL B N 1
ATOM 5183 C CA . VAL I 4 75 ? 17.172 20.034 -2.214 1.00 109.27 280 VAL B CA 1
ATOM 5184 C C . VAL I 4 75 ? 16.551 21.268 -1.548 1.00 104.65 280 VAL B C 1
ATOM 5185 O O . VAL I 4 75 ? 15.708 21.942 -2.180 1.00 104.18 280 VAL B O 1
ATOM 5189 N N . GLU I 4 76 ? 16.905 21.497 -0.280 1.00 107.02 281 GLU B N 1
ATOM 5190 C CA . GLU I 4 76 ? 16.203 22.444 0.629 1.00 114.42 281 GLU B CA 1
ATOM 5191 C C . GLU I 4 76 ? 16.569 23.877 0.231 1.00 116.71 281 GLU B C 1
ATOM 5192 O O . GLU I 4 76 ? 17.633 24.366 0.662 1.00 114.09 281 GLU B O 1
ATOM 5198 N N . GLY I 4 77 ? 15.720 24.509 -0.586 1.00 112.38 282 GLY B N 1
ATOM 5199 C CA . GLY I 4 77 ? 15.909 25.893 -1.057 1.00 113.83 282 GLY B CA 1
ATOM 5200 C C . GLY I 4 77 ? 15.632 26.037 -2.542 1.00 115.13 282 GLY B C 1
ATOM 5201 O O . GLY I 4 77 ? 15.287 27.167 -2.973 1.00 129.95 282 GLY B O 1
ATOM 5202 N N . GLN I 4 78 ? 15.802 24.957 -3.311 1.00 98.53 283 GLN B N 1
ATOM 5203 C CA . GLN I 4 78 ? 15.532 24.949 -4.775 1.00 98.58 283 GLN B CA 1
ATOM 5204 C C . GLN I 4 78 ? 14.119 24.415 -5.019 1.00 94.41 283 GLN B C 1
ATOM 5205 O O . GLN I 4 78 ? 13.814 23.281 -4.583 1.00 101.10 283 GLN B O 1
ATOM 5211 N N . ARG I 4 79 ? 13.291 25.227 -5.675 1.00 93.95 284 ARG B N 1
ATOM 5212 C CA . ARG I 4 79 ? 11.898 24.863 -6.037 1.00 107.11 284 ARG B CA 1
ATOM 5213 C C . ARG I 4 79 ? 11.937 23.663 -6.994 1.00 101.87 284 ARG B C 1
ATOM 5214 O O . ARG I 4 79 ? 12.675 23.741 -7.989 1.00 100.14 284 ARG B O 1
ATOM 5222 N N . LEU I 4 80 ? 11.184 22.604 -6.670 1.00 93.46 285 LEU B N 1
ATOM 5223 C CA . LEU I 4 80 ? 10.909 21.416 -7.525 1.00 88.29 285 LEU B CA 1
ATOM 5224 C C . LEU I 4 80 ? 12.176 20.575 -7.739 1.00 95.29 285 LEU B C 1
ATOM 5225 O O . LEU I 4 80 ? 12.230 19.867 -8.766 1.00 92.11 285 LEU B O 1
ATOM 5230 N N . VAL I 4 81 ? 13.108 20.567 -6.777 1.00 103.17 286 VAL B N 1
ATOM 5231 C CA . VAL I 4 81 ? 14.424 19.871 -6.919 1.00 105.83 286 VAL B CA 1
ATOM 5232 C C . VAL I 4 81 ? 14.637 18.873 -5.773 1.00 113.49 286 VAL B C 1
ATOM 5233 O O . VAL I 4 81 ? 14.537 19.283 -4.594 1.00 111.06 286 VAL B O 1
ATOM 5237 N N . TYR I 4 82 ? 14.943 17.617 -6.137 1.00 128.25 287 TYR B N 1
ATOM 5238 C CA . TYR I 4 82 ? 15.342 16.495 -5.241 1.00 119.58 287 TYR B CA 1
ATOM 5239 C C . TYR I 4 82 ? 16.637 15.845 -5.758 1.00 116.06 287 TYR B C 1
ATOM 5240 O O . TYR I 4 82 ? 17.047 16.120 -6.920 1.00 105.24 287 TYR B O 1
ATOM 5249 N N . GLN I 4 83 ? 17.246 14.990 -4.924 1.00 110.21 288 GLN B N 1
ATOM 5250 C CA . GLN I 4 83 ? 18.568 14.352 -5.173 1.00 109.50 288 GLN B CA 1
ATOM 5251 C C . GLN I 4 83 ? 18.517 12.856 -4.832 1.00 115.99 288 GLN B C 1
ATOM 5252 O O . GLN I 4 83 ? 18.487 12.525 -3.620 1.00 123.27 288 GLN B O 1
ATOM 5258 N N . PHE I 4 84 ? 18.536 11.989 -5.854 1.00 105.42 289 PHE B N 1
ATOM 5259 C CA . PHE I 4 84 ? 18.785 10.529 -5.717 1.00 89.71 289 PHE B CA 1
ATOM 5260 C C . PHE I 4 84 ? 20.061 10.321 -4.892 1.00 91.96 289 PHE B C 1
ATOM 5261 O O . PHE I 4 84 ? 21.083 10.925 -5.246 1.00 97.59 289 PHE B O 1
ATOM 5269 N N . LYS I 4 85 ? 20.019 9.506 -3.836 1.00 98.40 290 LYS B N 1
ATOM 5270 C CA . LYS I 4 85 ? 21.230 9.129 -3.053 1.00 113.92 290 LYS B CA 1
ATOM 5271 C C . LYS I 4 85 ? 21.767 7.781 -3.561 1.00 125.11 290 LYS B C 1
ATOM 5272 O O . LYS I 4 85 ? 22.996 7.580 -3.492 1.00 124.61 290 LYS B O 1
ATOM 5278 N N . GLU I 4 86 ? 20.890 6.896 -4.049 1.00 136.45 291 GLU B N 1
ATOM 5279 C CA . GLU I 4 86 ? 21.270 5.604 -4.684 1.00 140.64 291 GLU B CA 1
ATOM 5280 C C . GLU I 4 86 ? 21.281 5.810 -6.203 1.00 136.29 291 GLU B C 1
ATOM 5281 O O . GLU I 4 86 ? 20.217 6.165 -6.752 1.00 122.42 291 GLU B O 1
ATOM 5287 N N . MET I 4 87 ? 22.436 5.600 -6.842 1.00 138.62 292 MET B N 1
ATOM 5288 C CA . MET I 4 87 ? 22.604 5.732 -8.315 1.00 155.34 292 MET B CA 1
ATOM 5289 C C . MET I 4 87 ? 23.800 4.909 -8.801 1.00 164.69 292 MET B C 1
ATOM 5290 O O . MET I 4 87 ? 24.720 4.628 -8.035 1.00 169.89 292 MET B O 1
ATOM 5295 N N . PRO I 4 88 ? 23.822 4.486 -10.089 1.00 155.85 293 PRO B N 1
ATOM 5296 C CA . PRO I 4 88 ? 25.020 3.881 -10.674 1.00 144.72 293 PRO B CA 1
ATOM 5297 C C . PRO I 4 88 ? 26.163 4.901 -10.822 1.00 136.37 293 PRO B C 1
ATOM 5298 O O . PRO I 4 88 ? 27.152 4.885 -10.092 1.00 130.34 293 PRO B O 1
ATOM 5302 N N . ASN J 4 1 ? 5.387 0.711 28.369 1.00 145.59 206 ASN H N 1
ATOM 5303 C CA . ASN J 4 1 ? 6.104 2.015 28.492 1.00 154.86 206 ASN H CA 1
ATOM 5304 C C . ASN J 4 1 ? 6.142 2.446 29.962 1.00 163.35 206 ASN H C 1
ATOM 5305 O O . ASN J 4 1 ? 5.054 2.578 30.567 1.00 159.99 206 ASN H O 1
ATOM 5310 N N . THR J 4 2 ? 7.349 2.669 30.495 1.00 168.14 207 THR H N 1
ATOM 5311 C CA . THR J 4 2 ? 7.616 3.166 31.874 1.00 167.19 207 THR H CA 1
ATOM 5312 C C . THR J 4 2 ? 7.012 2.191 32.893 1.00 160.53 207 THR H C 1
ATOM 5313 O O . THR J 4 2 ? 6.361 2.673 33.842 1.00 146.78 207 THR H O 1
ATOM 5317 N N . ILE J 4 3 ? 7.209 0.879 32.690 1.00 152.52 208 ILE H N 1
ATOM 5318 C CA . ILE J 4 3 ? 6.680 -0.213 33.564 1.00 142.75 208 ILE H CA 1
ATOM 5319 C C . ILE J 4 3 ? 7.861 -1.044 34.057 1.00 126.98 208 ILE H C 1
ATOM 5320 O O . ILE J 4 3 ? 8.800 -1.274 33.272 1.00 132.29 208 ILE H O 1
ATOM 5325 N N . TYR J 4 4 ? 7.800 -1.464 35.319 1.00 116.96 209 TYR H N 1
ATOM 5326 C CA . TYR J 4 4 ? 8.744 -2.431 35.932 1.00 124.93 209 TYR H CA 1
ATOM 5327 C C . TYR J 4 4 ? 8.206 -3.842 35.637 1.00 130.84 209 TYR H C 1
ATOM 5328 O O . TYR J 4 4 ? 7.011 -3.968 35.292 1.00 143.76 209 TYR H O 1
ATOM 5337 N N . LEU J 4 5 ? 9.050 -4.871 35.771 1.00 120.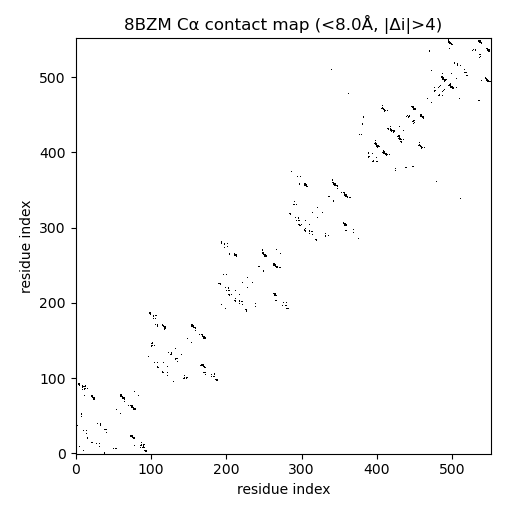38 210 LEU H N 1
ATOM 5338 C CA . LEU J 4 5 ? 8.733 -6.287 35.443 1.00 116.88 210 LEU H CA 1
ATOM 5339 C C . LEU J 4 5 ? 7.771 -6.843 36.484 1.00 120.45 210 LEU H C 1
ATOM 5340 O O . LEU J 4 5 ? 6.771 -7.496 36.112 1.00 117.80 210 LEU H O 1
ATOM 5345 N N . TRP J 4 6 ? 8.088 -6.577 37.749 1.00 117.58 211 TRP H N 1
ATOM 5346 C CA . TRP J 4 6 ? 7.247 -7.000 38.884 1.00 111.18 211 TRP H CA 1
ATOM 5347 C C . TRP J 4 6 ? 5.841 -6.437 38.692 1.00 101.35 211 TRP H C 1
ATOM 5348 O O . TRP J 4 6 ? 4.845 -7.163 38.889 1.00 99.57 211 TRP H O 1
ATOM 5359 N N . GLU J 4 7 ? 5.787 -5.176 38.299 1.00 99.23 212 GLU H N 1
ATOM 5360 C CA . GLU J 4 7 ? 4.497 -4.477 38.137 1.00 105.18 212 GLU H CA 1
ATOM 5361 C C . GLU J 4 7 ? 3.682 -5.168 37.052 1.00 99.80 212 GLU H C 1
ATOM 5362 O O . GLU J 4 7 ? 2.473 -5.398 37.234 1.00 102.70 212 GLU H O 1
ATOM 5368 N N . PHE J 4 8 ? 4.352 -5.481 35.961 1.00 96.61 213 PHE H N 1
ATOM 5369 C CA . PHE J 4 8 ? 3.737 -6.164 34.805 1.00 102.10 213 PHE H CA 1
ATOM 5370 C C . PHE J 4 8 ? 3.149 -7.491 35.261 1.00 114.31 213 PHE H C 1
ATOM 5371 O O . PHE J 4 8 ? 2.002 -7.826 34.901 1.00 132.30 213 PHE H O 1
ATOM 5379 N N . LEU J 4 9 ? 3.953 -8.215 36.030 1.00 114.80 214 LEU H N 1
ATOM 5380 C CA . LEU J 4 9 ? 3.575 -9.540 36.561 1.00 105.54 214 LEU H CA 1
ATOM 5381 C C . LEU J 4 9 ? 2.289 -9.406 37.386 1.00 101.63 214 LEU H C 1
ATOM 5382 O O . LEU J 4 9 ? 1.343 -10.200 37.236 1.00 96.80 214 LEU H O 1
ATOM 5387 N N . LEU J 4 10 ? 2.296 -8.400 38.245 1.00 103.86 215 LEU H N 1
ATOM 5388 C CA . LEU J 4 10 ? 1.163 -8.124 39.142 1.00 98.07 215 LEU H CA 1
ATOM 5389 C C . LEU J 4 10 ? -0.092 -7.849 38.332 1.00 91.81 215 LEU H C 1
ATOM 5390 O O . LEU J 4 10 ? -1.164 -8.393 38.651 1.00 103.90 215 LEU H O 1
ATOM 5395 N N . ALA J 4 11 ? 0.074 -7.041 37.299 1.00 94.57 216 ALA H N 1
ATOM 5396 C CA . ALA J 4 11 ? -1.018 -6.665 36.382 1.00 100.08 216 ALA H CA 1
ATOM 5397 C C . ALA J 4 11 ? -1.615 -7.918 35.763 1.00 102.06 216 ALA H C 1
ATOM 5398 O O . ALA J 4 11 ? -2.853 -8.069 35.722 1.00 109.86 216 ALA H O 1
ATOM 5400 N N . LEU J 4 12 ? -0.721 -8.779 35.294 1.00 108.69 217 LEU H N 1
ATOM 5401 C CA . LEU J 4 12 ? -1.085 -10.051 34.641 1.00 114.87 217 LEU H CA 1
ATOM 5402 C C . LEU J 4 12 ? -1.928 -10.887 35.597 1.00 109.34 217 LEU H C 1
ATOM 5403 O O . LEU J 4 12 ? -3.009 -11.414 35.198 1.00 104.62 217 LEU H O 1
ATOM 5408 N N . LEU J 4 13 ? -1.434 -10.972 36.823 1.00 97.45 218 LEU H N 1
ATOM 5409 C CA . LEU J 4 13 ? -2.076 -11.750 37.900 1.00 104.32 218 LEU H CA 1
ATOM 5410 C C . LEU J 4 13 ? -3.497 -11.239 38.102 1.00 117.74 218 LEU H C 1
ATOM 5411 O O . LEU J 4 13 ? -4.455 -12.046 38.200 1.00 139.10 218 LEU H O 1
ATOM 5416 N N . GLN J 4 14 ? -3.598 -9.919 38.192 1.00 122.01 219 GLN H N 1
ATOM 5417 C CA . GLN J 4 14 ? -4.882 -9.230 38.418 1.00 109.03 219 GLN H CA 1
ATOM 5418 C C . GLN J 4 14 ? -5.887 -9.528 37.282 1.00 100.19 219 GLN H C 1
ATOM 5419 O O . GLN J 4 14 ? -7.028 -9.911 37.592 1.00 106.68 219 GLN H O 1
ATOM 5425 N N . ASP J 4 15 ? -5.501 -9.322 36.018 1.00 103.57 220 ASP H N 1
ATOM 5426 C CA . ASP J 4 15 ? -6.403 -9.409 34.832 1.00 109.66 220 ASP H CA 1
ATOM 5427 C C . ASP J 4 15 ? -6.867 -10.853 34.637 1.00 104.74 220 ASP H C 1
ATOM 5428 O O . ASP J 4 15 ? -6.041 -11.767 34.783 1.00 88.90 220 ASP H O 1
ATOM 5433 N N . LYS J 4 16 ? -8.136 -11.019 34.260 1.00 112.76 221 LYS H N 1
ATOM 5434 C CA . LYS J 4 16 ? -8.844 -12.325 34.173 1.00 129.22 221 LYS H CA 1
ATOM 5435 C C . LYS J 4 16 ? -8.292 -13.143 32.995 1.00 126.30 221 LYS H C 1
ATOM 5436 O O . LYS J 4 16 ? -8.141 -14.374 33.156 1.00 135.50 221 LYS H O 1
ATOM 5442 N N . ALA J 4 17 ? -7.965 -12.494 31.871 1.00 116.89 222 ALA H N 1
ATOM 5443 C CA . ALA J 4 17 ? -7.520 -13.162 30.624 1.00 118.65 222 ALA H CA 1
ATOM 5444 C C . ALA J 4 17 ? -6.103 -13.721 30.780 1.00 116.95 222 ALA H C 1
ATOM 5445 O O . ALA J 4 17 ? -5.613 -14.341 29.817 1.00 110.77 222 ALA H O 1
ATOM 5447 N N . THR J 4 18 ? -5.450 -13.470 31.918 1.00 116.57 223 THR H N 1
ATOM 5448 C CA . THR J 4 18 ? -4.097 -13.993 32.242 1.00 123.45 223 THR H CA 1
ATOM 5449 C C . THR J 4 18 ? -4.038 -14.435 33.714 1.00 137.14 223 THR H C 1
ATOM 5450 O O . THR J 4 18 ? -2.919 -14.729 34.179 1.00 153.38 223 THR H O 1
ATOM 5454 N N . CYS J 4 19 ? -5.184 -14.521 34.408 1.00 143.20 224 CYS H N 1
ATOM 5455 C CA . CYS J 4 19 ? -5.283 -14.616 35.897 1.00 143.09 224 CYS H CA 1
ATOM 5456 C C . CYS J 4 19 ? -4.839 -15.991 36.387 1.00 133.25 224 CYS H C 1
ATOM 5457 O O . CYS J 4 19 ? -4.085 -16.067 37.361 1.00 111.07 224 CYS H O 1
ATOM 5460 N N . PRO J 4 20 ? -5.347 -17.103 35.788 1.00 138.39 225 PRO H N 1
ATOM 5461 C CA . PRO J 4 20 ? -4.782 -18.439 36.000 1.00 127.54 225 PRO H CA 1
ATOM 5462 C C . PRO J 4 20 ? -3.834 -18.941 34.894 1.00 119.08 225 PRO H C 1
ATOM 5463 O O . PRO J 4 20 ? -2.809 -19.510 35.227 1.00 103.00 225 PRO H O 1
ATOM 5467 N N . LYS J 4 21 ? -4.183 -18.672 33.628 1.00 121.77 226 LYS H N 1
ATOM 5468 C CA . LYS J 4 21 ? -3.631 -19.291 32.389 1.00 122.18 226 LYS H CA 1
ATOM 5469 C C . LYS J 4 21 ? -2.094 -19.214 32.354 1.00 112.11 226 LYS H C 1
ATOM 5470 O O . LYS J 4 21 ? -1.467 -20.285 32.391 1.00 103.48 226 LYS H O 1
ATOM 5476 N N . TYR J 4 22 ? -1.512 -18.011 32.254 1.00 107.49 227 TYR H N 1
ATOM 5477 C CA . TYR J 4 22 ? -0.049 -17.771 32.097 1.00 102.12 227 TYR H CA 1
ATOM 5478 C C . TYR J 4 22 ? 0.627 -17.629 33.472 1.00 102.23 227 TYR H C 1
ATOM 5479 O O . TYR J 4 22 ? 1.805 -18.021 33.597 1.00 94.14 227 TYR H O 1
ATOM 5488 N N . ILE J 4 23 ? -0.078 -17.078 34.469 1.00 110.85 228 ILE H N 1
ATOM 5489 C CA . ILE J 4 23 ? 0.402 -16.965 35.883 1.00 123.42 228 ILE H CA 1
ATOM 5490 C C . ILE J 4 23 ? -0.762 -17.267 36.837 1.00 123.98 228 ILE H C 1
ATOM 5491 O O . ILE J 4 23 ? -1.912 -16.967 36.479 1.00 122.13 228 ILE H O 1
ATOM 5496 N N . LYS J 4 24 ? -0.451 -17.815 38.016 1.00 124.73 229 LYS H N 1
ATOM 5497 C CA . LYS J 4 24 ? -1.412 -18.122 39.108 1.00 128.07 229 LYS H CA 1
ATOM 5498 C C . LYS J 4 24 ? -0.758 -17.773 40.450 1.00 124.52 229 LYS H C 1
ATOM 5499 O O . LYS J 4 24 ? 0.493 -17.638 40.486 1.00 114.27 229 LYS H O 1
ATOM 5505 N N . TRP J 4 25 ? -1.569 -17.609 41.500 1.00 115.92 230 TRP H N 1
ATOM 5506 C CA . TRP J 4 25 ? -1.099 -17.527 42.909 1.00 111.79 230 TRP H CA 1
ATOM 5507 C C . TRP J 4 25 ? -1.011 -18.952 43.451 1.00 102.78 230 TRP H C 1
ATOM 5508 O O . TRP J 4 25 ? -1.991 -19.693 43.306 1.00 99.68 230 TRP H O 1
ATOM 5519 N N . THR J 4 26 ? 0.138 -19.328 44.007 1.00 101.64 231 THR H N 1
ATOM 5520 C CA . THR J 4 26 ? 0.291 -20.527 44.871 1.00 100.83 231 THR H CA 1
ATOM 5521 C C . THR J 4 26 ? -0.354 -20.177 46.209 1.00 102.60 231 THR H C 1
ATOM 5522 O O . THR J 4 26 ? -1.444 -20.697 46.493 1.00 103.82 231 THR H O 1
ATOM 5526 N N . GLN J 4 27 ? 0.275 -19.260 46.941 1.00 106.79 232 GLN H N 1
ATOM 5527 C CA . GLN J 4 27 ? -0.161 -18.796 48.281 1.00 123.98 232 GLN H CA 1
ATOM 5528 C C . GLN J 4 27 ? -0.302 -17.272 48.246 1.00 127.71 232 GLN H C 1
ATOM 5529 O O . GLN J 4 27 ? 0.584 -16.574 48.796 1.00 141.04 232 GLN H O 1
ATOM 5535 N N . ARG J 4 28 ? -1.383 -16.785 47.627 1.00 116.45 233 ARG H N 1
ATOM 5536 C CA . ARG J 4 28 ? -1.689 -15.338 47.495 1.00 104.90 233 ARG H CA 1
ATOM 5537 C C . ARG J 4 28 ? -1.414 -14.625 48.827 1.00 93.56 233 ARG H C 1
ATOM 5538 O O . ARG J 4 28 ? -0.796 -13.563 48.783 1.00 83.12 233 ARG H O 1
ATOM 5546 N N . GLU J 4 29 ? -1.795 -15.214 49.965 1.00 104.61 234 GLU H N 1
ATOM 5547 C CA . GLU J 4 29 ? -1.595 -14.609 51.314 1.00 113.57 234 GLU H CA 1
ATOM 5548 C C . GLU J 4 29 ? -0.126 -14.222 51.523 1.00 106.01 234 GLU H C 1
ATOM 5549 O O . GLU J 4 29 ? 0.109 -13.178 52.159 1.00 117.60 234 GLU H O 1
ATOM 5555 N N . LYS J 4 30 ? 0.821 -15.036 51.044 1.00 105.08 235 LYS H N 1
ATOM 5556 C CA . LYS J 4 30 ? 2.284 -14.830 51.257 1.00 105.58 235 LYS H CA 1
ATOM 5557 C C . LYS J 4 30 ? 2.922 -14.237 49.989 1.00 104.50 235 LYS H C 1
ATOM 5558 O O . LYS J 4 30 ? 4.176 -14.117 49.941 1.00 94.08 235 LYS H O 1
ATOM 5564 N N . GLY J 4 31 ? 2.094 -13.880 48.998 1.00 94.30 236 GLY H N 1
ATOM 5565 C CA . GLY J 4 31 ? 2.524 -13.200 47.764 1.00 94.73 236 GLY H CA 1
ATOM 5566 C C . GLY J 4 31 ? 3.290 -14.121 46.835 1.00 96.08 236 GLY H C 1
ATOM 5567 O O . GLY J 4 31 ? 3.962 -13.601 45.931 1.00 103.63 236 GLY H O 1
ATOM 5568 N N . ILE J 4 32 ? 3.173 -15.438 47.036 1.00 106.37 237 ILE H N 1
ATOM 5569 C CA . ILE J 4 32 ? 3.862 -16.492 46.232 1.00 100.26 237 ILE H CA 1
ATOM 5570 C C . ILE J 4 32 ? 3.055 -16.706 44.947 1.00 103.58 237 ILE H C 1
ATOM 5571 O O . ILE J 4 32 ? 1.811 -16.803 45.035 1.00 102.61 237 ILE H O 1
ATOM 5576 N N . PHE J 4 33 ? 3.736 -16.797 43.804 1.00 104.96 238 PHE H N 1
ATOM 5577 C CA . PHE J 4 33 ? 3.107 -16.973 42.468 1.00 108.10 238 PHE H CA 1
ATOM 5578 C C . PHE J 4 33 ? 4.001 -17.862 41.600 1.00 113.96 238 PHE H C 1
ATOM 5579 O O . PHE J 4 33 ? 5.212 -17.993 41.887 1.00 112.53 238 PHE H O 1
ATOM 5587 N N . LYS J 4 34 ? 3.399 -18.452 40.565 1.00 106.78 239 LYS H N 1
ATOM 5588 C CA . LYS J 4 34 ? 4.025 -19.479 39.698 1.00 98.53 239 LYS H CA 1
ATOM 5589 C C . LYS J 4 34 ? 3.775 -19.098 38.238 1.00 92.49 239 LYS H C 1
ATOM 5590 O O . LYS J 4 34 ? 2.599 -18.976 37.836 1.00 81.97 239 LYS H O 1
ATOM 5596 N N . LEU J 4 35 ? 4.851 -18.905 37.480 1.00 93.67 240 LEU H N 1
ATOM 5597 C CA . LEU J 4 35 ? 4.779 -18.691 36.015 1.00 97.39 240 LEU H CA 1
ATOM 5598 C C . LEU J 4 35 ? 4.322 -20.003 35.390 1.00 92.09 240 LEU H C 1
ATOM 5599 O O . LEU J 4 35 ? 5.162 -20.889 35.240 1.00 95.60 240 LEU H O 1
ATOM 5604 N N . VAL J 4 36 ? 3.035 -20.138 35.091 1.00 91.53 241 VAL H N 1
ATOM 5605 C CA . VAL J 4 36 ? 2.519 -21.342 34.384 1.00 95.09 241 VAL H CA 1
ATOM 5606 C C . VAL J 4 36 ? 3.237 -21.425 33.032 1.00 98.55 241 VAL H C 1
ATOM 5607 O O . VAL J 4 36 ? 4.187 -22.227 32.915 1.00 105.02 241 VAL H O 1
ATOM 5611 N N . ASP J 4 37 ? 2.837 -20.589 32.072 1.00 99.94 242 ASP H N 1
ATOM 5612 C CA . ASP J 4 37 ? 3.370 -20.584 30.687 1.00 105.64 242 ASP H CA 1
ATOM 5613 C C . ASP J 4 37 ? 4.485 -19.540 30.613 1.00 111.74 242 ASP H C 1
ATOM 5614 O O . ASP J 4 37 ? 4.232 -18.450 30.071 1.00 123.65 242 ASP H O 1
ATOM 5619 N N . SER J 4 38 ? 5.671 -19.877 31.127 1.00 116.26 243 SER H N 1
ATOM 5620 C CA . SER J 4 38 ? 6.801 -18.940 31.366 1.00 131.38 243 SER H CA 1
ATOM 5621 C C . SER J 4 38 ? 7.056 -18.137 30.090 1.00 130.31 243 SER H C 1
ATOM 5622 O O . SER J 4 38 ? 7.177 -16.887 30.145 1.00 141.23 243 SER H O 1
ATOM 5625 N N . LYS J 4 39 ? 7.060 -18.890 28.990 1.00 130.17 244 LYS H N 1
ATOM 5626 C CA . LYS J 4 39 ? 7.500 -18.405 27.664 1.00 136.47 244 LYS H CA 1
ATOM 5627 C C . LYS J 4 39 ? 6.609 -17.229 27.274 1.00 119.94 244 LYS H C 1
ATOM 5628 O O . LYS J 4 39 ? 7.113 -16.162 26.835 1.00 132.72 244 LYS H O 1
ATOM 5634 N N . ALA J 4 40 ? 5.311 -17.485 27.359 1.00 101.87 245 ALA H N 1
ATOM 5635 C CA . ALA J 4 40 ? 4.277 -16.525 26.938 1.00 115.37 245 ALA H CA 1
ATOM 5636 C C . ALA J 4 40 ? 4.439 -15.230 27.718 1.00 116.53 245 ALA H C 1
ATOM 5637 O O . ALA J 4 40 ? 4.403 -14.132 27.124 1.00 116.50 245 ALA H O 1
ATOM 5639 N N . VAL J 4 41 ? 4.613 -15.392 29.021 1.00 105.39 246 VAL H N 1
ATOM 5640 C CA . VAL J 4 41 ? 4.776 -14.266 29.972 1.00 96.71 246 VAL H CA 1
ATOM 5641 C C . VAL J 4 41 ? 5.962 -13.420 29.532 1.00 98.25 246 VAL H C 1
ATOM 5642 O O . VAL J 4 41 ? 5.860 -12.170 29.478 1.00 113.20 246 VAL H O 1
ATOM 5646 N N . SER J 4 42 ? 7.057 -14.117 29.261 1.00 98.73 247 SER H N 1
ATOM 5647 C CA . SER J 4 42 ? 8.330 -13.491 28.857 1.00 101.29 247 SER H CA 1
ATOM 5648 C C . SER J 4 42 ? 8.110 -12.655 27.605 1.00 107.54 247 SER H C 1
ATOM 5649 O O . SER J 4 42 ? 8.565 -11.486 27.537 1.00 117.93 247 SER H O 1
ATOM 5652 N N . ARG J 4 43 ? 7.424 -13.279 26.656 1.00 100.80 248 ARG H N 1
ATOM 5653 C CA . ARG J 4 43 ? 7.109 -12.674 25.336 1.00 100.72 248 ARG H CA 1
ATOM 5654 C C . ARG J 4 43 ? 6.371 -11.370 25.586 1.00 98.45 248 ARG H C 1
ATOM 5655 O O . ARG J 4 43 ? 6.678 -10.332 24.962 1.00 92.13 248 ARG H O 1
ATOM 5663 N N . LEU J 4 44 ? 5.348 -11.474 26.423 1.00 104.39 249 LEU H N 1
ATOM 5664 C CA . LEU J 4 44 ? 4.450 -10.347 26.750 1.00 100.51 249 LEU H CA 1
ATOM 5665 C C . LEU J 4 44 ? 5.275 -9.196 27.312 1.00 94.71 249 LEU H C 1
ATOM 5666 O O . LEU J 4 44 ? 5.093 -8.025 26.881 1.00 106.16 249 LEU H O 1
ATOM 5671 N N . TRP J 4 45 ? 6.148 -9.556 28.239 1.00 85.71 250 TRP H N 1
ATOM 5672 C CA . TRP J 4 45 ? 7.027 -8.591 28.929 1.00 88.49 250 TRP H CA 1
ATOM 5673 C C . TRP J 4 45 ? 7.860 -7.852 27.906 1.00 99.21 250 TRP H C 1
ATOM 5674 O O . TRP J 4 45 ? 7.587 -6.672 27.807 1.00 113.01 250 TRP H O 1
ATOM 5685 N N . GLY J 4 46 ? 8.440 -8.628 26.989 1.00 111.10 251 GLY H N 1
ATOM 5686 C CA . GLY J 4 46 ? 9.298 -8.116 25.913 1.00 129.72 251 GLY H CA 1
ATOM 5687 C C . GLY J 4 46 ? 8.553 -7.129 25.041 1.00 130.38 251 GLY H C 1
ATOM 5688 O O . GLY J 4 46 ? 9.111 -6.081 24.710 1.00 146.17 251 GLY H O 1
ATOM 5689 N N . LYS J 4 47 ? 7.327 -7.508 24.699 1.00 121.28 252 LYS H N 1
ATOM 5690 C CA . LYS J 4 47 ? 6.436 -6.706 23.845 1.00 125.10 252 LYS H CA 1
ATOM 5691 C C . LYS J 4 47 ? 6.446 -5.229 24.248 1.00 129.09 252 LYS H C 1
ATOM 5692 O O . LYS J 4 47 ? 6.499 -4.393 23.356 1.00 127.20 252 LYS H O 1
ATOM 5698 N N . HIS J 4 48 ? 6.495 -4.953 25.557 1.00 128.18 253 HIS H N 1
ATOM 5699 C CA . HIS J 4 48 ? 6.449 -3.587 26.141 1.00 123.37 253 HIS H CA 1
ATOM 5700 C C . HIS J 4 48 ? 7.682 -2.773 25.714 1.00 115.30 253 HIS H C 1
ATOM 5701 O O . HIS J 4 48 ? 7.539 -1.544 25.650 1.00 137.50 253 HIS H O 1
ATOM 5708 N N . LYS J 4 49 ? 8.838 -3.405 25.455 1.00 101.01 254 LYS H N 1
ATOM 5709 C CA . LYS J 4 49 ? 10.034 -2.740 24.854 1.00 90.46 254 LYS H CA 1
ATOM 5710 C C . LYS J 4 49 ? 10.211 -3.197 23.404 1.00 87.13 254 LYS H C 1
ATOM 5711 O O . LYS J 4 49 ? 11.351 -3.131 22.921 1.00 80.72 254 LYS H O 1
ATOM 5717 N N . ASN J 4 50 ? 9.131 -3.648 22.751 1.00 95.18 255 ASN H N 1
ATOM 5718 C CA . ASN J 4 50 ? 9.110 -4.188 21.361 1.00 106.23 255 ASN H CA 1
ATOM 5719 C C . ASN J 4 50 ? 9.733 -5.587 21.314 1.00 114.40 255 ASN H C 1
ATOM 5720 O O . ASN J 4 50 ? 9.024 -6.507 20.856 1.00 130.58 255 ASN H O 1
ATOM 5725 N N . LYS J 4 51 ? 11.002 -5.719 21.730 1.00 107.56 256 LYS H N 1
ATOM 5726 C CA . LYS J 4 51 ? 11.763 -6.995 21.856 1.00 113.32 256 LYS H CA 1
ATOM 5727 C C . LYS J 4 51 ? 10.828 -8.197 21.721 1.00 124.09 256 LYS H C 1
ATOM 5728 O O . LYS J 4 51 ? 10.444 -8.794 22.723 1.00 130.43 256 LYS H O 1
ATOM 5734 N N . PRO J 4 52 ? 10.441 -8.637 20.496 1.00 129.95 257 PRO H N 1
ATOM 5735 C CA . PRO J 4 52 ? 9.417 -9.681 20.368 1.00 132.53 257 PRO H CA 1
ATOM 5736 C C . PRO J 4 52 ? 9.810 -11.029 20.985 1.00 142.12 257 PRO H C 1
ATOM 5737 O O . PRO J 4 52 ? 9.135 -11.466 21.892 1.00 161.16 257 PRO H O 1
ATOM 5741 N N . ASP J 4 53 ? 10.873 -11.655 20.491 1.00 133.21 258 ASP H N 1
ATOM 5742 C CA . ASP J 4 53 ? 11.223 -13.011 20.981 1.00 126.98 258 ASP H CA 1
ATOM 5743 C C . ASP J 4 53 ? 11.947 -12.899 22.322 1.00 112.06 258 ASP H C 1
ATOM 5744 O O . ASP J 4 53 ? 13.147 -13.213 22.372 1.00 115.46 258 ASP H O 1
ATOM 5749 N N . MET J 4 54 ? 11.239 -12.481 23.367 1.00 98.58 259 MET H N 1
ATOM 5750 C CA . MET J 4 54 ? 11.873 -12.440 24.705 1.00 106.49 259 MET H CA 1
ATOM 5751 C C . MET J 4 54 ? 11.796 -13.837 25.322 1.00 114.83 259 MET H C 1
ATOM 5752 O O . MET J 4 54 ? 10.679 -14.358 25.461 1.00 122.60 259 MET H O 1
ATOM 5757 N N . ASN J 4 55 ? 12.947 -14.414 25.664 1.00 112.18 260 ASN H N 1
ATOM 5758 C CA . ASN J 4 55 ? 12.979 -15.788 26.218 1.00 105.46 260 ASN H CA 1
ATOM 5759 C C . ASN J 4 55 ? 12.986 -15.716 27.740 1.00 103.11 260 ASN H C 1
ATOM 5760 O O . ASN J 4 55 ? 13.551 -14.756 28.288 1.00 101.58 260 ASN H O 1
ATOM 5765 N N . TYR J 4 56 ? 12.384 -16.712 28.383 1.00 96.76 261 TYR H N 1
ATOM 5766 C CA . TYR J 4 56 ? 12.388 -16.757 29.870 1.00 97.82 261 TYR H CA 1
ATOM 5767 C C . TYR J 4 56 ? 13.827 -16.828 30.405 1.00 89.38 261 TYR H C 1
ATOM 5768 O O . TYR J 4 56 ? 14.013 -16.778 31.638 1.00 81.32 261 TYR H O 1
ATOM 5777 N N . GLU J 4 57 ? 14.835 -16.951 29.544 1.00 90.14 262 GLU H N 1
ATOM 5778 C CA . GLU J 4 57 ? 16.240 -16.967 30.052 1.00 97.02 262 GLU H CA 1
ATOM 5779 C C . GLU J 4 57 ? 16.654 -15.529 30.386 1.00 107.50 262 GLU H C 1
ATOM 5780 O O . GLU J 4 57 ? 17.046 -15.209 31.562 1.00 118.59 262 GLU H O 1
ATOM 5786 N N . THR J 4 58 ? 16.455 -14.660 29.415 1.00 111.62 263 THR H N 1
ATOM 5787 C CA . THR J 4 58 ? 16.751 -13.229 29.558 1.00 112.25 263 THR H CA 1
ATOM 5788 C C . THR J 4 58 ? 15.875 -12.672 30.692 1.00 115.73 263 THR H C 1
ATOM 5789 O O . THR J 4 58 ? 16.363 -11.899 31.544 1.00 122.13 263 THR H O 1
ATOM 5793 N N . MET J 4 59 ? 14.600 -13.005 30.615 1.00 101.73 264 MET H N 1
ATOM 5794 C CA . MET J 4 59 ? 13.630 -12.483 31.600 1.00 90.21 264 MET H CA 1
ATOM 5795 C C . MET J 4 59 ? 13.996 -13.006 32.983 1.00 86.75 264 MET H C 1
ATOM 5796 O O . MET J 4 59 ? 13.779 -12.305 33.940 1.00 85.65 264 MET H O 1
ATOM 5801 N N . GLY J 4 60 ? 14.417 -14.252 33.053 1.00 82.46 265 GLY H N 1
ATOM 5802 C CA . GLY J 4 60 ? 14.844 -14.855 34.325 1.00 85.19 265 GLY H CA 1
ATOM 5803 C C . GLY J 4 60 ? 15.943 -14.042 34.929 1.00 85.31 265 GLY H C 1
ATOM 5804 O O . GLY J 4 60 ? 15.908 -13.902 36.156 1.00 76.92 265 GLY H O 1
ATOM 5805 N N . ARG J 4 61 ? 16.910 -13.587 34.151 1.00 92.95 266 ARG H N 1
ATOM 5806 C CA . ARG J 4 61 ? 17.997 -12.724 34.612 1.00 98.45 266 ARG H CA 1
ATOM 5807 C C . ARG J 4 61 ? 17.444 -11.515 35.365 1.00 100.90 266 ARG H C 1
ATOM 5808 O O . ARG J 4 61 ? 17.904 -11.162 36.458 1.00 107.75 266 ARG H O 1
ATOM 5816 N N . ALA J 4 62 ? 16.482 -10.864 34.740 1.00 93.96 267 ALA H N 1
ATOM 5817 C CA . ALA J 4 62 ? 15.781 -9.715 35.323 1.00 93.61 267 ALA H CA 1
ATOM 5818 C C . ALA J 4 62 ? 15.254 -10.054 36.727 1.00 90.61 267 ALA H C 1
ATOM 5819 O O . ALA J 4 62 ? 15.584 -9.344 37.744 1.00 92.86 267 ALA H O 1
ATOM 5821 N N . LEU J 4 63 ? 14.509 -11.142 36.781 1.00 85.10 268 LEU H N 1
ATOM 5822 C CA . LEU J 4 63 ? 13.899 -11.601 38.034 1.00 83.83 268 LEU H CA 1
ATOM 5823 C C . LEU J 4 63 ? 14.972 -11.828 39.099 1.00 83.72 268 LEU H C 1
ATOM 5824 O O . LEU J 4 63 ? 14.803 -11.505 40.243 1.00 87.22 268 LEU H O 1
ATOM 5829 N N . ARG J 4 64 ? 16.038 -12.469 38.673 1.00 86.36 269 ARG H N 1
ATOM 5830 C CA . ARG J 4 64 ? 17.185 -12.759 39.554 1.00 89.63 269 ARG H CA 1
ATOM 5831 C C . ARG J 4 64 ? 17.715 -11.474 40.143 1.00 94.33 269 ARG H C 1
ATOM 5832 O O . ARG J 4 64 ? 18.049 -11.466 41.323 1.00 101.26 269 ARG H O 1
ATOM 5840 N N . TYR J 4 65 ? 17.816 -10.452 39.287 1.00 98.54 270 TYR H N 1
ATOM 5841 C CA . TYR J 4 65 ? 18.282 -9.101 39.656 1.00 103.04 270 TYR H CA 1
ATOM 5842 C C . TYR J 4 65 ? 17.489 -8.582 40.853 1.00 91.93 270 TYR H C 1
ATOM 5843 O O . TYR J 4 65 ? 18.108 -8.103 41.848 1.00 80.14 270 TYR H O 1
ATOM 5852 N N . TYR J 4 66 ? 16.169 -8.699 40.747 1.00 84.65 271 TYR H N 1
ATOM 5853 C CA . TYR J 4 66 ? 15.222 -8.327 41.800 1.00 87.01 271 TYR H CA 1
ATOM 5854 C C . TYR J 4 66 ? 15.609 -8.895 43.167 1.00 89.26 271 TYR H C 1
ATOM 5855 O O . TYR J 4 66 ? 15.258 -8.270 44.102 1.00 93.09 271 TYR H O 1
ATOM 5864 N N . TYR J 4 67 ? 16.345 -10.016 43.239 1.00 94.12 272 TYR H N 1
ATOM 5865 C CA . TYR J 4 67 ? 16.749 -10.676 44.514 1.00 107.26 272 TYR H CA 1
ATOM 5866 C C . TYR J 4 67 ? 17.507 -9.696 45.414 1.00 105.62 272 TYR H C 1
ATOM 5867 O O . TYR J 4 67 ? 17.182 -9.625 46.604 1.00 104.30 272 TYR H O 1
ATOM 5876 N N . GLN J 4 68 ? 18.497 -8.987 44.869 1.00 116.55 273 GLN H N 1
ATOM 5877 C CA . GLN J 4 68 ? 19.400 -8.089 45.644 1.00 128.61 273 GLN H CA 1
ATOM 5878 C C . GLN J 4 68 ? 18.592 -6.891 46.152 1.00 118.60 273 GLN H C 1
ATOM 5879 O O . GLN J 4 68 ? 18.737 -6.546 47.341 1.00 117.82 273 GLN H O 1
ATOM 5885 N N . ARG J 4 69 ? 17.763 -6.302 45.285 1.00 110.05 274 ARG H N 1
ATOM 5886 C CA . ARG J 4 69 ? 16.864 -5.164 45.620 1.00 124.68 274 ARG H CA 1
ATOM 5887 C C . ARG J 4 69 ? 15.958 -5.506 46.815 1.00 119.92 274 ARG H C 1
ATOM 5888 O O . ARG J 4 69 ? 15.634 -4.582 47.584 1.00 122.15 274 ARG H O 1
ATOM 5896 N N . GLY J 4 70 ? 15.549 -6.774 46.943 1.00 109.50 275 GLY H N 1
ATOM 5897 C CA . GLY J 4 70 ? 14.613 -7.267 47.972 1.00 91.42 275 GLY H CA 1
ATOM 5898 C C . GLY J 4 70 ? 13.165 -7.086 47.547 1.00 89.71 275 GLY H C 1
ATOM 5899 O O . GLY J 4 70 ? 12.331 -6.904 48.440 1.00 95.00 275 GLY H O 1
ATOM 5900 N N . ILE J 4 71 ? 12.876 -7.126 46.239 1.00 86.36 276 ILE H N 1
ATOM 5901 C CA . ILE J 4 71 ? 11.521 -6.923 45.636 1.00 92.99 276 ILE H CA 1
ATOM 5902 C C . ILE J 4 71 ? 10.859 -8.288 45.417 1.00 107.07 276 ILE H C 1
ATOM 5903 O O . ILE J 4 71 ? 9.706 -8.472 45.878 1.00 120.47 276 ILE H O 1
ATOM 5908 N N . LEU J 4 72 ? 11.549 -9.181 44.697 1.00 115.23 277 LEU H N 1
ATOM 5909 C CA . LEU J 4 72 ? 11.191 -10.618 44.526 1.00 103.15 277 LEU H CA 1
ATOM 5910 C C . LEU J 4 72 ? 12.200 -11.473 45.282 1.00 110.73 277 LEU H C 1
ATOM 5911 O O . LEU J 4 72 ? 13.273 -10.953 45.665 1.00 117.54 277 LEU H O 1
ATOM 5916 N N . ALA J 4 73 ? 11.844 -12.738 45.477 1.00 116.25 278 ALA H N 1
ATOM 5917 C CA . ALA J 4 73 ? 12.746 -13.802 45.961 1.00 122.42 278 ALA H CA 1
ATOM 5918 C C . ALA J 4 73 ? 12.377 -15.099 45.241 1.00 126.91 278 ALA H C 1
ATOM 5919 O O . ALA J 4 73 ? 11.252 -15.194 44.680 1.00 101.55 278 ALA H O 1
ATOM 5921 N N . LYS J 4 74 ? 13.320 -16.038 45.233 1.00 138.36 279 LYS H N 1
ATOM 5922 C CA . LYS J 4 74 ? 13.148 -17.387 44.641 1.00 145.36 279 LYS H CA 1
ATOM 5923 C C . LYS J 4 74 ? 12.463 -18.269 45.687 1.00 129.74 279 LYS H C 1
ATOM 5924 O O . LYS J 4 74 ? 12.829 -18.175 46.882 1.00 125.11 279 LYS H O 1
ATOM 5930 N N . VAL J 4 75 ? 11.471 -19.045 45.252 1.00 113.61 280 VAL H N 1
ATOM 5931 C CA . VAL J 4 75 ? 10.889 -20.173 46.033 1.00 111.94 280 VAL H CA 1
ATOM 5932 C C . VAL J 4 75 ? 11.751 -21.408 45.733 1.00 112.95 280 VAL H C 1
ATOM 5933 O O . VAL J 4 75 ? 11.511 -22.081 44.703 1.00 116.11 280 VAL H O 1
ATOM 5937 N N . GLU J 4 76 ? 12.767 -21.642 46.573 1.00 112.83 281 GLU H N 1
ATOM 5938 C CA . GLU J 4 76 ? 13.878 -22.596 46.299 1.00 115.56 281 GLU H CA 1
ATOM 5939 C C . GLU J 4 76 ? 13.359 -24.029 46.452 1.00 114.11 281 GLU H C 1
ATOM 5940 O O . GLU J 4 76 ? 13.315 -24.529 47.590 1.00 110.41 281 GLU H O 1
ATOM 5946 N N . GLY J 4 77 ? 12.967 -24.650 45.335 1.00 115.76 282 GLY H N 1
ATOM 5947 C CA . GLY J 4 77 ? 12.471 -26.040 45.294 1.00 116.33 282 GLY H CA 1
ATOM 5948 C C . GLY J 4 77 ? 11.222 -26.182 44.444 1.00 112.18 282 GLY H C 1
ATOM 5949 O O . GLY J 4 77 ? 10.965 -27.308 43.948 1.00 114.71 282 GLY H O 1
ATOM 5950 N N . GLN J 4 78 ? 10.452 -25.100 44.297 1.00 102.56 283 GLN H N 1
ATOM 5951 C CA . GLN J 4 78 ? 9.229 -25.083 43.452 1.00 108.61 283 GLN H CA 1
ATOM 5952 C C . GLN J 4 78 ? 9.586 -24.536 42.066 1.00 103.56 283 GLN H C 1
ATOM 5953 O O . GLN J 4 78 ? 10.099 -23.401 41.969 1.00 101.93 283 GLN H O 1
ATOM 5959 N N . ARG J 4 79 ? 9.327 -25.342 41.038 1.00 103.26 284 ARG H N 1
ATOM 5960 C CA A ARG J 4 79 ? 9.533 -24.969 39.617 0.50 105.66 284 ARG H CA 1
ATOM 5961 C CA B ARG J 4 79 ? 9.534 -24.964 39.617 0.50 106.32 284 ARG H CA 1
ATOM 5962 C C . ARG J 4 79 ? 8.625 -23.779 39.289 1.00 105.73 284 ARG H C 1
ATOM 5963 O O . ARG J 4 79 ? 7.415 -23.880 39.579 1.00 109.65 284 ARG H O 1
ATOM 5978 N N . LEU J 4 80 ? 9.212 -22.715 38.726 1.00 102.07 285 LEU H N 1
ATOM 5979 C CA . LEU J 4 80 ? 8.518 -21.525 38.158 1.00 99.76 285 LEU H CA 1
ATOM 5980 C C . LEU J 4 80 ? 7.807 -20.708 39.249 1.00 105.40 285 LEU H C 1
ATOM 5981 O O . LEU J 4 80 ? 6.825 -20.018 38.905 1.00 104.68 285 LEU H O 1
ATOM 5986 N N . VAL J 4 81 ? 8.325 -20.697 40.483 1.00 103.89 286 VAL H N 1
ATOM 5987 C CA . VAL J 4 81 ? 7.669 -20.005 41.634 1.00 108.96 286 VAL H CA 1
ATOM 5988 C C . VAL J 4 81 ? 8.630 -19.002 42.283 1.00 109.38 286 VAL H C 1
ATOM 5989 O O . VAL J 4 81 ? 9.750 -19.412 42.664 1.00 112.42 286 VAL H O 1
ATOM 5993 N N . TYR J 4 82 ? 8.173 -17.747 42.416 1.00 118.03 287 TYR H N 1
ATOM 5994 C CA . TYR J 4 82 ? 8.836 -16.621 43.134 1.00 110.28 287 TYR H CA 1
ATOM 5995 C C . TYR J 4 82 ? 7.844 -15.965 44.109 1.00 116.00 287 TYR H C 1
ATOM 5996 O O . TYR J 4 82 ? 6.619 -16.239 44.023 1.00 98.63 287 TYR H O 1
ATOM 6005 N N . GLN J 4 83 ? 8.363 -15.098 44.990 1.00 118.62 288 GLN H N 1
ATOM 6006 C CA . GLN J 4 83 ? 7.612 -14.441 46.096 1.00 109.77 288 GLN H CA 1
ATOM 6007 C C . GLN J 4 83 ? 7.951 -12.945 46.165 1.00 110.98 288 GLN H C 1
ATOM 6008 O O . GLN J 4 83 ? 9.073 -12.612 46.610 1.00 112.54 288 GLN H O 1
ATOM 6014 N N . PHE J 4 84 ? 7.010 -12.081 45.768 1.00 103.29 289 PHE H N 1
ATOM 6015 C CA . PHE J 4 84 ? 7.039 -10.617 46.036 1.00 96.97 289 PHE H CA 1
ATOM 6016 C C . PHE J 4 84 ? 7.285 -10.390 47.533 1.00 100.34 289 PHE H C 1
ATOM 6017 O O . PHE J 4 84 ? 6.554 -10.986 48.336 1.00 114.02 289 PHE H O 1
ATOM 6025 N N . LYS J 4 85 ? 8.274 -9.578 47.909 1.00 104.84 290 LYS H N 1
ATOM 6026 C CA . LYS J 4 85 ? 8.523 -9.212 49.332 1.00 122.84 290 LYS H CA 1
ATOM 6027 C C . LYS J 4 85 ? 7.856 -7.862 49.636 1.00 123.49 290 LYS H C 1
ATOM 6028 O O . LYS J 4 85 ? 7.429 -7.662 50.789 1.00 118.35 290 LYS H O 1
ATOM 6034 N N . GLU J 4 86 ? 7.767 -6.976 48.639 1.00 127.55 291 GLU H N 1
ATOM 6035 C CA . GLU J 4 86 ? 7.057 -5.672 48.739 1.00 138.51 291 GLU H CA 1
ATOM 6036 C C . GLU J 4 86 ? 5.648 -5.859 48.171 1.00 151.73 291 GLU H C 1
ATOM 6037 O O . GLU J 4 86 ? 5.543 -6.245 46.992 1.00 159.98 291 GLU H O 1
ATOM 6043 N N . MET J 4 87 ? 4.622 -5.618 48.996 1.00 158.02 292 MET H N 1
ATOM 6044 C CA . MET J 4 87 ? 3.181 -5.786 48.658 1.00 158.31 292 MET H CA 1
ATOM 6045 C C . MET J 4 87 ? 2.317 -5.052 49.688 1.00 162.99 292 MET H C 1
ATOM 6046 O O . MET J 4 87 ? 2.765 -4.790 50.803 1.00 174.00 292 MET H O 1
ATOM 6051 N N . PRO J 4 88 ? 1.058 -4.676 49.350 1.00 153.07 293 PRO H N 1
ATOM 6052 C CA . PRO J 4 88 ? 0.117 -4.144 50.337 1.00 148.09 293 PRO H CA 1
ATOM 6053 C C . PRO J 4 88 ? -0.258 -5.164 51.424 1.00 142.65 293 PRO H C 1
ATOM 6054 O O . PRO J 4 88 ? 0.167 -5.079 52.582 1.00 125.21 293 PRO H O 1
#

InterPro domains:
  IPR000418 Ets domain [PF00178] (208-289)
  IPR000418 Ets domain [PR00454] (208-221)
  IPR000418 Ets domain [PR00454] (234-252)
  IPR000418 Ets domain [PR00454] (253-271)
  IPR000418 Ets domain [PR00454] (272-290)
  IPR000418 Ets domain [PS00345] (210-218)
  IPR000418 Ets domain [PS00346] (256-271)
  IPR000418 Ets domain [PS50061] (208-290)
  IPR000418 Ets domain [SM00413] (207-294)
  IPR022084 Transcription factor Elf, N-terminal [PF12310] (2-111)
  IPR036388 Winged helix-like DNA-binding domain superfamily [G3DSA:1.10.10.10] (168-310)
  IPR036390 Winged helix DNA-binding domain superfamily [SSF46785] (206-344)
  IPR046328 ETS family [PTHR11849] (157-301)

B-factor: mean 118.0, std 33.89, range [30.0, 290.42]

Organism: Homo sapiens (NCBI:txid9606)

Solvent-accessible surface area: 34391 Å² total; per-residue (Å²): 119,127,15,53,32,50,68,11,23,0,0,3,1,0,0,37,70,12,150,88,115,43,30,18,47,40,21,0,28,56,18,0,36,167,84,36,113,104,14,137,84,92,62,138,46,13,20,78,33,0,101,104,28,6,96,115,38,201,53,9,62,142,24,120,58,64,130,108,77,70,55,150,62,35,48,32,62,1,37,90,98,26,13,79,132,29,50,118,98,1,110,123,141,180,122,122,16,62,33,30,67,10,30,0,0,3,1,0,0,27,58,11,168,112,84,40,32,14,46,54,21,0,29,60,18,0,39,168,84,37,113,99,14,138,79,81,64,121,50,14,17,78,33,0,78,105,29,6,96,109,36,213,59,9,59,140,41,114,68,50,137,162,88,66,37,164,52,36,57,33,61,0,42,90,81,30,32,75,121,37,47,124,110,2,106,134,140,161,278,130,104,11,83,39,62,52,12,31,0,0,1,2,0,0,44,57,16,177,98,117,42,34,17,42,74,21,0,34,54,12,0,36,156,90,33,110,78,5,131,83,91,59,116,51,14,11,75,35,0,108,105,29,4,95,111,36,219,63,9,51,138,41,110,68,63,162,175,103,87,41,180,44,32,61,34,70,1,44,76,96,40,12,79,105,10,57,118,48,0,112,131,167,140,100,12,57,17,38,47,12,28,1,0,3,3,0,0,41,58,19,176,90,70,29,30,16,41,35,19,0,32,38,16,1,36,170,98,35,115,85,5,137,79,89,62,122,51,14,3,80,33,0,90,105,29,5,93,102,20,155,51,10,4,93,20,80,68,53,158,163,67,91,50,148,50,31,56,34,4,1,28,46,98,37,10,81,95,12,52,133,59,1,115,94,147,194,137,144,65,128,5,51,78,22,0,31,54,12,4,133,72,168,69,14,39,70,97,62,0,80,26,75,75,155,143,106,4,17,0,66,0,63,40,9,149,14,0,0,121,37,18,0,102,55,107,124,94,90,131,28,63,56,116,70,0,1,138,30,0,104,110,8,69,140,96,27,23,1,28,124,24,148,81,99,192,36,12,20,37,6,118,84,81,171,137,139,73,127,5,49,78,33,0,36,52,4,4,126,32,150,20,0,21,61,98,10,0,93,40,76,83,161,157,108,0,15,0,49,0,63,44,18,126,6,0,0,58,14,16,0,42,38,107,104,90,86,133,30,63,44,118,70,0,0,137,30,0,100,110,8,70,138,94,28,22,1,26,125,24,151,79,98,168,34,12,19,32,6,117,84,80,180

Sequence (552 aa):
SKPPFSYAQLIVQAISSAQDRQLTLSGIYAHITKHYPYYRTADKGWQNSIRHNLSLNRYFIKVPRSQEEPGKGSFWRIDPASEAKLVEQAFRKRSKPPFSYAQLIVQAISSAQDRQLTLSGIYAHITKHYPYYRTADKGWQNSIRRHNLSLNRYFIKVPRSQEEPGKGSFWRIDPASEAKLVEQAFRKRRSKPPFSYAQLIVQAISSAQDRQLTLSGIYAHITKHYPYYRTADKGWQNSIRRRHNLSLNRYFIKVPRSQEEPGKGSFWRIDPASEAKLVEQAFRKSKPPFSYAQLIVQAISSAQDRQLTLSGIYAHITKHYPYYRTADKGWQNSIRRHNLSLNRYFIKVPRSQEEPGKGSFWRIDPASEAKLVEQAFRKRNTIYLWEFLLALLQDKATCPKYIKWTQREKGIFKLVDSKAVSRLWGKHKNKPDMNYETMGRALRYYYQRGILAKVEGQRLVYQFKEMPNTIYLWEFLLALLQDKATCPKYIKWTQREKGIFKLVDSKAVSRLWGKHKNKPDMNYETMGRALRYYYQRGILAKVEGQRRLVYQFKEMP

Foldseek 3Di:
DDFQFDLLLLQLQQLVPDPVSKDFLVSSLVSSCVVDVVSPVVDCVSSVVNVVSLVPDPQWDWAADDPPDPDDDTMIHGNPVCSVVSNVCSNVGD/DDFQADLLLLQLQQLVPDPVSKDFLVSSLVSSCVVDVVSPVVDCVSSVVNVVSLVPDPQWDWAADDPVDPDDGTMIHGRPVCSVVSNVCSNVGDD/DDDPADLLLLQLQQLVPDPVSKDFLVSSLVSSCVVDVVSPVVDCVSSVVNVVCLVPDPQWDWAADDPVDPDDGTMIHGNPVCSVVSNVCSNVD/DPFQADLLLLQLQQLVPDPVSKDFLVSSLVSSCVVDVVSPVVDCVSSVVNVVCLVPDPQWDWAADDPVDPDDGTMIHGNPVCSVVSNVCSNVGD/DPDQLVRLVVVLCVDPVNVVPQKYAPPVVQQKIFGPNLQVSQQVSCVVVPNRRGGSVNVVVSQVVVCVVQQKADPPPDHRMIGGRDDD/DPDALVRLVVVLCPDPVNVVPQKYAPPVVQQKIFGPNLQVSQQVSCVVVPNRRGGSVNVVVSQVVVCVVQQKADPPPDHRMIGGRDDD